Protein AF-Q585I1-F1 (afdb_monomer_lite)

InterPro domains:
  IPR019832 Manganese/iron superoxide dismutase, C-terminal [PF02777] (122-189)
  IPR036314 Manganese/iron superoxide dismutase, C-terminal domain superfamily [G3DSA:3.55.40.20] (114-200)
  IPR036314 Manganese/iron superoxide dismutase, C-terminal domain superfamily [SSF54719] (109-189)
  IPR047002 T-complex protein 10, C-terminal domain superfamily [G3DSA:2.60.450.20] (354-436)

Radius of gyration: 29.24 Å; chains: 1; bounding box: 76×65×82 Å

GO terms:
  GO:0020023 kinetoplast (C, HTP)
  GO:0005763 mitochondrial small ribosomal subunit (C, IDA)

Foldseek 3Di:
DDQDQQDPPVLNVLLVLLVVLQQCVFVVRHDPPDRDALLRLLQRLQCPPPDQPDWDPVACCVPVVDPLVCLSVDPVCSVPPGNNSSSVSSNQSSQLSVVVVQLCQFQPDDVDDQPVVLQVLCCQAQVGPVSVLVVQLCLQLPDPAFAKWFFWADPVPVPHHRTDTDTDHHRDDCVSVVIQTQHIQHRHLVLLQVLVVVVVPPDDPPDPRDCRDVSVVVLCVVVVVVVVVVVVCDPPDPVVSVVSSVSSSVSSSVSVVSGRNVSSVVSVVVVVCCSPDVVVVVVVVVVVVVVVVVVVVVVVVVCVVVVPDDDPPPPPPPPPPDPDDDDDDDDDDDDDDDDDDDDDDDDDDDDDDDDPDDAFDWDQDPQRWIWTAGPQRWIWIQHPQRWIWTDDPFWIWIQHPQRWIKIAGPLRWIWIQGPVQKIWTQDSVRDIDIDGHDD

Secondary structure (DSSP, 8-state):
-------SHHHHHHHHHHHHHHGGGSSSPPPTT----HHHHHHHT---TT--PPPPTT-HHHHS---TTTTTT-HHHHHS--HHHHHHHHHHHHHHHHHHHHHHHHH---SPPPPHHHHHHHHHHHSSHHHHHHHHHHHHHT-SS-EEEEEEE-GGGTTT--EEEEEEETT--GGGGTPEEEEEEEE-HHHHHHHHHHHT-S--SSPPPPTTSHHHHHHTTSHHHHHHHHHH--S--HHHHHHHHHHHHHHHHHHHHT--HHHHHHHHHHHHHHHH-HHHHHHHHHHHHHHHHHHHHHHHHHHHHTT----TT-------------------------------------------PPSSEEEE-TTS-EEEE-TTS-EEEE-TTS-EEEE-SSEEEEE-TTS-EEEEETTS-EEEE-TTSEEEEE-TTS-EEEEE---

Sequence (439 aa):
MLRRTVTSLRNARELHRLLPALLPLLDPPVPTGASVCAAHLIVATGHVSKQREPHMSNCPVLERKIPLSEIASDDNFLKHPCVPCLKHRINFLASEDFCYDFVERCGCGTDGALPPEWRCIVERQFGSMAALVEELVIHASNRREAGWTWLVYDAQQAGERPLLVVNMPAQRSPLLLGLWPLAVVNVTEAVLVEAVRAESSGSVAAAPPPPWCRAARASLYDTKAAAEAFAMTAPMSEGVGKKLSEIREKVARDAVSRMNWGFILQQLKKAETYYASSDRGEKIRVHRMKLEREAVTKAMSGLRDSGATFLTHDTVEVTTTPSANSEPSSPERVPGVQAKQPQTEGMDPCENKASAEPDPKCTQLPDGTWQYSYRNGDVTLLKPDGTRVFRKRELTTTAYPDGSMLFQYANNTSILDRADGVRVTTFEDGTTKEEMIRR

Organism: Trypanosoma brucei brucei (strain 927/4 GUTat10.1) (NCBI:txid185431)

Structure (mmCIF, N/CA/C/O backbone):
data_AF-Q585I1-F1
#
_entry.id   AF-Q585I1-F1
#
loop_
_atom_site.group_PDB
_atom_site.id
_atom_site.type_symbol
_atom_site.label_atom_id
_atom_site.label_alt_id
_atom_site.label_comp_id
_atom_site.label_asym_id
_atom_site.label_entity_id
_atom_site.label_seq_id
_atom_site.pdbx_PDB_ins_code
_atom_site.Cartn_x
_atom_site.Cartn_y
_atom_site.Cartn_z
_atom_site.occupancy
_atom_site.B_iso_or_equiv
_atom_site.auth_seq_id
_atom_site.auth_comp_id
_atom_site.auth_asym_id
_atom_site.auth_atom_id
_atom_site.pdbx_PDB_model_num
ATOM 1 N N . MET A 1 1 ? -13.267 7.271 -8.900 1.00 46.44 1 MET A N 1
ATOM 2 C CA . MET A 1 1 ? -11.894 7.446 -8.373 1.00 46.44 1 MET A CA 1
ATOM 3 C C . MET A 1 1 ? -11.783 8.822 -7.735 1.00 46.44 1 MET A C 1
ATOM 5 O O . MET A 1 1 ? -12.329 9.764 -8.291 1.00 46.44 1 MET A O 1
ATOM 9 N N . LEU A 1 2 ? -11.174 8.916 -6.552 1.00 43.81 2 LEU A N 1
ATOM 10 C CA . LEU A 1 2 ? -11.093 10.113 -5.702 1.00 43.81 2 LEU A CA 1
ATOM 11 C C . LEU A 1 2 ? -10.427 11.287 -6.457 1.00 43.81 2 LEU A C 1
ATOM 13 O O . LEU A 1 2 ? -9.207 11.386 -6.487 1.00 43.81 2 LEU A O 1
ATOM 17 N N . ARG A 1 3 ? -11.213 12.145 -7.122 1.00 41.12 3 ARG A N 1
ATOM 18 C CA . ARG A 1 3 ? -10.728 13.364 -7.792 1.00 41.12 3 ARG A CA 1
ATOM 19 C C . ARG A 1 3 ? -10.696 14.503 -6.771 1.00 41.12 3 ARG A C 1
ATOM 21 O O . ARG A 1 3 ? -11.714 15.161 -6.582 1.00 41.12 3 ARG A O 1
ATOM 28 N N . ARG A 1 4 ? -9.571 14.718 -6.089 1.00 50.78 4 ARG A N 1
ATOM 29 C CA . ARG A 1 4 ? -9.322 15.948 -5.320 1.00 50.78 4 ARG A CA 1
ATOM 30 C C . ARG A 1 4 ? -7.846 16.334 -5.335 1.00 50.78 4 ARG A C 1
ATOM 32 O O . ARG A 1 4 ? -6.978 15.491 -5.549 1.00 50.78 4 ARG A O 1
ATOM 39 N N . THR A 1 5 ? -7.640 17.632 -5.153 1.00 48.06 5 THR A N 1
ATOM 40 C CA . THR A 1 5 ? -6.378 18.354 -4.991 1.00 48.06 5 THR A CA 1
ATOM 41 C C . THR A 1 5 ? -5.686 17.960 -3.684 1.00 48.06 5 THR A C 1
ATOM 43 O O . THR A 1 5 ? -6.350 17.809 -2.662 1.00 48.06 5 THR A O 1
ATOM 46 N N . VAL A 1 6 ? -4.364 17.793 -3.758 1.00 45.78 6 VAL A N 1
ATOM 47 C CA . VAL A 1 6 ? -3.438 17.413 -2.674 1.00 45.78 6 VAL A CA 1
ATOM 48 C C . VAL A 1 6 ? -3.676 18.288 -1.430 1.00 45.78 6 VAL A C 1
ATOM 50 O O . VAL A 1 6 ? -3.646 19.515 -1.546 1.00 45.78 6 VAL A O 1
ATOM 53 N N . THR A 1 7 ? -3.960 17.689 -0.267 1.00 51.06 7 THR A N 1
ATOM 54 C CA . THR A 1 7 ? -4.463 18.399 0.930 1.00 51.06 7 THR A CA 1
ATOM 55 C C . THR A 1 7 ? -3.351 18.853 1.873 1.00 51.06 7 THR A C 1
ATOM 57 O O . THR A 1 7 ? -3.466 19.913 2.492 1.00 51.06 7 THR A O 1
ATOM 60 N N . SER A 1 8 ? -2.233 18.123 1.957 1.00 57.03 8 SER A N 1
ATOM 61 C CA . SER A 1 8 ? -1.080 18.578 2.742 1.00 57.03 8 SER A CA 1
ATOM 62 C C . SER A 1 8 ? -0.369 19.715 2.008 1.00 57.03 8 SER A C 1
ATOM 64 O O . SER A 1 8 ? 0.337 19.479 1.030 1.00 57.03 8 SER A O 1
ATOM 66 N N . LEU A 1 9 ? -0.514 20.960 2.486 1.00 61.47 9 LEU A N 1
ATOM 67 C CA . LEU A 1 9 ? 0.085 22.166 1.882 1.00 61.47 9 LEU A CA 1
ATOM 68 C C . LEU A 1 9 ? 1.571 21.999 1.527 1.00 61.47 9 LEU A C 1
ATOM 70 O O . LEU A 1 9 ? 2.029 22.520 0.508 1.00 61.47 9 LEU A O 1
ATOM 74 N N . ARG A 1 10 ? 2.331 21.276 2.361 1.00 69.25 10 ARG A N 1
ATOM 75 C CA . ARG A 1 10 ? 3.755 21.021 2.121 1.00 69.25 10 ARG A CA 1
ATOM 76 C C . ARG A 1 10 ? 3.960 20.032 0.973 1.00 69.25 10 ARG A C 1
ATOM 78 O O . ARG A 1 10 ? 4.688 20.353 0.035 1.00 69.25 10 ARG A O 1
ATOM 85 N N . ASN A 1 11 ? 3.289 18.882 1.014 1.00 81.69 11 ASN A N 1
ATOM 86 C CA . ASN A 1 11 ? 3.432 17.846 -0.012 1.00 81.69 11 ASN A CA 1
ATOM 87 C C . ASN A 1 11 ? 2.835 18.296 -1.350 1.00 81.69 11 ASN A C 1
ATOM 89 O O . ASN A 1 11 ? 3.398 17.995 -2.397 1.00 81.69 11 ASN A O 1
ATOM 93 N N . ALA A 1 12 ? 1.765 19.093 -1.320 1.00 83.69 12 ALA A N 1
ATOM 94 C CA . ALA A 1 12 ? 1.154 19.723 -2.485 1.00 83.69 12 ALA A CA 1
ATOM 95 C C . ALA A 1 12 ? 2.153 20.579 -3.251 1.00 83.69 12 ALA A C 1
ATOM 97 O O . ALA A 1 12 ? 2.315 20.394 -4.455 1.00 83.69 12 ALA A O 1
ATOM 98 N N . ARG A 1 13 ? 2.874 21.475 -2.567 1.00 89.56 13 ARG A N 1
ATOM 99 C CA . ARG A 1 13 ? 3.872 22.337 -3.218 1.00 89.56 13 ARG A CA 1
ATOM 100 C C . ARG A 1 13 ? 4.984 21.530 -3.876 1.00 89.56 13 ARG A C 1
ATOM 102 O O . ARG A 1 13 ? 5.381 21.849 -4.993 1.00 89.56 13 ARG A O 1
ATOM 109 N N . GLU A 1 14 ? 5.472 20.497 -3.199 1.00 93.44 14 GLU A N 1
ATOM 110 C CA . GLU A 1 14 ? 6.544 19.659 -3.731 1.00 93.44 14 GLU A CA 1
ATOM 111 C C . GLU A 1 14 ? 6.072 18.809 -4.919 1.00 93.44 14 GLU A C 1
ATOM 113 O O . GLU A 1 14 ? 6.696 18.830 -5.979 1.00 93.44 14 GLU A O 1
ATOM 118 N N . LEU A 1 15 ? 4.921 18.141 -4.793 1.00 92.81 15 LEU A N 1
ATOM 119 C CA . LEU A 1 15 ? 4.302 17.392 -5.887 1.00 92.81 15 LEU A CA 1
ATOM 120 C C . LEU A 1 15 ? 4.048 18.291 -7.102 1.00 92.81 15 LEU A C 1
ATOM 122 O O . LEU A 1 15 ? 4.385 17.905 -8.217 1.00 92.81 15 LEU A O 1
ATOM 126 N N . HIS A 1 16 ? 3.542 19.511 -6.907 1.00 91.69 16 HIS A N 1
ATOM 127 C CA . HIS A 1 16 ? 3.318 20.459 -8.002 1.00 91.69 16 HIS A CA 1
ATOM 128 C C . HIS A 1 16 ? 4.592 20.804 -8.788 1.00 91.69 16 HIS A C 1
ATOM 130 O O . HIS A 1 16 ? 4.498 21.049 -9.989 1.00 91.69 16 HIS A O 1
ATOM 136 N N . ARG A 1 17 ? 5.770 20.794 -8.151 1.00 93.56 17 ARG A N 1
ATOM 137 C CA . ARG A 1 17 ? 7.056 21.019 -8.833 1.00 93.56 17 ARG A CA 1
ATOM 138 C C . ARG A 1 17 ? 7.571 19.782 -9.559 1.00 93.56 17 ARG A C 1
ATOM 140 O O . ARG A 1 17 ? 8.143 19.904 -10.635 1.00 93.56 17 ARG A O 1
ATOM 147 N N . LEU A 1 18 ? 7.370 18.600 -8.980 1.00 95.19 18 LEU A N 1
ATOM 148 C CA . LEU A 1 18 ? 7.905 17.346 -9.514 1.00 95.19 18 LEU A CA 1
ATOM 149 C C . LEU A 1 18 ? 7.043 16.750 -10.637 1.00 95.19 18 LEU A C 1
ATOM 151 O O . LEU A 1 18 ? 7.566 16.107 -11.547 1.00 95.19 18 LEU A O 1
ATOM 155 N N . LEU A 1 19 ? 5.725 16.954 -10.595 1.00 93.81 19 LEU A N 1
ATOM 156 C CA . LEU A 1 19 ? 4.791 16.346 -11.545 1.00 93.81 19 LEU A CA 1
ATOM 157 C C . LEU A 1 19 ? 5.038 16.728 -13.012 1.00 93.81 19 LEU A C 1
ATOM 159 O O . LEU A 1 19 ? 5.028 15.813 -13.834 1.00 93.81 19 LEU A O 1
ATOM 163 N N . PRO A 1 20 ? 5.312 17.996 -13.380 1.00 93.31 20 PRO A N 1
ATOM 164 C CA . PRO A 1 20 ? 5.609 18.350 -14.769 1.00 93.31 20 PRO A CA 1
ATOM 165 C C . PRO A 1 20 ? 6.782 17.563 -15.369 1.00 93.31 20 PRO A C 1
ATOM 167 O O . PRO A 1 20 ? 6.766 17.271 -16.561 1.00 93.31 20 PRO A O 1
ATOM 170 N N . ALA A 1 21 ? 7.764 17.179 -14.546 1.00 93.25 21 ALA A N 1
ATOM 171 C CA . ALA A 1 21 ? 8.893 16.358 -14.973 1.00 93.25 21 ALA A CA 1
ATOM 172 C C . ALA A 1 21 ? 8.531 14.866 -15.095 1.00 93.25 21 ALA A C 1
ATOM 174 O O . ALA A 1 21 ? 9.087 14.173 -15.940 1.00 93.25 21 ALA A O 1
ATOM 175 N N . LEU A 1 22 ? 7.609 14.356 -14.268 1.00 92.88 22 LEU A N 1
ATOM 176 C CA . LEU A 1 22 ? 7.238 12.937 -14.264 1.00 92.88 22 LEU A CA 1
ATOM 177 C C . LEU A 1 22 ? 6.184 12.589 -15.317 1.00 92.88 22 LEU A C 1
ATOM 179 O O . LEU A 1 22 ? 6.312 11.560 -15.967 1.00 92.88 22 LEU A O 1
ATOM 183 N N . LEU A 1 23 ? 5.115 13.382 -15.441 1.00 92.38 23 LEU A N 1
ATOM 184 C CA . LEU A 1 23 ? 3.921 13.001 -16.211 1.00 92.38 23 LEU A CA 1
ATOM 185 C C . LEU A 1 23 ? 4.212 12.621 -17.680 1.00 92.38 23 LEU A C 1
ATOM 187 O O . LEU A 1 23 ? 3.651 11.617 -18.129 1.00 92.38 23 LEU A O 1
ATOM 191 N N . PRO A 1 24 ? 5.110 13.317 -18.410 1.00 90.56 24 PRO A N 1
ATOM 192 C CA . PRO A 1 24 ? 5.496 12.920 -19.767 1.00 90.56 24 PRO A CA 1
ATOM 193 C C . PRO A 1 24 ? 6.319 11.624 -19.834 1.00 90.56 24 PRO A C 1
ATOM 195 O O . PRO A 1 24 ? 6.436 11.035 -20.903 1.00 90.56 24 PRO A O 1
ATOM 198 N N . LEU A 1 25 ? 6.909 11.201 -18.712 1.00 88.75 25 LEU A N 1
ATOM 199 C CA . LEU A 1 25 ? 7.761 10.012 -18.586 1.00 88.75 25 LEU A CA 1
ATOM 200 C C . LEU A 1 25 ? 6.996 8.789 -18.057 1.00 88.75 25 LEU A C 1
ATOM 202 O O . LEU A 1 25 ? 7.579 7.714 -17.909 1.00 88.75 25 LEU A O 1
ATOM 206 N N . LEU A 1 26 ? 5.714 8.951 -17.715 1.00 86.31 26 LEU A N 1
ATOM 207 C CA . LEU A 1 26 ? 4.842 7.835 -17.369 1.00 86.31 26 LEU A CA 1
ATOM 208 C C . LEU A 1 26 ? 4.466 7.038 -18.614 1.00 86.31 26 LEU A C 1
ATOM 210 O O . LEU A 1 26 ? 4.572 7.514 -19.741 1.00 86.31 26 LEU A O 1
ATOM 214 N N . ASP A 1 27 ? 3.996 5.818 -18.385 1.00 80.50 27 ASP A N 1
ATOM 215 C CA . ASP A 1 27 ? 3.579 4.923 -19.447 1.00 80.50 27 ASP A CA 1
ATOM 216 C C . ASP A 1 27 ? 2.180 4.338 -19.150 1.00 80.50 27 ASP A C 1
ATOM 218 O O . ASP A 1 27 ? 2.045 3.476 -18.276 1.00 80.50 27 ASP A O 1
ATOM 222 N N . PRO A 1 28 ? 1.121 4.814 -19.834 1.00 84.69 28 PRO A N 1
ATOM 223 C CA . PRO A 1 28 ? 1.165 5.812 -20.903 1.00 84.69 28 PRO A CA 1
ATOM 224 C C . PRO A 1 28 ? 1.484 7.226 -20.378 1.00 84.69 28 PRO A C 1
ATOM 226 O O . PRO A 1 28 ? 1.183 7.535 -19.219 1.00 84.69 28 PRO A O 1
ATOM 229 N N . PRO A 1 29 ? 2.043 8.106 -21.228 1.00 87.94 29 PRO A N 1
ATOM 230 C CA . PRO A 1 29 ? 2.315 9.484 -20.849 1.00 87.94 29 PRO A CA 1
ATOM 231 C C . PRO A 1 29 ? 1.006 10.214 -20.556 1.00 87.94 29 PRO A C 1
ATOM 233 O O . PRO A 1 29 ? 0.010 10.075 -21.272 1.00 87.94 29 PRO A O 1
ATOM 236 N N . VAL A 1 30 ? 1.011 11.011 -19.492 1.00 87.81 30 VAL A N 1
ATOM 237 C CA . VAL A 1 30 ? -0.153 11.797 -19.080 1.00 87.81 30 VAL A CA 1
ATOM 238 C C . VAL A 1 30 ? 0.007 13.227 -19.608 1.00 87.81 30 VAL A C 1
ATOM 240 O O . VAL A 1 30 ? 1.039 13.846 -19.340 1.00 87.81 30 VAL A O 1
ATOM 243 N N . PRO A 1 31 ? -0.985 13.785 -20.332 1.00 85.69 31 PRO A N 1
ATOM 244 C CA . PRO A 1 31 ? -0.894 15.139 -20.870 1.00 85.69 31 PRO A CA 1
ATOM 245 C C . PRO A 1 31 ? -0.663 16.194 -19.784 1.00 85.69 31 PRO A C 1
ATOM 247 O O . PRO A 1 31 ? -1.273 16.153 -18.711 1.00 85.69 31 PRO A O 1
ATOM 250 N N . THR A 1 32 ? 0.169 17.189 -20.090 1.00 83.75 32 THR A N 1
ATOM 251 C CA . THR A 1 32 ? 0.393 18.342 -19.213 1.00 83.75 32 THR A CA 1
ATOM 252 C C . THR A 1 32 ? -0.930 19.059 -18.930 1.00 83.75 32 THR A C 1
ATOM 254 O O . THR A 1 32 ? -1.693 19.359 -19.845 1.00 83.75 32 THR A O 1
ATOM 257 N N . GLY A 1 33 ? -1.211 19.328 -17.653 1.00 81.94 33 GLY A N 1
ATOM 258 C CA . GLY A 1 33 ? -2.460 19.960 -17.208 1.00 81.94 33 GLY A CA 1
ATOM 259 C C . GLY A 1 33 ? -3.600 18.986 -16.894 1.00 81.94 33 GLY A C 1
ATOM 260 O O . GLY A 1 33 ? -4.617 19.408 -16.343 1.00 81.94 33 GLY A O 1
ATOM 261 N N . ALA A 1 34 ? -3.445 17.686 -17.169 1.00 85.56 34 ALA A N 1
ATOM 262 C CA . ALA A 1 34 ? -4.409 16.691 -16.716 1.00 85.56 34 ALA A CA 1
ATOM 263 C C . ALA A 1 34 ? -4.465 16.645 -15.178 1.00 85.56 34 ALA A C 1
ATOM 265 O O . ALA A 1 34 ? -3.443 16.662 -14.491 1.00 85.56 34 ALA A O 1
ATOM 266 N N . SER A 1 35 ? -5.677 16.555 -14.626 1.00 86.12 35 SER A N 1
ATOM 267 C CA . SER A 1 35 ? -5.861 16.343 -13.190 1.00 86.12 35 SER A CA 1
ATOM 268 C C . SER A 1 35 ? -5.571 14.883 -12.848 1.00 86.12 35 SER A C 1
ATOM 270 O O . SER A 1 35 ? -6.274 13.979 -13.303 1.00 86.12 35 SER A O 1
ATOM 272 N N . VAL A 1 36 ? -4.542 14.659 -12.032 1.00 89.06 36 VAL A N 1
ATOM 273 C CA . VAL A 1 36 ? -4.126 13.329 -11.579 1.00 89.06 36 VAL A CA 1
ATOM 274 C C . VAL A 1 36 ? -4.339 13.222 -10.074 1.00 89.06 36 VAL A C 1
ATOM 276 O O . VAL A 1 36 ? -3.914 14.093 -9.320 1.00 89.06 36 VAL A O 1
ATOM 279 N N . CYS A 1 37 ? -5.007 12.160 -9.620 1.00 90.88 37 CYS A N 1
ATOM 280 C CA . CYS A 1 37 ? -5.193 11.919 -8.191 1.00 90.88 37 CYS A CA 1
ATOM 281 C C . CYS A 1 37 ? -3.985 11.202 -7.571 1.00 90.88 37 CYS A C 1
ATOM 283 O O . CYS A 1 37 ? -3.277 10.457 -8.252 1.00 90.88 37 CYS A O 1
ATOM 285 N N . ALA A 1 38 ? -3.801 11.353 -6.256 1.00 92.44 38 ALA A N 1
ATOM 286 C CA . ALA A 1 38 ? -2.726 10.691 -5.516 1.00 92.44 38 ALA A CA 1
ATOM 287 C C . ALA A 1 38 ? -2.722 9.165 -5.724 1.00 92.44 38 ALA A C 1
ATOM 289 O O . ALA A 1 38 ? -1.676 8.585 -5.984 1.00 92.44 38 ALA A O 1
ATOM 290 N N . ALA A 1 39 ? -3.895 8.521 -5.728 1.00 92.25 39 ALA A N 1
ATOM 291 C CA . ALA A 1 39 ? -4.016 7.084 -5.988 1.00 92.25 39 ALA A CA 1
ATOM 292 C C . ALA A 1 39 ? -3.438 6.666 -7.353 1.00 92.25 39 ALA A C 1
ATOM 294 O O . ALA A 1 39 ? -2.760 5.646 -7.448 1.00 92.25 39 ALA A O 1
ATOM 295 N N . HIS A 1 40 ? -3.664 7.464 -8.402 1.00 90.81 40 HIS A N 1
ATOM 296 C CA . HIS A 1 40 ? -3.095 7.197 -9.722 1.00 90.81 40 HIS A CA 1
ATOM 297 C C . HIS A 1 40 ? -1.573 7.357 -9.709 1.00 90.81 40 HIS A C 1
ATOM 299 O O . HIS A 1 40 ? -0.873 6.496 -10.230 1.00 90.81 40 HIS A O 1
ATOM 305 N N . LEU A 1 41 ? -1.057 8.408 -9.063 1.00 93.44 41 LEU A N 1
ATOM 306 C CA . LEU A 1 41 ? 0.385 8.616 -8.921 1.00 93.44 41 LEU A CA 1
ATOM 307 C C . LEU A 1 41 ? 1.051 7.471 -8.161 1.00 93.44 41 LEU A C 1
ATOM 309 O O . LEU A 1 41 ? 2.084 6.988 -8.606 1.00 93.44 41 LEU A O 1
ATOM 313 N N . ILE A 1 42 ? 0.456 7.002 -7.061 1.00 94.00 42 ILE A N 1
ATOM 314 C CA . ILE A 1 42 ? 0.973 5.876 -6.270 1.00 94.00 42 ILE A CA 1
ATOM 315 C C . ILE A 1 42 ? 1.129 4.634 -7.144 1.00 94.00 42 ILE A C 1
ATOM 317 O O . ILE A 1 42 ? 2.177 3.997 -7.112 1.00 94.00 42 ILE A O 1
ATOM 321 N N . VAL A 1 43 ? 0.110 4.298 -7.938 1.00 91.25 43 VAL A N 1
ATOM 322 C CA . VAL A 1 43 ? 0.159 3.124 -8.819 1.00 91.25 43 VAL A CA 1
ATOM 323 C C . VAL A 1 43 ? 1.166 3.335 -9.954 1.00 91.25 43 VAL A C 1
ATOM 325 O O . VAL A 1 43 ? 1.994 2.463 -10.194 1.00 91.25 43 VAL A O 1
ATOM 328 N N . ALA A 1 44 ? 1.163 4.504 -10.601 1.00 89.81 44 ALA A N 1
ATOM 329 C CA . ALA A 1 44 ? 2.049 4.814 -11.728 1.00 89.81 44 ALA A CA 1
ATOM 330 C C . ALA A 1 44 ? 3.538 4.918 -11.341 1.00 89.81 44 ALA A C 1
ATOM 332 O O . ALA A 1 44 ? 4.421 4.722 -12.172 1.00 89.81 44 ALA A O 1
ATOM 333 N N . THR A 1 45 ? 3.827 5.231 -10.078 1.00 91.88 45 THR A N 1
ATOM 334 C CA . THR A 1 45 ? 5.192 5.336 -9.530 1.00 91.88 45 THR A CA 1
ATOM 335 C C . THR A 1 45 ? 5.563 4.163 -8.624 1.00 91.88 45 THR A C 1
ATOM 337 O O . THR A 1 45 ? 6.626 4.168 -8.004 1.00 91.88 45 THR A O 1
ATOM 340 N N . GLY A 1 46 ? 4.683 3.168 -8.507 1.00 87.94 46 GLY A N 1
ATOM 341 C CA . GLY A 1 46 ? 4.855 2.048 -7.599 1.00 87.94 46 GLY A CA 1
ATOM 342 C C . GLY A 1 46 ? 6.023 1.157 -8.006 1.00 87.94 46 GLY A C 1
ATOM 343 O O . GLY A 1 46 ? 5.989 0.501 -9.042 1.00 87.94 46 GLY A O 1
ATOM 344 N N . HIS A 1 47 ? 7.041 1.074 -7.152 1.00 70.75 47 HIS A N 1
ATOM 345 C CA . HIS A 1 47 ? 8.115 0.097 -7.295 1.00 70.75 47 HIS A CA 1
ATOM 346 C C . HIS A 1 47 ? 7.687 -1.233 -6.665 1.00 70.75 47 HIS A C 1
ATOM 348 O O . HIS A 1 47 ? 7.969 -1.495 -5.492 1.00 70.75 47 HIS A O 1
ATOM 354 N N . VAL A 1 48 ? 7.027 -2.106 -7.427 1.00 54.62 48 VAL A N 1
ATOM 355 C CA . VAL A 1 48 ? 7.016 -3.531 -7.064 1.00 54.62 48 VAL A CA 1
ATOM 356 C C . VAL A 1 48 ? 8.450 -4.025 -7.238 1.00 54.62 48 VAL A C 1
ATOM 358 O O . VAL A 1 48 ? 8.969 -4.094 -8.345 1.00 54.62 48 VAL A O 1
ATOM 361 N N . SER A 1 49 ? 9.110 -4.285 -6.111 1.00 49.34 49 SER A N 1
ATOM 362 C CA . SER A 1 49 ? 10.559 -4.421 -5.890 1.00 49.34 49 SER A CA 1
ATOM 363 C C . SER A 1 49 ? 11.368 -5.342 -6.818 1.00 49.34 49 SER A C 1
ATOM 365 O O . SER A 1 49 ? 12.579 -5.442 -6.638 1.00 49.34 49 SER A O 1
ATOM 367 N N . LYS A 1 50 ? 10.755 -6.031 -7.782 1.00 51.62 50 LYS A N 1
ATOM 368 C CA . LYS A 1 50 ? 11.418 -7.056 -8.596 1.00 51.62 50 LYS A CA 1
ATOM 369 C C . LYS A 1 50 ? 12.264 -6.501 -9.738 1.00 51.62 50 LYS A C 1
ATOM 371 O O . LYS A 1 50 ? 13.160 -7.197 -10.196 1.00 51.62 50 LYS A O 1
ATOM 376 N N . GLN A 1 51 ? 12.033 -5.269 -10.177 1.00 56.25 51 GLN A N 1
ATOM 377 C CA . GLN A 1 51 ? 12.892 -4.619 -11.163 1.00 56.25 51 GLN A CA 1
ATOM 378 C C . GLN A 1 51 ? 13.214 -3.219 -10.667 1.00 56.25 51 GLN A C 1
ATOM 380 O O . GLN A 1 51 ? 12.418 -2.291 -10.793 1.00 56.25 51 GLN A O 1
ATOM 385 N N . ARG A 1 52 ? 14.384 -3.071 -10.039 1.00 69.19 52 ARG A N 1
ATOM 386 C CA . ARG A 1 52 ? 14.953 -1.740 -9.846 1.00 69.19 52 ARG A CA 1
ATOM 387 C C . ARG A 1 52 ? 15.271 -1.219 -11.239 1.00 69.19 52 ARG A C 1
ATOM 389 O O . ARG A 1 52 ? 16.201 -1.710 -11.872 1.00 69.19 52 ARG A O 1
ATOM 396 N N . GLU A 1 53 ? 14.456 -0.287 -11.723 1.00 80.88 53 GLU A N 1
ATOM 397 C CA . GLU A 1 53 ? 14.793 0.490 -12.910 1.00 80.88 53 GLU A CA 1
ATOM 398 C C . GLU A 1 53 ? 16.210 1.043 -12.698 1.00 80.88 53 GLU A C 1
ATOM 400 O O . GLU A 1 53 ? 16.465 1.657 -11.652 1.00 80.88 53 GLU A O 1
ATOM 405 N N . PRO A 1 54 ? 17.158 0.760 -13.607 1.00 87.44 54 PRO A N 1
ATOM 406 C CA . PRO A 1 54 ? 18.518 1.226 -13.432 1.00 87.44 54 PRO A CA 1
ATOM 407 C C . PRO A 1 54 ? 18.510 2.752 -13.384 1.00 87.44 54 PRO A C 1
ATOM 409 O O . PRO A 1 54 ? 17.829 3.422 -14.163 1.00 87.44 54 PRO A O 1
ATOM 412 N N . HIS A 1 55 ? 19.266 3.307 -12.442 1.00 90.88 55 HIS A N 1
ATOM 413 C CA . HIS A 1 55 ? 19.522 4.737 -12.442 1.00 90.88 55 HIS A CA 1
ATOM 414 C C . HIS A 1 55 ? 20.316 5.110 -13.698 1.00 90.88 55 HIS A C 1
ATOM 416 O O . HIS A 1 55 ? 21.094 4.311 -14.220 1.00 90.88 55 HIS A O 1
ATOM 422 N N . MET A 1 56 ? 20.142 6.347 -14.161 1.00 88.81 56 MET A N 1
ATOM 423 C CA . MET A 1 56 ? 21.028 6.909 -15.179 1.00 88.81 56 MET A CA 1
ATOM 424 C C . MET A 1 56 ? 22.460 6.957 -14.634 1.00 88.81 56 MET A C 1
ATOM 426 O O . MET A 1 56 ? 22.656 7.183 -13.437 1.00 88.81 56 MET A O 1
ATOM 430 N N . SER A 1 57 ? 23.453 6.766 -15.504 1.00 88.50 57 SER A N 1
ATOM 431 C CA . SER A 1 57 ? 24.876 6.748 -15.128 1.00 88.50 57 SER A CA 1
ATOM 432 C C . SER A 1 57 ? 25.334 8.031 -14.423 1.00 88.50 57 SER A C 1
ATOM 434 O O . SER A 1 57 ? 26.218 7.981 -13.579 1.00 88.50 57 SER A O 1
ATOM 436 N N . ASN A 1 58 ? 24.688 9.157 -14.720 1.00 89.19 58 ASN A N 1
ATOM 437 C CA . ASN A 1 58 ? 24.920 10.484 -14.148 1.00 89.19 58 ASN A CA 1
ATOM 438 C C . ASN A 1 58 ? 23.785 10.925 -13.205 1.00 89.19 58 ASN A C 1
ATOM 440 O O . ASN A 1 58 ? 23.372 12.084 -13.207 1.00 89.19 58 ASN A O 1
ATOM 444 N N . CYS A 1 59 ? 23.204 9.992 -12.445 1.00 91.88 59 CYS A N 1
ATOM 445 C CA . CYS A 1 59 ? 22.128 10.296 -11.506 1.00 91.88 59 CYS A CA 1
ATOM 446 C C . CYS A 1 59 ? 22.593 11.331 -10.458 1.00 91.88 59 CYS A C 1
ATOM 448 O O . CYS A 1 59 ? 23.397 10.973 -9.592 1.00 91.88 59 CYS A O 1
ATOM 450 N N . PRO A 1 60 ? 22.042 12.564 -10.432 1.00 89.69 60 PRO A N 1
ATOM 451 C CA . PRO A 1 60 ? 22.528 13.607 -9.524 1.00 89.69 60 PRO A CA 1
ATOM 452 C C . PRO A 1 60 ? 22.369 13.235 -8.045 1.00 89.69 60 PRO A C 1
ATOM 454 O O . PRO A 1 60 ? 23.197 13.595 -7.216 1.00 89.69 60 PRO A O 1
ATOM 457 N N . VAL A 1 61 ? 21.330 12.464 -7.713 1.00 90.81 61 VAL A N 1
ATOM 458 C CA . VAL A 1 61 ? 21.088 11.953 -6.354 1.00 90.81 61 VAL A CA 1
ATOM 459 C C . VAL A 1 61 ? 22.223 11.041 -5.891 1.00 90.81 61 VAL A C 1
ATOM 461 O O . VAL A 1 61 ? 22.654 11.143 -4.747 1.00 90.81 61 VAL A O 1
ATOM 464 N N . LEU A 1 62 ? 22.731 10.172 -6.769 1.00 90.31 62 LEU A N 1
ATOM 465 C CA . LEU A 1 62 ? 23.821 9.254 -6.432 1.00 90.31 62 LEU A CA 1
ATOM 466 C C . LEU A 1 62 ? 25.185 9.947 -6.508 1.00 90.31 62 LEU A C 1
ATOM 468 O O . LEU A 1 62 ? 26.000 9.795 -5.603 1.00 90.31 62 LEU A O 1
ATOM 472 N N . GLU A 1 63 ? 25.417 10.731 -7.559 1.00 90.00 63 GLU A N 1
ATOM 473 C CA . GLU A 1 63 ? 26.702 11.378 -7.828 1.00 90.00 63 GLU A CA 1
ATOM 474 C C . GLU A 1 63 ? 26.986 12.524 -6.850 1.00 90.00 63 GLU A C 1
ATOM 476 O O . GLU A 1 63 ? 28.055 12.590 -6.245 1.00 90.00 63 GLU A O 1
ATOM 481 N N . ARG A 1 64 ? 26.004 13.409 -6.642 1.00 86.19 64 ARG A N 1
ATOM 482 C CA . ARG A 1 64 ? 26.133 14.590 -5.773 1.00 86.19 64 ARG A CA 1
ATOM 483 C C . ARG A 1 64 ? 25.626 14.349 -4.353 1.00 86.19 64 ARG A C 1
ATOM 485 O O . ARG A 1 64 ? 25.662 15.267 -3.541 1.00 86.19 64 ARG A O 1
ATOM 492 N N . LYS A 1 65 ? 25.148 13.135 -4.049 1.00 88.06 65 LYS A N 1
ATOM 493 C CA . LYS A 1 65 ? 24.549 12.764 -2.753 1.00 88.06 65 LYS A CA 1
ATOM 494 C C . LYS A 1 65 ? 23.389 13.681 -2.339 1.00 88.06 65 LYS A C 1
ATOM 496 O O . LYS A 1 65 ? 23.200 13.937 -1.152 1.00 88.06 65 LYS A O 1
ATOM 501 N N . ILE A 1 66 ? 22.614 14.175 -3.309 1.00 88.62 66 ILE A N 1
ATOM 502 C CA . ILE A 1 66 ? 21.442 15.016 -3.036 1.00 88.62 66 ILE A CA 1
ATOM 503 C C . ILE A 1 66 ? 20.387 14.157 -2.324 1.00 88.62 66 ILE A C 1
ATOM 505 O O . ILE A 1 66 ? 19.984 13.127 -2.873 1.00 88.62 66 ILE A O 1
ATOM 509 N N . PRO A 1 67 ? 19.896 14.546 -1.136 1.00 92.38 67 PRO A N 1
ATOM 510 C CA . PRO A 1 67 ? 18.809 13.834 -0.480 1.00 92.38 67 PRO A CA 1
ATOM 511 C C . PRO A 1 67 ? 17.556 13.803 -1.361 1.00 92.38 67 PRO A C 1
ATOM 513 O O . PRO A 1 67 ? 17.173 14.808 -1.958 1.00 92.38 67 PRO A O 1
ATOM 516 N N . LEU A 1 68 ? 16.840 12.674 -1.390 1.00 90.50 68 LEU A N 1
ATOM 517 C CA . LEU A 1 68 ? 15.593 12.566 -2.166 1.00 90.50 68 LEU A CA 1
ATOM 518 C C . LEU A 1 68 ? 14.530 13.595 -1.752 1.00 90.50 68 LEU A C 1
ATOM 520 O O . LEU A 1 68 ? 13.660 13.922 -2.550 1.00 90.50 68 LEU A O 1
ATOM 524 N N . SER A 1 69 ? 14.600 14.112 -0.524 1.00 90.94 69 SER A N 1
ATOM 525 C CA . SER A 1 69 ? 13.728 15.176 -0.020 1.00 90.94 69 SER A CA 1
ATOM 526 C C . SER A 1 69 ? 14.004 16.563 -0.603 1.00 90.94 69 SER A C 1
ATOM 528 O O . SER A 1 69 ? 13.206 17.467 -0.385 1.00 90.94 69 SER A O 1
ATOM 530 N N . GLU A 1 70 ? 15.119 16.750 -1.310 1.00 93.00 70 GLU A N 1
ATOM 531 C CA . GLU A 1 70 ? 15.569 18.056 -1.808 1.00 93.00 70 GLU A CA 1
ATOM 532 C C . GLU A 1 70 ? 15.528 18.165 -3.335 1.00 93.00 70 GLU A C 1
ATOM 534 O O . GLU A 1 70 ? 15.701 19.252 -3.881 1.00 93.00 70 GLU A O 1
ATOM 539 N N . ILE A 1 71 ? 15.216 17.075 -4.042 1.00 94.56 71 ILE A N 1
ATOM 540 C CA . ILE A 1 71 ? 15.242 17.037 -5.514 1.00 94.56 71 ILE A CA 1
ATOM 541 C C . ILE A 1 71 ? 14.261 18.023 -6.170 1.00 94.56 71 ILE A C 1
ATOM 543 O O . ILE A 1 71 ? 14.465 18.424 -7.308 1.00 94.56 71 ILE A O 1
ATOM 547 N N . ALA A 1 72 ? 13.204 18.434 -5.462 1.00 94.25 72 ALA A N 1
ATOM 548 C CA . ALA A 1 72 ? 12.240 19.430 -5.940 1.00 94.25 72 ALA A CA 1
ATOM 549 C C . ALA A 1 72 ? 12.756 20.879 -5.877 1.00 94.25 72 ALA A C 1
ATOM 551 O O . ALA A 1 72 ? 12.094 21.794 -6.376 1.00 94.25 72 ALA A O 1
ATOM 552 N N . SER A 1 73 ? 13.892 21.092 -5.216 1.00 94.12 73 SER A N 1
ATOM 553 C CA . SER A 1 73 ? 14.578 22.380 -5.105 1.00 94.12 73 SER A CA 1
ATOM 554 C C . SER A 1 73 ? 15.862 22.427 -5.938 1.00 94.12 73 SER A C 1
ATOM 556 O O . SER A 1 73 ? 16.456 23.494 -6.048 1.00 94.12 73 SER A O 1
ATOM 558 N N . ASP A 1 74 ? 16.297 21.303 -6.519 1.00 94.81 74 ASP A N 1
ATOM 559 C CA . ASP A 1 74 ? 17.489 21.242 -7.367 1.00 94.81 74 ASP A CA 1
ATOM 560 C C . ASP A 1 74 ? 17.111 21.427 -8.846 1.00 94.81 74 ASP A C 1
ATOM 562 O O . ASP A 1 74 ? 16.609 20.517 -9.511 1.00 94.81 74 ASP A O 1
ATOM 566 N N . ASP A 1 75 ? 17.390 22.617 -9.380 1.00 93.31 75 ASP A N 1
ATOM 567 C CA . ASP A 1 75 ? 17.104 22.960 -10.777 1.00 93.31 75 ASP A CA 1
ATOM 568 C C . ASP A 1 75 ? 17.834 22.058 -11.786 1.00 93.31 75 ASP A C 1
ATOM 570 O O . ASP A 1 75 ? 17.339 21.846 -12.894 1.00 93.31 75 ASP A O 1
ATOM 574 N N . ASN A 1 76 ? 19.010 21.518 -11.443 1.00 91.69 76 ASN A N 1
ATOM 575 C CA . ASN A 1 76 ? 19.743 20.621 -12.339 1.00 91.69 76 ASN A CA 1
ATOM 576 C C . ASN A 1 76 ? 19.066 19.254 -12.410 1.00 91.69 76 ASN A C 1
ATOM 578 O O . ASN A 1 76 ? 18.928 18.699 -13.500 1.00 91.69 76 ASN A O 1
ATOM 582 N N . PHE A 1 77 ? 18.611 18.729 -11.269 1.00 94.56 77 PHE A N 1
ATOM 583 C CA . PHE A 1 77 ? 17.825 17.502 -11.233 1.00 94.56 77 PHE A CA 1
ATOM 584 C C . PHE A 1 77 ? 16.524 17.669 -12.020 1.00 94.56 77 PHE A C 1
ATOM 586 O O . PHE A 1 77 ? 16.178 16.791 -12.799 1.00 94.56 77 PHE A O 1
ATOM 593 N N . LEU A 1 78 ? 15.820 18.796 -11.881 1.00 94.06 78 LEU A N 1
ATOM 594 C CA . LEU A 1 78 ? 14.573 19.029 -12.621 1.00 94.06 78 LEU A CA 1
ATOM 595 C C . LEU A 1 78 ? 14.780 19.145 -14.139 1.00 94.06 78 LEU A C 1
ATOM 597 O O . LEU A 1 78 ? 13.898 18.751 -14.900 1.00 94.06 78 LEU A O 1
ATOM 601 N N . LYS A 1 79 ? 15.941 19.637 -14.590 1.00 92.50 79 LYS A N 1
ATOM 602 C CA . LYS A 1 79 ? 16.311 19.664 -16.018 1.00 92.50 79 LYS A CA 1
ATOM 603 C C . LYS A 1 79 ? 16.647 18.275 -16.566 1.00 92.50 79 LYS A C 1
ATOM 605 O O . LYS A 1 79 ? 16.330 17.987 -17.718 1.00 92.50 79 LYS A O 1
ATOM 610 N N . HIS A 1 80 ? 17.273 17.422 -15.754 1.00 91.94 80 HIS A N 1
ATOM 611 C CA . HIS A 1 80 ? 17.701 16.074 -16.139 1.00 91.94 80 HIS A CA 1
ATOM 612 C C . HIS A 1 80 ? 17.336 15.046 -15.056 1.00 91.94 80 HIS A C 1
ATOM 614 O O . HIS A 1 80 ? 18.215 14.537 -14.349 1.00 91.94 80 HIS A O 1
ATOM 620 N N . PRO A 1 81 ? 16.037 14.743 -14.887 1.00 93.69 81 PRO A N 1
ATOM 621 C CA . PRO A 1 81 ? 15.582 13.940 -13.767 1.00 93.69 81 PRO A CA 1
ATOM 622 C C . PRO A 1 81 ? 15.973 12.479 -13.943 1.00 93.69 81 PRO A C 1
ATOM 624 O O . PRO A 1 81 ? 15.736 11.857 -14.977 1.00 93.69 81 PRO A O 1
ATOM 627 N N . CYS A 1 82 ? 16.491 11.883 -12.872 1.00 93.56 82 CYS A N 1
ATOM 628 C CA . CYS A 1 82 ? 16.615 10.437 -12.804 1.00 93.56 82 CYS A CA 1
ATOM 629 C C . CYS A 1 82 ? 15.235 9.833 -12.505 1.00 93.56 82 CYS A C 1
ATOM 631 O O . CYS A 1 82 ? 14.725 9.989 -11.392 1.00 93.56 82 CYS A O 1
ATOM 633 N N . VAL A 1 83 ? 14.637 9.142 -13.485 1.00 92.12 83 VAL A N 1
ATOM 634 C CA . VAL A 1 83 ? 13.263 8.606 -13.398 1.00 92.12 83 VAL A CA 1
ATOM 635 C C . VAL A 1 83 ? 13.021 7.756 -12.142 1.00 92.12 83 VAL A C 1
ATOM 637 O O . VAL A 1 83 ? 12.042 8.038 -11.452 1.00 92.12 83 VAL A O 1
ATOM 640 N N . PRO A 1 84 ? 13.897 6.806 -11.752 1.00 92.38 84 PRO A N 1
ATOM 641 C CA . PRO A 1 84 ? 13.713 6.046 -10.513 1.00 92.38 84 PRO A CA 1
ATOM 642 C C . PRO A 1 84 ? 13.668 6.926 -9.255 1.00 92.38 84 PRO A C 1
ATOM 644 O O . PRO A 1 84 ? 12.807 6.739 -8.400 1.00 92.38 84 PRO A O 1
ATOM 647 N N . CYS A 1 85 ? 14.552 7.925 -9.144 1.00 93.44 85 CYS A N 1
ATOM 648 C CA . CYS A 1 85 ? 14.557 8.861 -8.013 1.00 93.44 85 CYS A CA 1
ATOM 649 C C . CYS A 1 85 ? 13.281 9.707 -7.975 1.00 93.44 85 CYS A C 1
ATOM 651 O O . CYS A 1 85 ? 12.682 9.885 -6.913 1.00 93.44 85 CYS A O 1
ATOM 653 N N . LEU A 1 86 ? 12.863 10.209 -9.140 1.00 94.19 86 LEU A N 1
ATOM 654 C CA . LEU A 1 86 ? 11.666 11.026 -9.289 1.00 94.19 86 LEU A CA 1
ATOM 655 C C . LEU A 1 86 ? 10.404 10.225 -8.937 1.00 94.19 86 LEU A C 1
ATOM 657 O O . LEU A 1 86 ? 9.602 10.681 -8.120 1.00 94.19 86 LEU A O 1
ATOM 661 N N . LYS A 1 87 ? 10.264 9.007 -9.481 1.00 93.81 87 LYS A N 1
ATOM 662 C CA . LYS A 1 87 ? 9.188 8.065 -9.139 1.00 93.81 87 LYS A CA 1
ATOM 663 C C . LYS A 1 87 ? 9.177 7.773 -7.646 1.00 93.81 87 LYS A C 1
ATOM 665 O O . LYS A 1 87 ? 8.134 7.930 -7.025 1.00 93.81 87 LYS A O 1
ATOM 670 N N . HIS A 1 88 ? 10.321 7.436 -7.050 1.00 92.31 88 HIS A N 1
ATOM 671 C CA . HIS A 1 88 ? 10.406 7.134 -5.622 1.00 92.31 88 HIS A CA 1
ATOM 672 C C . HIS A 1 88 ? 9.916 8.295 -4.749 1.00 92.31 88 HIS A C 1
ATOM 674 O O . HIS A 1 88 ? 9.117 8.093 -3.832 1.00 92.31 88 HIS A O 1
ATOM 680 N N . ARG A 1 89 ? 10.357 9.525 -5.039 1.00 94.25 89 ARG A N 1
ATOM 681 C CA . ARG A 1 89 ? 9.956 10.697 -4.254 1.00 94.25 89 ARG A CA 1
ATOM 682 C C . ARG A 1 89 ? 8.482 11.040 -4.439 1.00 94.25 89 ARG A C 1
ATOM 684 O O . ARG A 1 89 ? 7.793 11.287 -3.452 1.00 94.25 89 ARG A O 1
ATOM 691 N N . ILE A 1 90 ? 7.981 11.021 -5.673 1.00 94.25 90 ILE A N 1
ATOM 692 C CA . ILE A 1 90 ? 6.560 11.268 -5.941 1.00 94.25 90 ILE A CA 1
ATOM 693 C C . ILE A 1 90 ? 5.698 10.179 -5.298 1.00 94.25 90 ILE A C 1
ATOM 695 O O . ILE A 1 90 ? 4.681 10.506 -4.694 1.00 94.25 90 ILE A O 1
ATOM 699 N N . ASN A 1 91 ? 6.117 8.911 -5.353 1.00 93.50 91 ASN A N 1
ATOM 700 C CA . ASN A 1 91 ? 5.413 7.802 -4.714 1.00 93.50 91 ASN A CA 1
ATOM 701 C C . ASN A 1 91 ? 5.270 8.017 -3.208 1.00 93.50 91 ASN A C 1
ATOM 703 O O . ASN A 1 91 ? 4.177 7.859 -2.666 1.00 93.50 91 ASN A O 1
ATOM 707 N N . PHE A 1 92 ? 6.363 8.414 -2.552 1.00 92.94 92 PHE A N 1
ATOM 708 C CA . PHE A 1 92 ? 6.377 8.753 -1.133 1.00 92.94 92 PHE A CA 1
ATOM 709 C C . PHE A 1 92 ? 5.374 9.868 -0.825 1.00 92.94 92 PHE A C 1
ATOM 711 O O . PHE A 1 92 ? 4.510 9.696 0.032 1.00 92.94 92 PHE A O 1
ATOM 718 N N . LEU A 1 93 ? 5.466 10.995 -1.541 1.00 93.50 93 LEU A N 1
ATOM 719 C CA . LEU A 1 93 ? 4.652 12.183 -1.269 1.00 93.50 93 LEU A CA 1
ATOM 720 C C . LEU A 1 93 ? 3.169 11.925 -1.536 1.00 93.50 93 LEU A C 1
ATOM 722 O O . LEU A 1 93 ? 2.320 12.309 -0.735 1.00 93.50 93 LEU A O 1
ATOM 726 N N . ALA A 1 94 ? 2.863 11.249 -2.646 1.00 93.69 94 ALA A N 1
ATOM 727 C CA . ALA A 1 94 ? 1.504 10.873 -3.004 1.00 93.69 94 ALA A CA 1
ATOM 728 C C . ALA A 1 94 ? 0.929 9.850 -2.018 1.00 93.69 94 ALA A C 1
ATOM 730 O O . ALA A 1 94 ? -0.241 9.955 -1.666 1.00 93.69 94 ALA A O 1
ATOM 731 N N . SER A 1 95 ? 1.733 8.890 -1.545 1.00 93.31 95 SER A N 1
ATOM 732 C CA . SER A 1 95 ? 1.308 7.934 -0.515 1.00 93.31 95 SER A CA 1
ATOM 733 C C . SER A 1 95 ? 1.006 8.634 0.801 1.00 93.31 95 SER A C 1
ATOM 735 O O . SER A 1 95 ? -0.019 8.351 1.405 1.00 93.31 95 SER A O 1
ATOM 737 N N . GLU A 1 96 ? 1.861 9.557 1.236 1.00 91.31 96 GLU A N 1
ATOM 738 C CA . GLU A 1 96 ? 1.647 10.310 2.469 1.00 91.31 96 GLU A CA 1
ATOM 739 C C . GLU A 1 96 ? 0.378 11.169 2.394 1.00 91.31 96 GLU A C 1
ATOM 741 O O . GLU A 1 96 ? -0.475 11.071 3.275 1.00 91.31 96 GLU A O 1
ATOM 746 N N . ASP A 1 97 ? 0.212 11.947 1.319 1.00 92.00 97 ASP A N 1
ATOM 747 C CA . ASP A 1 97 ? -0.991 12.759 1.097 1.00 92.00 97 ASP A CA 1
ATOM 748 C C . ASP A 1 97 ? -2.261 11.900 1.038 1.00 92.00 97 ASP A C 1
ATOM 750 O O . ASP A 1 97 ? -3.241 12.184 1.726 1.00 92.00 97 ASP A O 1
ATOM 754 N N . PHE A 1 98 ? -2.212 10.790 0.294 1.00 93.75 98 PHE A N 1
ATOM 755 C CA . PHE A 1 98 ? -3.308 9.830 0.224 1.00 93.75 98 PHE A CA 1
ATOM 756 C C . PHE A 1 98 ? -3.669 9.273 1.602 1.00 93.75 98 PHE A C 1
ATOM 758 O O . PHE A 1 98 ? -4.849 9.206 1.932 1.00 93.75 98 PHE A O 1
ATOM 765 N N . CYS A 1 99 ? -2.682 8.871 2.407 1.00 93.31 99 CYS A N 1
ATOM 766 C CA . CYS A 1 99 ? -2.926 8.324 3.738 1.00 93.31 99 CYS A CA 1
ATOM 767 C C . CYS A 1 99 ? -3.606 9.351 4.648 1.00 93.31 99 CYS A C 1
ATOM 769 O O . CYS A 1 99 ? -4.605 9.011 5.273 1.00 93.31 99 CYS A O 1
ATOM 771 N N . TYR A 1 100 ? -3.119 10.594 4.703 1.00 92.25 100 TYR A N 1
ATOM 772 C CA . TYR A 1 100 ? -3.724 11.625 5.553 1.00 92.25 100 TYR A CA 1
ATOM 773 C C . TYR A 1 100 ? -5.143 12.003 5.108 1.00 92.25 100 TYR A C 1
ATOM 775 O O . TYR A 1 100 ? -6.041 12.022 5.950 1.00 92.25 100 TYR A O 1
ATOM 783 N N . ASP A 1 101 ? -5.380 12.214 3.807 1.00 92.38 101 ASP A N 1
ATOM 784 C CA . ASP A 1 101 ? -6.733 12.461 3.272 1.00 92.38 101 ASP A CA 1
ATOM 785 C C . ASP A 1 101 ? -7.676 11.281 3.563 1.00 92.38 101 ASP A C 1
ATOM 787 O O . ASP A 1 101 ? -8.852 11.468 3.883 1.00 92.38 101 ASP A O 1
ATOM 791 N N . PHE A 1 102 ? -7.167 10.048 3.493 1.00 94.81 102 PHE A N 1
ATOM 792 C CA . PHE A 1 102 ? -7.962 8.863 3.793 1.00 94.81 102 PHE A CA 1
ATOM 793 C C . PHE A 1 102 ? -8.297 8.753 5.286 1.00 94.81 102 PHE A C 1
ATOM 795 O O . PHE A 1 102 ? -9.433 8.427 5.619 1.00 94.81 102 PHE A O 1
ATOM 802 N N . VAL A 1 103 ? -7.349 9.051 6.182 1.00 94.19 103 VAL A N 1
ATOM 803 C CA . VAL A 1 103 ? -7.569 9.074 7.641 1.00 94.19 103 VAL A CA 1
ATOM 804 C C . VAL A 1 103 ? -8.627 10.100 8.009 1.00 94.19 103 VAL A C 1
ATOM 806 O O . VAL A 1 103 ? -9.541 9.770 8.757 1.00 94.19 103 VAL A O 1
ATOM 809 N N . GLU A 1 104 ? -8.536 11.312 7.459 1.00 93.62 104 GLU A N 1
ATOM 810 C CA . GLU A 1 104 ? -9.512 12.377 7.697 1.00 93.62 104 GLU A CA 1
ATOM 811 C C . GLU A 1 104 ? -10.920 11.902 7.316 1.00 93.62 104 GLU A C 1
ATOM 813 O O . GLU A 1 104 ? -11.831 11.895 8.138 1.00 93.62 104 GLU A O 1
ATOM 818 N N . ARG A 1 105 ? -11.094 11.358 6.108 1.00 93.31 105 ARG A N 1
ATOM 819 C CA . ARG A 1 105 ? -12.399 10.846 5.649 1.00 93.31 105 ARG A CA 1
ATOM 820 C C . ARG A 1 105 ? -12.891 9.640 6.439 1.00 93.31 105 ARG A C 1
ATOM 822 O O . ARG A 1 105 ? -14.097 9.485 6.625 1.00 93.31 105 ARG A O 1
ATOM 829 N N . CYS A 1 106 ? -11.969 8.790 6.878 1.00 93.88 106 CYS A N 1
ATOM 830 C CA . CYS A 1 106 ? -12.277 7.630 7.698 1.00 93.88 106 CYS A CA 1
ATOM 831 C C . CYS A 1 106 ? -12.675 8.037 9.124 1.00 93.88 106 CYS A C 1
ATOM 833 O O . CYS A 1 106 ? -13.467 7.324 9.723 1.00 93.88 106 CYS A O 1
ATOM 835 N N . GLY A 1 107 ? -12.160 9.152 9.656 1.00 92.19 107 GLY A N 1
ATOM 836 C CA . GLY A 1 107 ? -12.418 9.631 11.020 1.00 92.19 107 GLY A CA 1
ATOM 837 C C . GLY A 1 107 ? -13.503 10.709 11.149 1.00 92.19 107 GLY A C 1
ATOM 838 O O . GLY A 1 107 ? -14.007 10.924 12.245 1.00 92.19 107 GLY A O 1
ATOM 839 N N . CYS A 1 108 ? -13.906 11.382 10.064 1.00 82.25 108 CYS A N 1
ATOM 840 C CA . CYS A 1 108 ? -14.949 12.423 10.075 1.00 82.25 108 CYS A CA 1
ATOM 841 C C . CYS A 1 108 ? -16.387 11.870 10.202 1.00 82.25 108 CYS A C 1
ATOM 843 O O . CYS A 1 108 ? -17.321 12.410 9.606 1.00 82.25 108 CYS A O 1
ATOM 845 N N . GLY A 1 109 ? -16.588 10.764 10.920 1.00 71.44 109 GLY A N 1
ATOM 846 C CA . GLY A 1 109 ? -17.921 10.247 11.208 1.00 71.44 109 GLY A CA 1
ATOM 847 C C . GLY A 1 109 ? -18.649 11.155 12.195 1.00 71.44 109 GLY A C 1
ATOM 848 O O . GLY A 1 109 ? -18.159 11.403 13.290 1.00 71.44 109 GLY A O 1
ATOM 849 N N . THR A 1 110 ? -19.833 11.634 11.819 1.00 63.69 110 THR A N 1
ATOM 850 C CA . THR A 1 110 ? -20.868 11.979 12.803 1.00 63.69 110 THR A CA 1
ATOM 851 C C . THR A 1 110 ? -21.329 10.690 13.499 1.00 63.69 110 THR A C 1
ATOM 853 O O . THR A 1 110 ? -21.004 9.612 12.999 1.00 63.69 110 THR A O 1
ATOM 856 N N . ASP A 1 111 ? -22.075 10.774 14.609 1.00 69.00 111 ASP A N 1
ATOM 857 C CA . ASP A 1 111 ? -22.656 9.655 15.397 1.00 69.00 111 ASP A CA 1
ATOM 858 C C . ASP A 1 111 ? -23.631 8.735 14.607 1.00 69.00 111 ASP A C 1
ATOM 860 O O . ASP A 1 111 ? -24.648 8.254 15.108 1.00 69.00 111 ASP A O 1
ATOM 864 N N . GLY A 1 112 ? -23.372 8.512 13.321 1.00 74.56 112 GLY A N 1
ATOM 865 C CA . GLY A 1 112 ? -24.144 7.692 12.419 1.00 74.56 112 GLY A CA 1
ATOM 866 C C . GLY A 1 112 ? -24.127 6.239 12.862 1.00 74.56 112 GLY A C 1
ATOM 867 O O . GLY A 1 112 ? -23.076 5.616 13.017 1.00 74.56 112 GLY A O 1
ATOM 868 N N . ALA A 1 113 ? -25.329 5.692 13.019 1.00 88.12 113 ALA A N 1
ATOM 869 C CA . ALA A 1 113 ? -25.536 4.282 13.281 1.00 88.12 113 ALA A CA 1
ATOM 870 C C . ALA A 1 113 ? -24.801 3.408 12.248 1.00 88.12 113 ALA A C 1
ATOM 872 O O . ALA A 1 113 ? -24.772 3.710 11.052 1.00 88.12 113 ALA A O 1
ATOM 873 N N . LEU A 1 114 ? -24.246 2.289 12.721 1.00 93.75 114 LEU A N 1
ATOM 874 C CA . LEU A 1 114 ? -23.612 1.268 11.888 1.00 93.75 114 LEU A CA 1
ATOM 875 C C . LEU A 1 114 ? -24.577 0.830 10.766 1.00 93.75 114 LEU A C 1
ATOM 877 O O . LEU A 1 114 ? -25.655 0.310 11.087 1.00 93.75 114 LEU A O 1
ATOM 881 N N . PRO A 1 115 ? -24.222 0.995 9.475 1.00 95.88 115 PRO A N 1
ATOM 882 C CA . PRO A 1 115 ? -25.085 0.574 8.379 1.00 95.88 115 PRO A CA 1
ATOM 883 C C . PRO A 1 115 ? -25.426 -0.923 8.488 1.00 95.88 115 PRO A C 1
ATOM 885 O O . PRO A 1 115 ? -24.520 -1.733 8.703 1.00 95.88 115 PRO A O 1
ATOM 888 N N . PRO A 1 116 ? -26.698 -1.330 8.320 1.00 96.38 116 PRO A N 1
ATOM 889 C CA . PRO A 1 116 ? -27.109 -2.724 8.509 1.00 96.38 116 PRO A CA 1
ATOM 890 C C . PRO A 1 116 ? -26.427 -3.670 7.514 1.00 96.38 116 PRO A C 1
ATOM 892 O O . PRO A 1 116 ? -26.003 -4.756 7.887 1.00 96.38 116 PRO A O 1
ATOM 895 N N . GLU A 1 117 ? -26.238 -3.222 6.273 1.00 96.62 117 GLU A N 1
ATOM 896 C CA . GLU A 1 117 ? -25.518 -3.968 5.237 1.00 96.62 117 GLU A CA 1
ATOM 897 C C . GLU A 1 117 ? -24.063 -4.244 5.636 1.00 96.62 117 GLU A C 1
ATOM 899 O O . GLU A 1 117 ? -23.573 -5.359 5.476 1.00 96.62 117 GLU A O 1
ATOM 904 N N . TRP A 1 118 ? -23.392 -3.249 6.226 1.00 96.75 118 TRP A N 1
ATOM 905 C CA . TRP A 1 118 ? -22.038 -3.431 6.739 1.00 96.75 118 TRP A CA 1
ATOM 906 C C . TRP A 1 118 ? -22.010 -4.446 7.883 1.00 96.75 118 TRP A C 1
ATOM 908 O O . TRP A 1 118 ? -21.160 -5.332 7.887 1.00 96.75 118 TRP A O 1
ATOM 918 N N . ARG A 1 119 ? -22.976 -4.376 8.811 1.00 96.88 119 ARG A N 1
ATOM 919 C CA . ARG A 1 119 ? -23.100 -5.350 9.904 1.00 96.88 119 ARG A CA 1
ATOM 920 C C . ARG A 1 119 ? -23.203 -6.783 9.371 1.00 96.88 119 ARG A C 1
ATOM 922 O O . ARG A 1 119 ? -22.431 -7.622 9.815 1.00 96.88 119 ARG A O 1
ATOM 929 N N . CYS A 1 120 ? -24.062 -7.043 8.384 1.00 96.88 120 CYS A N 1
ATOM 930 C CA . CYS A 1 120 ? -24.205 -8.379 7.792 1.00 96.88 120 CYS A CA 1
ATOM 931 C C . CYS A 1 120 ? -22.904 -8.886 7.149 1.00 96.88 120 CYS A C 1
ATOM 933 O O . CYS A 1 120 ? -22.558 -10.060 7.276 1.00 96.88 120 CYS A O 1
ATOM 935 N N . ILE A 1 121 ? -22.163 -8.007 6.465 1.00 96.25 121 ILE A N 1
ATOM 936 C CA . ILE A 1 121 ? -20.874 -8.357 5.852 1.00 96.25 121 ILE A CA 1
ATOM 937 C C . ILE A 1 121 ? -19.852 -8.735 6.931 1.00 96.25 121 ILE A C 1
ATOM 939 O O . ILE A 1 121 ? -19.160 -9.746 6.793 1.00 96.25 121 ILE A O 1
ATOM 943 N N . VAL A 1 122 ? -19.787 -7.956 8.014 1.00 97.06 122 VAL A N 1
ATOM 944 C CA . VAL A 1 122 ? -18.868 -8.197 9.132 1.00 97.06 122 VAL A CA 1
ATOM 945 C C . VAL A 1 122 ? -19.242 -9.455 9.912 1.00 97.06 122 VAL A C 1
ATOM 947 O O . VAL A 1 122 ? -18.362 -10.258 10.197 1.00 97.06 122 VAL A O 1
ATOM 950 N N . GLU A 1 123 ? -20.521 -9.676 10.211 1.00 96.94 123 GLU A N 1
ATOM 951 C CA . GLU A 1 123 ? -20.999 -10.893 10.881 1.00 96.94 123 GLU A CA 1
ATOM 952 C C . GLU A 1 123 ? -20.667 -12.146 10.071 1.00 96.94 123 GLU A C 1
ATOM 954 O O . GLU A 1 123 ? -20.183 -13.131 10.621 1.00 96.94 123 GLU A O 1
ATOM 959 N N . ARG A 1 124 ? -20.830 -12.094 8.745 1.00 95.94 124 ARG A N 1
ATOM 960 C CA . ARG A 1 124 ? -20.489 -13.218 7.869 1.00 95.94 124 ARG A CA 1
ATOM 961 C C . ARG A 1 124 ? -18.996 -13.552 7.884 1.00 95.94 124 ARG A C 1
ATOM 963 O O . ARG A 1 124 ? -18.647 -14.726 7.820 1.00 95.94 124 ARG A O 1
ATOM 970 N N . GLN A 1 125 ? -18.121 -12.546 7.916 1.00 96.06 125 GLN A N 1
ATOM 971 C CA . GLN A 1 125 ? -16.682 -12.765 7.756 1.00 96.06 125 GLN A CA 1
ATOM 972 C C . GLN A 1 125 ? -15.918 -12.887 9.085 1.00 96.06 125 GLN A C 1
ATOM 974 O O . GLN A 1 125 ? -15.049 -13.747 9.219 1.00 96.06 125 GLN A O 1
ATOM 979 N N . PHE A 1 126 ? -16.225 -12.021 10.047 1.00 96.69 126 PHE A N 1
ATOM 980 C CA . PHE A 1 126 ? -15.544 -11.911 11.340 1.00 96.69 126 PHE A CA 1
ATOM 981 C C . PHE A 1 126 ? -16.393 -12.461 12.497 1.00 96.69 126 PHE A C 1
ATOM 983 O O . PHE A 1 126 ? -15.940 -12.496 13.636 1.00 96.69 126 PHE A O 1
ATOM 990 N N . GLY A 1 127 ? -17.640 -12.869 12.245 1.00 97.12 127 GLY A N 1
ATOM 991 C CA . GLY A 1 127 ? -18.575 -13.367 13.259 1.00 97.12 127 GLY A CA 1
ATOM 992 C C . GLY A 1 127 ? -19.309 -12.255 14.011 1.00 97.12 127 GLY A C 1
ATOM 993 O O . GLY A 1 127 ? -20.503 -12.365 14.267 1.00 97.12 127 GLY A O 1
ATOM 994 N N . SER A 1 128 ? -18.631 -11.154 14.341 1.00 97.25 128 SER A N 1
ATOM 995 C CA . SER A 1 128 ? -19.258 -9.998 14.988 1.00 97.25 128 SER A CA 1
ATOM 996 C C . SER A 1 128 ? -18.489 -8.704 14.740 1.00 97.25 128 SER A C 1
ATOM 998 O O . SER A 1 128 ? -17.306 -8.712 14.399 1.00 97.25 128 SER A O 1
ATOM 1000 N N . MET A 1 129 ? -19.150 -7.570 14.985 1.00 96.88 129 MET A N 1
ATOM 1001 C CA . MET A 1 129 ? -18.487 -6.266 14.954 1.00 96.88 129 MET A CA 1
ATOM 1002 C C . MET A 1 129 ? -17.368 -6.166 15.999 1.00 96.88 129 MET A C 1
ATOM 1004 O O . MET A 1 129 ? -16.311 -5.620 15.708 1.00 96.88 129 MET A O 1
ATOM 1008 N N . ALA A 1 130 ? -17.573 -6.733 17.192 1.00 97.62 130 ALA A N 1
ATOM 1009 C CA . ALA A 1 130 ? -16.558 -6.753 18.243 1.00 97.62 130 ALA A CA 1
ATOM 1010 C C . ALA A 1 130 ? -15.301 -7.522 17.806 1.00 97.62 130 ALA A C 1
ATOM 1012 O O . ALA A 1 130 ? -14.194 -7.045 18.026 1.00 97.62 130 ALA A O 1
ATOM 1013 N N . ALA A 1 131 ? -15.462 -8.655 17.115 1.00 98.00 131 ALA A N 1
ATOM 1014 C CA . ALA A 1 131 ? -14.338 -9.433 16.597 1.00 98.00 131 ALA A CA 1
ATOM 1015 C C . ALA A 1 131 ? -13.524 -8.663 15.543 1.00 98.00 131 ALA A C 1
ATOM 1017 O O . ALA A 1 131 ? -12.299 -8.668 15.609 1.00 98.00 131 ALA A O 1
ATOM 1018 N N . LEU A 1 132 ? -14.182 -7.936 14.628 1.00 97.81 132 LEU A N 1
ATOM 1019 C CA . LEU A 1 132 ? -13.486 -7.057 13.678 1.00 97.81 132 LEU A CA 1
ATOM 1020 C C . LEU A 1 132 ? -12.708 -5.941 14.394 1.00 97.81 132 LEU A C 1
ATOM 1022 O O . LEU A 1 132 ? -11.577 -5.632 14.019 1.00 97.81 132 LEU A O 1
ATOM 1026 N N . VAL A 1 133 ? -13.313 -5.317 15.410 1.00 97.88 133 VAL A N 1
ATOM 1027 C CA . VAL A 1 133 ? -12.656 -4.270 16.205 1.00 97.88 133 VAL A CA 1
ATOM 1028 C C . VAL A 1 133 ? -11.417 -4.833 16.899 1.00 97.88 133 VAL A C 1
ATOM 1030 O O . VAL A 1 133 ? -10.350 -4.234 16.792 1.00 97.88 133 VAL A O 1
ATOM 1033 N N . GLU A 1 134 ? -11.531 -5.989 17.554 1.00 98.12 134 GLU A N 1
ATOM 1034 C CA . GLU A 1 134 ? -10.388 -6.647 18.191 1.00 98.12 134 GLU A CA 1
ATOM 1035 C C . GLU A 1 134 ? -9.311 -7.021 17.168 1.00 98.12 134 GLU A C 1
ATOM 1037 O O . GLU A 1 134 ? -8.138 -6.777 17.424 1.00 98.12 134 GLU A O 1
ATOM 1042 N N . GLU A 1 135 ? -9.664 -7.511 15.976 1.00 97.94 135 GLU A N 1
ATOM 1043 C CA . GLU A 1 135 ? -8.678 -7.814 14.931 1.00 97.94 135 GLU A CA 1
ATOM 1044 C C . GLU A 1 135 ? -7.909 -6.559 14.485 1.00 97.94 135 GLU A C 1
ATOM 1046 O O . GLU A 1 135 ? -6.677 -6.566 14.432 1.00 97.94 135 GLU A O 1
ATOM 1051 N N . LEU A 1 136 ? -8.606 -5.442 14.247 1.00 98.06 136 LEU A N 1
ATOM 1052 C CA . LEU A 1 136 ? -7.971 -4.160 13.921 1.00 98.06 136 LEU A CA 1
ATOM 1053 C C . LEU A 1 136 ? -7.043 -3.680 15.042 1.00 98.06 136 LEU A C 1
ATOM 1055 O O . LEU A 1 136 ? -5.929 -3.226 14.769 1.00 98.06 136 LEU A O 1
ATOM 1059 N N . VAL A 1 137 ? -7.489 -3.790 16.293 1.00 98.06 137 VAL A N 1
ATOM 1060 C CA . VAL A 1 137 ? -6.741 -3.358 17.477 1.00 98.06 137 VAL A CA 1
ATOM 1061 C C . VAL A 1 137 ? -5.509 -4.234 17.700 1.00 98.06 137 VAL A C 1
ATOM 1063 O O . VAL A 1 137 ? -4.419 -3.691 17.860 1.00 98.06 137 VAL A O 1
ATOM 1066 N N . ILE A 1 138 ? -5.643 -5.560 17.626 1.00 97.31 138 ILE A N 1
ATOM 1067 C CA . ILE A 1 138 ? -4.547 -6.536 17.733 1.00 97.31 138 ILE A CA 1
ATOM 1068 C C . ILE A 1 138 ? -3.499 -6.275 16.650 1.00 97.31 138 ILE A C 1
ATOM 1070 O O . ILE A 1 138 ? -2.301 -6.226 16.937 1.00 97.31 138 ILE A O 1
ATOM 1074 N N . HIS A 1 139 ? -3.926 -6.071 15.400 1.00 97.06 139 HIS A N 1
ATOM 1075 C CA . HIS A 1 139 ? -3.000 -5.764 14.313 1.00 97.06 139 HIS A CA 1
ATOM 1076 C C . HIS A 1 139 ? -2.303 -4.417 14.513 1.00 97.06 139 HIS A C 1
ATOM 1078 O O . HIS A 1 139 ? -1.119 -4.305 14.197 1.00 97.06 139 HIS A O 1
ATOM 1084 N N . ALA A 1 140 ? -2.996 -3.407 15.038 1.00 96.06 140 ALA A N 1
ATOM 1085 C CA . ALA A 1 140 ? -2.444 -2.084 15.307 1.00 96.06 140 ALA A CA 1
ATOM 1086 C C . ALA A 1 140 ? -1.468 -2.062 16.500 1.00 96.06 140 ALA A C 1
ATOM 1088 O O . ALA A 1 140 ? -0.422 -1.407 16.423 1.00 96.06 140 ALA A O 1
ATOM 1089 N N . SER A 1 141 ? -1.767 -2.791 17.578 1.00 95.12 141 SER A N 1
ATOM 1090 C CA . SER A 1 141 ? -0.978 -2.804 18.815 1.00 95.12 141 SER A CA 1
ATOM 1091 C C . SER A 1 141 ? 0.291 -3.657 18.705 1.00 95.12 141 SER A C 1
ATOM 1093 O O . SER A 1 141 ? 1.363 -3.215 19.133 1.00 95.12 141 SER A O 1
ATOM 1095 N N . ASN A 1 142 ? 0.217 -4.812 18.032 1.00 92.81 142 ASN A N 1
ATOM 1096 C CA . ASN A 1 142 ? 1.312 -5.792 17.934 1.00 92.81 142 ASN A CA 1
ATOM 1097 C C . ASN A 1 142 ? 2.376 -5.472 16.870 1.00 92.81 142 ASN A C 1
ATOM 1099 O O . ASN A 1 142 ? 3.200 -6.313 16.501 1.00 92.81 142 ASN A O 1
ATOM 1103 N N . ARG A 1 143 ? 2.392 -4.248 16.340 1.00 88.75 143 ARG A N 1
ATOM 1104 C CA . ARG A 1 143 ? 3.356 -3.852 15.308 1.00 88.75 143 ARG A CA 1
ATOM 1105 C C . ARG A 1 143 ? 4.751 -3.669 15.885 1.00 88.75 143 ARG A C 1
ATOM 1107 O O . ARG A 1 143 ? 4.926 -3.054 16.930 1.00 88.75 143 ARG A O 1
ATOM 1114 N N . ARG A 1 144 ? 5.783 -4.066 15.142 1.00 86.81 144 ARG A N 1
ATOM 1115 C CA . ARG A 1 144 ? 7.167 -3.702 15.499 1.00 86.81 144 ARG A CA 1
ATOM 1116 C C . ARG A 1 144 ? 7.442 -2.214 15.266 1.00 86.81 144 ARG A C 1
ATOM 1118 O O . ARG A 1 144 ? 8.098 -1.570 16.077 1.00 86.81 144 ARG A O 1
ATOM 1125 N N . GLU A 1 145 ? 6.870 -1.648 14.204 1.00 87.62 145 GLU A N 1
ATOM 1126 C CA . GLU A 1 145 ? 7.108 -0.266 13.776 1.00 87.62 145 GLU A CA 1
ATOM 1127 C C . GLU A 1 145 ? 5.812 0.550 13.684 1.00 87.62 145 GLU A C 1
ATOM 1129 O O . GLU A 1 145 ? 4.757 0.037 13.286 1.00 87.62 145 GLU A O 1
ATOM 1134 N N . ALA A 1 146 ? 5.918 1.845 14.000 1.00 90.06 146 ALA A N 1
ATOM 1135 C CA . ALA A 1 146 ? 4.840 2.814 13.828 1.00 90.06 146 ALA A CA 1
ATOM 1136 C C . ALA A 1 146 ? 4.435 2.934 12.346 1.00 90.06 146 ALA A C 1
ATOM 1138 O O . ALA A 1 146 ? 5.279 2.919 11.445 1.00 90.06 146 ALA A O 1
ATOM 1139 N N . GLY A 1 147 ? 3.136 3.054 12.077 1.00 93.62 147 GLY A N 1
ATOM 1140 C CA . GLY A 1 147 ? 2.613 3.092 10.713 1.00 93.62 147 GLY A CA 1
ATOM 1141 C C . GLY A 1 147 ? 1.094 2.997 10.653 1.00 93.62 147 GLY A C 1
ATOM 1142 O O . GLY A 1 147 ? 0.404 3.475 11.547 1.00 93.62 147 GLY A O 1
ATOM 1143 N N . TRP A 1 148 ? 0.584 2.382 9.589 1.00 95.25 148 TRP A N 1
ATOM 1144 C CA . TRP A 1 148 ? -0.844 2.356 9.268 1.00 95.25 148 TRP A CA 1
ATOM 1145 C C . TRP A 1 148 ? -1.381 0.933 9.247 1.00 95.25 148 TRP A C 1
ATOM 1147 O O . TRP A 1 148 ? -0.833 0.081 8.533 1.00 95.25 148 TRP A O 1
ATOM 1157 N N . THR A 1 149 ? -2.431 0.661 10.010 1.00 97.50 149 THR A N 1
ATOM 1158 C CA . THR A 1 149 ? -3.153 -0.616 9.947 1.00 97.50 149 THR A CA 1
ATOM 1159 C C . THR A 1 149 ? -4.394 -0.415 9.098 1.00 97.50 149 THR A C 1
ATOM 1161 O O . THR A 1 149 ? -5.202 0.462 9.382 1.00 97.50 149 THR A O 1
ATOM 1164 N N . TRP A 1 150 ? -4.514 -1.175 8.017 1.00 97.88 150 TRP A N 1
ATOM 1165 C CA . TRP A 1 150 ? -5.551 -0.987 7.011 1.00 97.88 150 TRP A CA 1
ATOM 1166 C C . TRP A 1 150 ? -6.552 -2.126 7.053 1.00 97.88 150 TRP A C 1
ATOM 1168 O O . TRP A 1 150 ? -6.148 -3.284 7.117 1.00 97.88 150 TRP A O 1
ATOM 1178 N N . LEU A 1 151 ? -7.830 -1.790 6.908 1.00 98.44 151 LEU A N 1
ATOM 1179 C CA . LEU A 1 151 ? -8.835 -2.722 6.414 1.00 98.44 151 LEU A CA 1
ATOM 1180 C C . LEU A 1 151 ? -8.904 -2.556 4.899 1.00 98.44 151 LEU A C 1
ATOM 1182 O O . LEU A 1 151 ? -9.118 -1.444 4.404 1.00 98.44 151 LEU A O 1
ATOM 1186 N N . VAL A 1 152 ? -8.707 -3.639 4.161 1.00 98.12 152 VAL A N 1
ATOM 1187 C CA . VAL A 1 152 ? -8.654 -3.622 2.697 1.00 98.12 152 VAL A CA 1
ATOM 1188 C C . VAL A 1 152 ? -9.583 -4.667 2.104 1.00 98.12 152 VAL A C 1
ATOM 1190 O O . VAL A 1 152 ? -9.927 -5.639 2.767 1.00 98.12 152 VAL A O 1
ATOM 1193 N N . TYR A 1 153 ? -9.973 -4.465 0.851 1.00 97.81 153 TYR A N 1
ATOM 1194 C CA . TYR A 1 153 ? -10.680 -5.443 0.037 1.00 97.81 153 TYR A CA 1
ATOM 1195 C C . TYR A 1 153 ? -9.717 -6.079 -0.968 1.00 97.81 153 TYR A C 1
ATOM 1197 O O . TYR A 1 153 ? -9.056 -5.370 -1.737 1.00 97.81 153 TYR A O 1
ATOM 1205 N N . ASP A 1 154 ? -9.662 -7.408 -0.967 1.00 96.31 154 ASP A N 1
ATOM 1206 C CA . ASP A 1 154 ? -8.916 -8.226 -1.915 1.00 96.31 154 ASP A CA 1
ATOM 1207 C C . ASP A 1 154 ? -9.873 -8.978 -2.846 1.00 96.31 154 ASP A C 1
ATOM 1209 O O . ASP A 1 154 ? -10.503 -9.973 -2.481 1.00 96.31 154 ASP A O 1
ATOM 1213 N N . ALA A 1 155 ? -9.943 -8.521 -4.096 1.00 92.38 155 ALA A N 1
ATOM 1214 C CA . ALA A 1 155 ? -10.768 -9.155 -5.118 1.00 92.38 155 ALA A CA 1
ATOM 1215 C C . ALA A 1 155 ? -10.297 -10.569 -5.488 1.00 92.38 155 ALA A C 1
ATOM 1217 O O . ALA A 1 155 ? -11.083 -11.342 -6.031 1.00 92.38 155 ALA A O 1
ATOM 1218 N N . GLN A 1 156 ? -9.034 -10.922 -5.219 1.00 89.81 156 GLN A N 1
ATOM 1219 C CA . GLN A 1 156 ? -8.530 -12.272 -5.477 1.00 89.81 156 GLN A CA 1
ATOM 1220 C C . GLN A 1 156 ? -9.114 -13.296 -4.493 1.00 89.81 156 GLN A C 1
ATOM 1222 O O . GLN A 1 156 ? -9.167 -14.479 -4.814 1.00 89.81 156 GLN A O 1
ATOM 1227 N N . GLN A 1 157 ? -9.603 -12.843 -3.333 1.00 87.25 157 GLN A N 1
ATOM 1228 C CA . GLN A 1 157 ? -10.176 -13.675 -2.268 1.00 87.25 157 GLN A CA 1
ATOM 1229 C C . GLN A 1 157 ? -11.697 -13.518 -2.128 1.00 87.25 157 GLN A C 1
ATOM 1231 O O . GLN A 1 157 ? -12.263 -13.858 -1.088 1.00 87.25 157 GLN A O 1
ATOM 1236 N N . ALA A 1 158 ? -12.378 -13.022 -3.167 1.00 74.75 158 ALA A N 1
ATOM 1237 C CA . ALA A 1 158 ? -13.793 -12.648 -3.111 1.00 74.75 158 ALA A CA 1
ATOM 1238 C C . ALA A 1 158 ? -14.756 -13.759 -2.629 1.00 74.75 158 ALA A C 1
ATOM 1240 O O . ALA A 1 158 ? -15.854 -13.438 -2.180 1.00 74.75 158 ALA A O 1
ATOM 1241 N N . GLY A 1 159 ? -14.363 -15.038 -2.701 1.00 77.81 159 GLY A N 1
ATOM 1242 C CA . GLY A 1 159 ? -15.196 -16.176 -2.298 1.00 77.81 159 GLY A CA 1
ATOM 1243 C C . GLY A 1 159 ? -15.223 -16.482 -0.796 1.00 77.81 159 GLY A C 1
ATOM 1244 O O . GLY A 1 159 ? -16.291 -16.765 -0.265 1.00 77.81 159 GLY A O 1
ATOM 1245 N N . GLU A 1 160 ? -14.082 -16.428 -0.102 1.00 82.00 160 GLU A N 1
ATOM 1246 C CA . GLU A 1 160 ? -14.001 -16.886 1.297 1.00 82.00 160 GLU A CA 1
ATOM 1247 C C . GLU A 1 160 ? -13.979 -15.719 2.288 1.00 82.00 160 GLU A C 1
ATOM 1249 O O . GLU A 1 160 ? -14.782 -15.680 3.222 1.00 82.00 160 GLU A O 1
ATOM 1254 N N . ARG A 1 161 ? -13.059 -14.763 2.099 1.00 90.06 161 ARG A N 1
ATOM 1255 C CA . ARG A 1 161 ? -12.802 -13.646 3.025 1.00 90.06 161 ARG A CA 1
ATOM 1256 C C . ARG A 1 161 ? -12.232 -12.438 2.270 1.00 90.06 161 ARG A C 1
ATOM 1258 O O . ARG A 1 161 ? -11.027 -12.206 2.309 1.00 90.06 161 ARG A O 1
ATOM 1265 N N . PRO A 1 162 ? -13.069 -11.656 1.567 1.00 93.94 162 PRO A N 1
ATOM 1266 C CA . PRO A 1 162 ? -12.587 -10.524 0.779 1.00 93.94 162 PRO A CA 1
ATOM 1267 C C . PRO A 1 162 ? -11.947 -9.413 1.617 1.00 93.94 162 PRO A C 1
ATOM 1269 O O . PRO A 1 162 ? -11.138 -8.652 1.091 1.00 93.94 162 PRO A O 1
ATOM 1272 N N . LEU A 1 163 ? -12.331 -9.258 2.888 1.00 97.56 163 LEU A N 1
ATOM 1273 C CA . LEU A 1 163 ? -11.784 -8.207 3.746 1.00 97.56 163 LEU A CA 1
ATOM 1274 C C . LEU A 1 163 ? -10.505 -8.693 4.437 1.00 97.56 163 LEU A C 1
ATOM 1276 O O . LEU A 1 163 ? -10.471 -9.791 4.975 1.00 97.56 163 LEU A O 1
ATOM 1280 N N . LEU A 1 164 ? -9.450 -7.890 4.464 1.00 96.50 164 LEU A N 1
ATOM 1281 C CA . LEU A 1 164 ? -8.194 -8.254 5.124 1.00 96.50 164 LEU A CA 1
ATOM 1282 C C . LEU A 1 164 ? -7.716 -7.110 6.007 1.00 96.50 164 LEU A C 1
ATOM 1284 O O . LEU A 1 164 ? -7.841 -5.941 5.634 1.00 96.50 164 LEU A O 1
ATOM 1288 N N . VAL A 1 165 ? -7.111 -7.447 7.145 1.00 97.38 165 VAL A N 1
ATOM 1289 C CA . VAL A 1 165 ? -6.392 -6.484 7.980 1.00 97.38 165 VAL A CA 1
ATOM 1290 C C . VAL A 1 165 ? -4.897 -6.583 7.687 1.00 97.38 165 VAL A C 1
ATOM 1292 O O . VAL A 1 165 ? -4.267 -7.619 7.896 1.00 97.38 165 VAL A O 1
ATOM 1295 N N . VAL A 1 166 ? -4.304 -5.499 7.181 1.00 95.94 166 VAL A N 1
ATOM 1296 C CA . VAL A 1 166 ? -2.890 -5.469 6.776 1.00 95.94 166 VAL A CA 1
ATOM 1297 C C . VAL A 1 166 ? -2.129 -4.328 7.440 1.00 95.94 166 VAL A C 1
ATOM 1299 O O . VAL A 1 166 ? -2.562 -3.176 7.473 1.00 95.94 166 VAL A O 1
ATOM 1302 N N . ASN A 1 167 ? -0.939 -4.642 7.948 1.00 96.00 167 ASN A N 1
ATOM 1303 C CA . ASN A 1 167 ? -0.033 -3.662 8.534 1.00 96.00 167 ASN A CA 1
ATOM 1304 C C . ASN A 1 167 ? 0.949 -3.154 7.480 1.00 96.00 167 ASN A C 1
ATOM 1306 O O . ASN A 1 167 ? 1.761 -3.918 6.966 1.00 96.00 167 ASN A O 1
ATOM 1310 N N . MET A 1 168 ? 0.916 -1.851 7.199 1.00 92.81 168 MET A N 1
ATOM 1311 C CA . MET A 1 168 ? 1.809 -1.211 6.229 1.00 92.81 168 MET A CA 1
ATOM 1312 C C . MET A 1 168 ? 2.656 -0.127 6.906 1.00 92.81 168 MET A C 1
ATOM 1314 O O . MET A 1 168 ? 2.150 0.585 7.782 1.00 92.81 168 MET A O 1
ATOM 1318 N N . PRO A 1 169 ? 3.948 0.023 6.563 1.00 88.19 169 PRO A N 1
ATOM 1319 C CA . PRO A 1 169 ? 4.780 1.097 7.107 1.00 88.19 169 PRO A CA 1
ATOM 1320 C C . PRO A 1 169 ? 4.232 2.476 6.707 1.00 88.19 169 PRO A C 1
ATOM 1322 O O . PRO A 1 169 ? 3.471 2.591 5.747 1.00 88.19 169 PRO A O 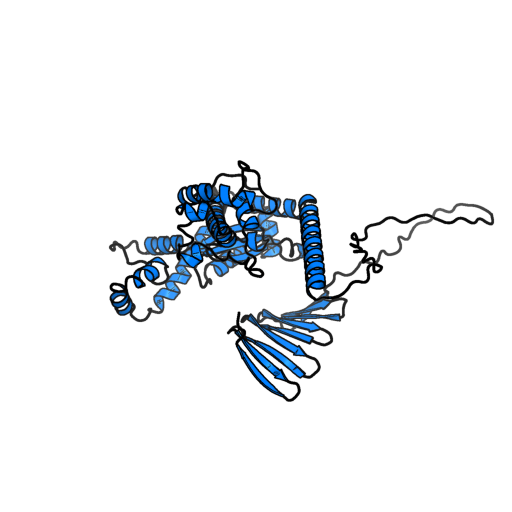1
ATOM 1325 N N . ALA A 1 170 ? 4.643 3.533 7.419 1.00 81.06 170 ALA A N 1
ATOM 1326 C CA . ALA A 1 170 ? 4.061 4.881 7.323 1.00 81.06 170 ALA A CA 1
ATOM 1327 C C . ALA A 1 170 ? 4.021 5.509 5.905 1.00 81.06 170 ALA A C 1
ATOM 1329 O O . ALA A 1 170 ? 3.314 6.483 5.680 1.00 81.06 170 ALA A O 1
ATOM 1330 N N . GLN A 1 171 ? 4.771 4.972 4.945 1.00 82.31 171 GLN A N 1
ATOM 1331 C CA . GLN A 1 171 ? 4.963 5.553 3.611 1.00 82.31 171 GLN A CA 1
ATOM 1332 C C . GLN A 1 171 ? 4.457 4.639 2.490 1.00 82.31 171 GLN A C 1
ATOM 1334 O O . GLN A 1 171 ? 4.842 4.808 1.338 1.00 82.31 171 GLN A O 1
ATOM 1339 N N . ARG A 1 172 ? 3.650 3.619 2.811 1.00 89.19 172 ARG A N 1
ATOM 1340 C CA . ARG A 1 172 ? 3.118 2.687 1.811 1.00 89.19 172 ARG A CA 1
ATOM 1341 C C . ARG A 1 172 ? 1.603 2.603 1.878 1.00 89.19 172 ARG A C 1
ATOM 1343 O O . ARG A 1 172 ? 1.030 2.395 2.944 1.00 89.19 172 ARG A O 1
ATOM 1350 N N . SER A 1 173 ? 0.990 2.693 0.704 1.00 92.75 173 SER A N 1
ATOM 1351 C CA . SER A 1 173 ? -0.438 2.473 0.501 1.00 92.75 173 SER A CA 1
ATOM 1352 C C . SER A 1 173 ? -0.712 1.018 0.086 1.00 92.75 173 SER A C 1
ATOM 1354 O O . SER A 1 173 ? 0.079 0.453 -0.679 1.00 92.75 173 SER A O 1
ATOM 1356 N N . PRO A 1 174 ? -1.836 0.408 0.515 1.00 95.75 174 PRO A N 1
ATOM 1357 C CA . PRO A 1 174 ? -2.277 -0.903 0.029 1.00 95.75 174 PRO A CA 1
ATOM 1358 C C . PRO A 1 174 ? -2.471 -0.979 -1.491 1.00 95.75 174 PRO A C 1
ATOM 1360 O O . PRO A 1 174 ? -2.376 -2.062 -2.065 1.00 95.75 174 PRO A O 1
ATOM 1363 N N . LEU A 1 175 ? -2.657 0.167 -2.157 1.00 94.94 175 LEU A N 1
ATOM 1364 C CA . LEU A 1 175 ? -2.780 0.250 -3.615 1.00 94.94 175 LEU A CA 1
ATOM 1365 C C . LEU A 1 175 ? -1.563 -0.338 -4.346 1.00 94.94 175 LEU A C 1
ATOM 1367 O O . LEU A 1 175 ? -1.713 -0.898 -5.429 1.00 94.94 175 LEU A O 1
ATOM 1371 N N . LEU A 1 176 ? -0.371 -0.273 -3.739 1.00 91.88 176 LEU A N 1
ATOM 1372 C CA . LEU A 1 176 ? 0.855 -0.878 -4.279 1.00 91.88 176 LEU A CA 1
ATOM 1373 C C . LEU A 1 176 ? 0.810 -2.411 -4.310 1.00 91.88 176 LEU A C 1
ATOM 1375 O O . LEU A 1 176 ? 1.572 -3.033 -5.044 1.00 91.88 176 LEU A O 1
ATOM 1379 N N . LEU A 1 177 ? -0.065 -3.014 -3.503 1.00 91.81 177 LEU A N 1
ATOM 1380 C CA . LEU A 1 177 ? -0.304 -4.454 -3.447 1.00 91.81 177 LEU A CA 1
ATOM 1381 C C . LEU A 1 177 ? -1.537 -4.865 -4.267 1.00 91.81 177 LEU A C 1
ATOM 1383 O O . LEU A 1 177 ? -1.933 -6.024 -4.232 1.00 91.81 177 LEU A O 1
ATOM 1387 N N . GLY A 1 178 ? -2.170 -3.928 -4.984 1.00 92.00 178 GLY A N 1
ATOM 1388 C CA . GLY A 1 178 ? -3.423 -4.179 -5.701 1.00 92.00 178 GLY A CA 1
ATOM 1389 C C . GLY A 1 178 ? -4.648 -4.335 -4.792 1.00 92.00 178 GLY A C 1
ATOM 1390 O O . GLY A 1 178 ? -5.707 -4.738 -5.277 1.00 92.00 178 GLY A O 1
ATOM 1391 N N . LEU A 1 179 ? -4.509 -4.001 -3.504 1.00 95.38 179 LEU A N 1
ATOM 1392 C CA . LEU A 1 179 ? -5.557 -4.078 -2.489 1.00 95.38 179 LEU A CA 1
ATOM 1393 C C . LEU A 1 179 ? -6.310 -2.749 -2.412 1.00 95.38 179 LEU A C 1
ATOM 1395 O O . LEU A 1 179 ? -5.701 -1.674 -2.457 1.00 95.38 179 LEU A O 1
ATOM 1399 N N . TRP A 1 180 ? -7.633 -2.806 -2.271 1.00 97.06 180 TRP A N 1
ATOM 1400 C CA . TRP A 1 180 ? -8.458 -1.603 -2.215 1.00 97.06 180 TRP A CA 1
ATOM 1401 C C . TRP A 1 180 ? -8.655 -1.135 -0.767 1.00 97.06 180 TRP A C 1
ATOM 1403 O O . TRP A 1 180 ? -9.214 -1.882 0.034 1.00 97.06 180 TRP A O 1
ATOM 1413 N N . PRO A 1 181 ? -8.228 0.082 -0.393 1.00 97.88 181 PRO A N 1
ATOM 1414 C CA . PRO A 1 181 ? -8.334 0.558 0.982 1.00 97.88 181 PRO A CA 1
ATOM 1415 C C . PRO A 1 181 ? -9.785 0.881 1.356 1.00 97.88 181 PRO A C 1
ATOM 1417 O O . PRO A 1 181 ? -10.479 1.593 0.627 1.00 97.88 181 PRO A O 1
ATOM 1420 N N . LEU A 1 182 ? -10.229 0.376 2.509 1.00 97.81 182 LEU A N 1
ATOM 1421 C CA . LEU A 1 182 ? -11.572 0.596 3.051 1.00 97.81 182 LEU A CA 1
ATOM 1422 C C . LEU A 1 182 ? -11.546 1.461 4.310 1.00 97.81 182 LEU A C 1
ATOM 1424 O O . LEU A 1 182 ? -12.284 2.439 4.388 1.00 97.81 182 LEU A O 1
ATOM 1428 N N . ALA A 1 183 ? -10.674 1.121 5.262 1.00 97.50 183 ALA A N 1
ATOM 1429 C CA . ALA A 1 183 ? -10.485 1.844 6.518 1.00 97.50 183 ALA A CA 1
ATOM 1430 C C . ALA A 1 183 ? -9.000 1.895 6.892 1.00 97.50 183 ALA A C 1
ATOM 1432 O O . ALA A 1 183 ? -8.201 1.083 6.415 1.00 97.50 183 ALA A O 1
ATOM 1433 N N . VAL A 1 184 ? -8.633 2.832 7.764 1.00 96.94 184 VAL A N 1
ATOM 1434 C CA . VAL A 1 184 ? -7.259 2.974 8.252 1.00 96.94 184 VAL A CA 1
ATOM 1435 C C . VAL A 1 184 ? -7.233 3.372 9.724 1.00 96.94 184 VAL A C 1
ATOM 1437 O O . VAL A 1 184 ? -7.977 4.243 10.162 1.00 96.94 184 VAL A O 1
ATOM 1440 N N . VAL A 1 185 ? -6.341 2.740 10.478 1.00 96.94 185 VAL A N 1
ATOM 1441 C CA . VAL A 1 185 ? -5.989 3.083 11.854 1.00 96.94 185 VAL A CA 1
ATOM 1442 C C . VAL A 1 185 ? -4.608 3.736 11.829 1.00 96.94 185 VAL A C 1
ATOM 1444 O O . VAL A 1 185 ? -3.619 3.124 11.405 1.00 96.94 185 VAL A O 1
ATOM 1447 N N . ASN A 1 186 ? -4.546 4.996 12.263 1.00 95.62 186 ASN A N 1
ATOM 1448 C CA . ASN A 1 186 ? -3.313 5.773 12.318 1.00 95.62 186 ASN A CA 1
ATOM 1449 C C . ASN A 1 186 ? -2.541 5.477 13.607 1.00 95.62 186 ASN A C 1
ATOM 1451 O O . ASN A 1 186 ? -2.861 6.008 14.665 1.00 95.62 186 ASN A O 1
ATOM 1455 N N . VAL A 1 187 ? -1.489 4.669 13.497 1.00 95.31 187 VAL A N 1
ATOM 1456 C CA . VAL A 1 187 ? -0.569 4.347 14.599 1.00 95.31 187 VAL A CA 1
ATOM 1457 C C . VAL A 1 187 ? 0.831 4.876 14.271 1.00 95.31 187 VAL A C 1
ATOM 1459 O O . VAL A 1 187 ? 1.854 4.238 14.540 1.00 95.31 187 VAL A O 1
ATOM 1462 N N . THR A 1 188 ? 0.893 6.017 13.582 1.00 93.69 188 THR A N 1
ATOM 1463 C CA . THR A 1 188 ? 2.158 6.671 13.245 1.00 93.69 188 THR A CA 1
ATOM 1464 C C . THR A 1 188 ? 2.818 7.257 14.486 1.00 93.69 188 THR A C 1
ATOM 1466 O O . THR A 1 188 ? 2.201 7.467 15.528 1.00 93.69 188 THR A O 1
ATOM 1469 N N . GLU A 1 189 ? 4.113 7.536 14.366 1.00 91.56 189 GLU A N 1
ATOM 1470 C CA . GLU A 1 189 ? 4.903 8.111 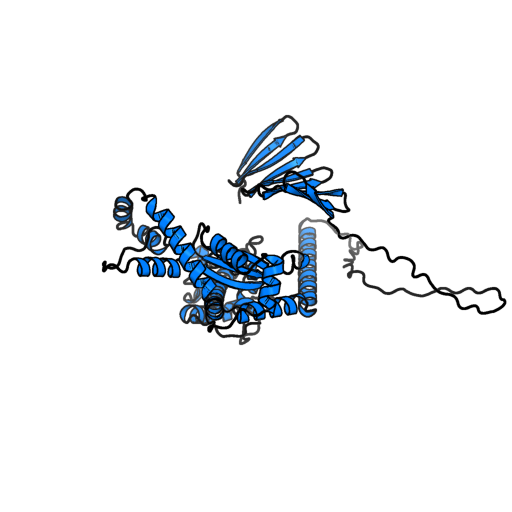15.449 1.00 91.56 189 GLU A CA 1
ATOM 1471 C C . GLU A 1 189 ? 4.319 9.433 15.958 1.00 91.56 189 GLU A C 1
ATOM 1473 O O . GLU A 1 189 ? 4.292 9.643 17.164 1.00 91.56 189 GLU A O 1
ATOM 1478 N N . ALA A 1 190 ? 3.798 10.283 15.067 1.00 90.50 190 ALA A N 1
ATOM 1479 C CA . ALA A 1 190 ? 3.186 11.553 15.445 1.00 90.50 190 ALA A CA 1
ATOM 1480 C C . ALA A 1 190 ? 1.999 11.356 16.404 1.00 90.50 190 ALA A C 1
ATOM 1482 O O . ALA A 1 190 ? 1.987 11.949 17.481 1.00 90.50 190 ALA A O 1
ATOM 1483 N N . VAL A 1 191 ? 1.066 10.460 16.056 1.00 93.62 191 VAL A N 1
ATOM 1484 C CA . VAL A 1 191 ? -0.118 10.157 16.880 1.00 93.62 191 VAL A CA 1
ATOM 1485 C C . VAL A 1 191 ? 0.275 9.502 18.199 1.00 93.62 191 VAL A C 1
ATOM 1487 O O . VAL A 1 191 ? -0.251 9.851 19.252 1.00 93.62 191 VAL A O 1
ATOM 1490 N N . LEU A 1 192 ? 1.234 8.576 18.173 1.00 94.00 192 LEU A N 1
ATOM 1491 C CA . LEU A 1 192 ? 1.700 7.919 19.392 1.00 94.00 192 LEU A CA 1
ATOM 1492 C C . LEU A 1 192 ? 2.408 8.893 20.340 1.00 94.00 192 LEU A C 1
ATOM 1494 O O . LEU A 1 192 ? 2.199 8.830 21.547 1.00 94.00 192 LEU A O 1
ATOM 1498 N N . VAL A 1 193 ? 3.234 9.803 19.818 1.00 90.75 193 VAL A N 1
ATOM 1499 C CA . VAL A 1 193 ? 3.894 10.836 20.627 1.00 90.75 193 VAL A CA 1
ATOM 1500 C C . VAL A 1 193 ? 2.862 11.795 21.228 1.00 90.75 193 VAL A C 1
ATOM 1502 O O . VAL A 1 193 ? 2.991 12.172 22.391 1.00 90.75 193 VAL A O 1
ATOM 1505 N N . GLU A 1 194 ? 1.834 12.176 20.472 1.00 91.88 194 GLU A N 1
ATOM 1506 C CA . GLU A 1 194 ? 0.727 12.989 20.980 1.00 91.88 194 GLU A CA 1
ATOM 1507 C C . GLU A 1 194 ? -0.043 12.268 22.095 1.00 91.88 194 GLU A C 1
ATOM 1509 O O . GLU A 1 194 ? -0.257 12.847 23.159 1.00 91.88 194 GLU A O 1
ATOM 1514 N N . ALA A 1 195 ? -0.353 10.981 21.916 1.00 93.62 195 ALA A N 1
ATOM 1515 C CA . ALA A 1 195 ? -1.008 10.164 22.935 1.00 93.62 195 ALA A CA 1
ATOM 1516 C C . ALA A 1 195 ? -0.162 10.025 24.214 1.00 93.62 195 ALA A C 1
ATOM 1518 O O . ALA A 1 195 ? -0.683 10.192 25.316 1.00 93.62 195 ALA A O 1
ATOM 1519 N N . VAL A 1 196 ? 1.154 9.803 24.088 1.00 90.50 196 VAL A N 1
ATOM 1520 C CA . VAL A 1 196 ? 2.081 9.785 25.238 1.00 90.50 196 VAL A CA 1
ATOM 1521 C C . VAL A 1 196 ? 2.055 11.120 25.986 1.00 90.50 196 VAL A C 1
ATOM 1523 O O . VAL A 1 196 ? 2.040 11.139 27.218 1.00 90.50 196 VAL A O 1
ATOM 1526 N N . ARG A 1 197 ? 2.057 12.245 25.257 1.00 88.06 197 ARG A N 1
ATOM 1527 C CA . ARG A 1 197 ? 2.005 13.588 25.858 1.00 88.06 197 ARG A CA 1
ATOM 1528 C C . ARG A 1 197 ? 0.680 13.840 26.569 1.00 88.06 197 ARG A C 1
ATOM 1530 O O . ARG A 1 197 ? 0.700 14.374 27.672 1.00 88.06 197 ARG A O 1
ATOM 1537 N N . ALA A 1 198 ? -0.436 13.423 25.975 1.00 89.56 198 ALA A N 1
ATOM 1538 C CA . ALA A 1 198 ? -1.765 13.553 26.566 1.00 89.56 198 ALA A CA 1
ATOM 1539 C C . ALA A 1 198 ? -1.897 12.769 27.883 1.00 89.56 198 ALA A C 1
ATOM 1541 O O . ALA A 1 198 ? -2.521 13.252 28.820 1.00 89.56 198 ALA A O 1
ATOM 1542 N N . GLU A 1 199 ? -1.266 11.595 27.997 1.00 86.69 199 GLU A N 1
ATOM 1543 C CA . GLU A 1 199 ? -1.232 10.831 29.256 1.00 86.69 199 GLU A CA 1
ATOM 1544 C C . GLU A 1 199 ? -0.279 11.406 30.304 1.00 86.69 199 GLU A C 1
ATOM 1546 O O . GLU A 1 199 ? -0.412 11.127 31.494 1.00 86.69 199 GLU A O 1
ATOM 1551 N N . SER A 1 200 ? 0.689 12.210 29.873 1.00 83.06 200 SER A N 1
ATOM 1552 C CA . SER A 1 200 ? 1.698 12.808 30.743 1.00 83.06 200 SER A CA 1
ATOM 1553 C C . SER A 1 200 ? 1.255 14.165 31.294 1.00 83.06 200 SER A C 1
ATOM 1555 O O . SER A 1 200 ? 2.112 14.944 31.685 1.00 83.06 200 SER A O 1
ATOM 1557 N N . SER A 1 201 ? -0.049 14.468 31.354 1.00 66.88 201 SER A N 1
ATOM 1558 C CA . SER A 1 201 ? -0.617 15.766 31.771 1.00 66.88 201 SER A CA 1
ATOM 1559 C C . SER A 1 201 ? -0.308 16.206 33.218 1.00 66.88 201 SER A C 1
ATOM 1561 O O . SER A 1 201 ? -0.877 17.183 33.702 1.00 66.88 201 SER A O 1
ATOM 1563 N N . GLY A 1 202 ? 0.620 15.544 33.915 1.00 70.19 202 GLY A N 1
ATOM 1564 C CA . GLY A 1 202 ? 1.360 16.168 35.007 1.00 70.19 202 GLY A CA 1
ATOM 1565 C C . GLY A 1 202 ? 2.326 17.205 34.432 1.00 70.19 202 GLY A C 1
ATOM 1566 O O . GLY A 1 202 ? 3.174 16.870 33.616 1.00 70.19 202 GLY A O 1
ATOM 1567 N N . SER A 1 203 ? 2.178 18.466 34.843 1.00 54.41 203 SER A N 1
ATOM 1568 C CA . SER A 1 203 ? 2.996 19.622 34.443 1.00 54.41 203 SER A CA 1
ATOM 1569 C C . SER A 1 203 ? 4.504 19.331 34.467 1.00 54.41 203 SER A C 1
ATOM 1571 O O . SER A 1 203 ? 5.168 19.548 35.480 1.00 54.41 203 SER A O 1
ATOM 1573 N N . VAL A 1 204 ? 5.066 18.870 33.352 1.00 51.53 204 VAL A N 1
ATOM 1574 C CA . VAL A 1 204 ? 6.504 18.643 33.208 1.00 51.53 204 VAL A CA 1
ATOM 1575 C C . VAL A 1 204 ? 6.952 19.261 31.892 1.00 51.53 204 VAL A C 1
ATOM 1577 O O . VAL A 1 204 ? 6.367 19.017 30.836 1.00 51.53 204 VAL A O 1
ATOM 1580 N N . ALA A 1 205 ? 7.973 20.114 32.003 1.00 61.44 205 ALA A N 1
ATOM 1581 C CA . ALA A 1 205 ? 8.696 20.752 30.911 1.00 61.44 205 ALA A CA 1
ATOM 1582 C C . ALA A 1 205 ? 8.914 19.798 29.729 1.00 61.44 205 ALA A C 1
ATOM 1584 O O . ALA A 1 205 ? 9.091 18.603 29.951 1.00 61.44 205 ALA A O 1
ATOM 1585 N N . ALA A 1 206 ? 8.908 20.351 28.506 1.00 66.25 206 ALA A N 1
ATOM 1586 C CA . ALA A 1 206 ? 9.038 19.660 27.220 1.00 66.25 206 ALA A CA 1
ATOM 1587 C C . ALA A 1 206 ? 9.835 18.348 27.324 1.00 66.25 206 ALA A C 1
ATOM 1589 O O . ALA A 1 206 ? 11.062 18.343 27.224 1.00 66.25 206 ALA A O 1
ATOM 1590 N N . ALA A 1 207 ? 9.121 17.246 27.575 1.00 66.94 207 ALA A N 1
ATOM 1591 C CA . ALA A 1 207 ? 9.760 15.963 27.795 1.00 66.94 207 ALA A CA 1
ATOM 1592 C C . ALA A 1 207 ? 10.548 15.594 26.530 1.00 66.94 207 ALA A C 1
ATOM 1594 O O . ALA A 1 207 ? 10.036 15.807 25.418 1.00 66.94 207 ALA A O 1
ATOM 1595 N N . PRO A 1 208 ? 11.778 15.064 26.670 1.00 74.31 208 PRO A N 1
ATOM 1596 C CA . PRO A 1 208 ? 12.547 14.627 25.521 1.00 74.31 208 PRO A CA 1
ATOM 1597 C C . PRO A 1 208 ? 11.718 13.628 24.705 1.00 74.31 208 PRO A C 1
ATOM 1599 O O . PRO A 1 208 ? 10.924 12.861 25.265 1.00 74.31 208 PRO A O 1
ATOM 1602 N N . PRO A 1 209 ? 11.852 13.650 23.370 1.00 74.19 209 PRO A N 1
ATOM 1603 C CA . PRO A 1 209 ? 11.069 12.780 22.514 1.00 74.19 209 PRO A CA 1
ATOM 1604 C C . PRO A 1 209 ? 11.355 11.309 22.883 1.00 74.19 209 PRO A C 1
ATOM 1606 O O . PRO A 1 209 ? 12.502 10.964 23.175 1.00 74.19 209 PRO A O 1
ATOM 1609 N N . PRO A 1 210 ? 10.335 10.432 22.923 1.00 73.88 210 PRO A N 1
ATOM 1610 C CA . PRO A 1 210 ? 10.501 9.087 23.462 1.00 73.88 210 PRO A CA 1
ATOM 1611 C C . PRO A 1 210 ? 11.520 8.277 22.640 1.00 73.88 210 PRO A C 1
ATOM 1613 O O . PRO A 1 210 ? 11.579 8.429 21.422 1.00 73.88 210 PRO A O 1
ATOM 1616 N N . PRO A 1 211 ? 12.303 7.374 23.253 1.00 74.00 211 PRO A N 1
ATOM 1617 C CA . PRO A 1 211 ? 13.486 6.780 22.618 1.00 74.00 211 PRO A CA 1
ATOM 1618 C C . PRO A 1 211 ? 13.181 5.933 21.370 1.00 74.00 211 PRO A C 1
ATOM 1620 O O . PRO A 1 211 ? 14.040 5.751 20.512 1.00 74.00 211 PRO A O 1
ATOM 1623 N N . TRP A 1 212 ? 11.950 5.434 21.234 1.00 73.00 212 TRP A N 1
ATOM 1624 C CA . TRP A 1 212 ? 11.505 4.671 20.063 1.00 73.00 212 TRP A CA 1
ATOM 1625 C C . TRP A 1 212 ? 11.164 5.552 18.846 1.00 73.00 212 TRP A C 1
ATOM 1627 O O . TRP A 1 212 ? 11.009 5.044 17.731 1.00 73.00 212 TRP A O 1
ATOM 1637 N N . CYS A 1 213 ? 11.045 6.866 19.028 1.00 75.12 213 CYS A N 1
ATOM 1638 C CA . CYS A 1 213 ? 10.690 7.796 17.967 1.00 75.12 213 CYS A CA 1
ATOM 1639 C C . CYS A 1 213 ? 11.919 8.127 17.083 1.00 75.12 213 CYS A C 1
ATOM 1641 O O . CYS A 1 213 ? 13.078 8.043 17.500 1.00 75.12 213 CYS A O 1
ATOM 1643 N N . ARG A 1 214 ? 11.702 8.470 15.813 1.00 69.88 214 ARG A N 1
ATOM 1644 C CA . ARG A 1 214 ? 12.738 8.949 14.892 1.00 69.88 214 ARG A CA 1
ATOM 1645 C C . ARG A 1 214 ? 13.390 10.233 15.384 1.00 69.88 214 ARG A C 1
ATOM 1647 O O . ARG A 1 214 ? 14.591 10.362 15.189 1.00 69.88 214 ARG A O 1
ATOM 1654 N N . ALA A 1 215 ? 12.658 11.149 16.022 1.00 68.81 215 ALA A N 1
ATOM 1655 C CA . ALA A 1 215 ? 13.246 12.398 16.521 1.00 68.81 215 ALA A CA 1
ATOM 1656 C C . ALA A 1 215 ? 14.353 12.143 17.565 1.00 68.81 215 ALA A C 1
ATOM 1658 O O . ALA A 1 215 ? 15.421 12.747 17.490 1.00 68.81 215 ALA A O 1
ATOM 1659 N N . ALA A 1 216 ? 14.146 11.178 18.467 1.00 68.12 216 ALA A N 1
ATOM 1660 C CA . ALA A 1 216 ? 15.155 10.749 19.434 1.00 68.12 216 ALA A CA 1
ATOM 1661 C C . ALA A 1 216 ? 16.381 10.134 18.740 1.00 68.12 216 ALA A C 1
ATOM 1663 O O . ALA A 1 216 ? 17.515 10.438 19.095 1.00 68.12 216 ALA A O 1
ATOM 1664 N N . ARG A 1 217 ? 16.164 9.329 17.691 1.00 66.88 217 ARG A N 1
ATOM 1665 C CA . ARG A 1 217 ? 17.252 8.730 16.898 1.00 66.88 217 ARG A CA 1
ATOM 1666 C C . ARG A 1 217 ? 18.008 9.744 16.038 1.00 66.88 217 ARG A C 1
ATOM 1668 O O . ARG A 1 217 ? 19.202 9.579 15.835 1.00 66.88 217 ARG A O 1
ATOM 1675 N N . ALA A 1 218 ? 17.340 10.787 15.547 1.00 66.38 218 ALA A N 1
ATOM 1676 C CA . ALA A 1 218 ? 17.974 11.848 14.768 1.00 66.38 218 ALA A CA 1
ATOM 1677 C C . ALA A 1 218 ? 18.944 12.674 15.627 1.00 66.38 218 ALA A C 1
ATOM 1679 O O . ALA A 1 218 ? 20.031 13.006 15.163 1.00 66.38 218 ALA A O 1
ATOM 1680 N N . SER A 1 219 ? 18.596 12.924 16.896 1.00 58.66 219 SER A N 1
ATOM 1681 C CA . SER A 1 219 ? 19.471 13.630 17.842 1.00 58.66 219 SER A CA 1
ATOM 1682 C C . SER A 1 219 ? 20.788 12.895 18.119 1.00 58.66 219 SER A C 1
ATOM 1684 O O . SER A 1 219 ? 21.760 13.537 18.500 1.00 58.66 219 SER A O 1
ATOM 1686 N N . LEU A 1 220 ? 20.848 11.573 17.910 1.00 55.84 220 LEU A N 1
ATOM 1687 C CA . LEU A 1 220 ? 22.071 10.780 18.089 1.00 55.84 220 LEU A CA 1
ATOM 1688 C C . LEU A 1 220 ? 23.108 11.000 16.975 1.00 55.84 220 LEU A C 1
ATOM 1690 O O . LEU A 1 220 ? 24.251 10.574 17.118 1.00 55.84 220 LEU A O 1
ATOM 1694 N N . TYR A 1 221 ? 22.740 11.638 15.861 1.00 56.41 221 TYR A N 1
ATOM 1695 C CA . TYR A 1 221 ? 23.706 11.986 14.815 1.00 56.41 221 TYR A CA 1
ATOM 1696 C C . TYR A 1 221 ? 24.420 13.312 15.085 1.00 56.41 221 TYR A C 1
ATOM 1698 O O . TYR A 1 221 ? 25.442 13.585 14.457 1.00 56.41 221 TYR A O 1
ATOM 1706 N N . ASP A 1 222 ? 23.938 14.100 16.048 1.00 57.72 222 ASP A N 1
ATOM 1707 C CA . ASP A 1 222 ? 24.716 15.197 16.605 1.00 57.72 222 ASP A CA 1
ATOM 1708 C C . ASP A 1 222 ? 25.680 14.601 17.641 1.00 57.72 222 ASP A C 1
ATOM 1710 O O . ASP A 1 222 ? 25.313 14.288 18.778 1.00 57.72 222 ASP A O 1
ATOM 1714 N N . THR A 1 223 ? 26.908 14.323 17.200 1.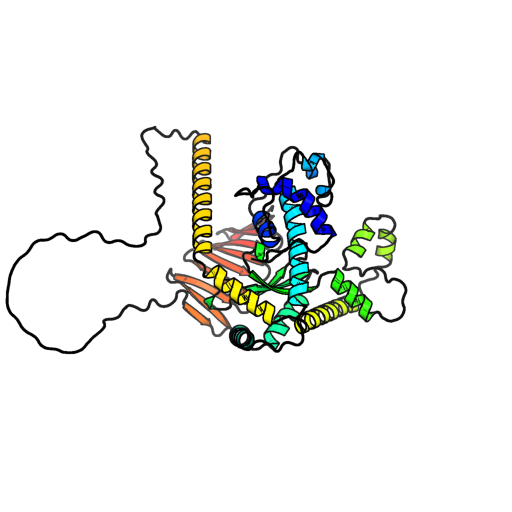00 60.31 223 THR A N 1
ATOM 1715 C CA . THR A 1 223 ? 27.888 13.459 17.885 1.00 60.31 223 THR A CA 1
ATOM 1716 C C . THR A 1 223 ? 28.194 13.874 19.325 1.00 60.31 223 THR A C 1
ATOM 1718 O O . THR A 1 223 ? 28.614 13.034 20.119 1.00 60.31 223 THR A O 1
ATOM 1721 N N . LYS A 1 224 ? 27.945 15.136 19.694 1.00 59.44 224 LYS A N 1
ATOM 1722 C CA . LYS A 1 224 ? 28.088 15.623 21.071 1.00 59.44 224 LYS A CA 1
ATOM 1723 C C . LYS A 1 224 ? 26.906 15.255 21.974 1.00 59.44 224 LYS A C 1
ATOM 1725 O O . LYS A 1 224 ? 27.129 14.839 23.105 1.00 59.44 224 LYS A O 1
ATOM 1730 N N . ALA A 1 225 ? 25.673 15.349 21.476 1.00 56.47 225 ALA A N 1
ATOM 1731 C CA . ALA A 1 225 ? 24.471 15.018 22.247 1.00 56.47 225 ALA A CA 1
ATOM 1732 C C . ALA A 1 225 ? 24.268 13.499 22.381 1.00 56.47 225 ALA A C 1
ATOM 1734 O O . ALA A 1 225 ? 23.686 13.021 23.354 1.00 56.47 225 ALA A O 1
ATOM 1735 N N . ALA A 1 226 ? 24.782 12.725 21.421 1.00 53.47 226 ALA A N 1
ATOM 1736 C CA . ALA A 1 226 ? 24.644 11.274 21.397 1.00 53.47 226 ALA A CA 1
ATOM 1737 C C . ALA A 1 226 ? 25.291 10.578 22.602 1.00 53.47 226 ALA A C 1
ATOM 1739 O O . ALA A 1 226 ? 24.694 9.661 23.161 1.00 53.47 226 ALA A O 1
ATOM 1740 N N . ALA A 1 227 ? 26.481 11.023 23.021 1.00 57.16 227 ALA A N 1
ATOM 1741 C CA . ALA A 1 227 ? 27.196 10.434 24.153 1.00 57.16 227 ALA A CA 1
ATOM 1742 C C . ALA A 1 227 ? 26.457 10.668 25.483 1.00 57.16 227 ALA A C 1
ATOM 1744 O O . ALA A 1 227 ? 26.346 9.754 26.300 1.00 57.16 227 ALA A O 1
ATOM 1745 N N . GLU A 1 228 ? 25.885 11.860 25.671 1.00 59.19 228 GLU A N 1
ATOM 1746 C CA . GLU A 1 228 ? 25.093 12.193 26.861 1.00 59.19 228 GLU A CA 1
ATOM 1747 C C . GLU A 1 228 ? 23.736 11.468 26.864 1.00 59.19 228 GLU A C 1
ATOM 1749 O O . GLU A 1 228 ? 23.316 10.937 27.893 1.00 59.19 228 GLU A O 1
ATOM 1754 N N . ALA A 1 229 ? 23.080 11.346 25.704 1.00 56.91 229 ALA A N 1
ATOM 1755 C CA . ALA A 1 229 ? 21.828 10.601 25.573 1.00 56.91 229 ALA A CA 1
ATOM 1756 C C . ALA A 1 229 ? 22.013 9.083 25.771 1.00 56.91 229 ALA A C 1
ATOM 1758 O O . ALA A 1 229 ? 21.141 8.426 26.348 1.00 56.91 229 ALA A O 1
ATOM 1759 N N . PHE A 1 230 ? 23.148 8.515 25.341 1.00 52.69 230 PHE A N 1
ATOM 1760 C CA . PHE A 1 230 ? 23.461 7.102 25.585 1.00 52.69 230 PHE A CA 1
ATOM 1761 C C . PHE A 1 230 ? 23.746 6.829 27.069 1.00 52.69 230 PHE A C 1
ATOM 1763 O O . PHE A 1 230 ? 23.299 5.821 27.606 1.00 52.69 230 PHE A O 1
ATOM 1770 N N . ALA A 1 231 ? 24.414 7.757 27.763 1.00 56.62 231 ALA A N 1
ATOM 1771 C CA . ALA A 1 231 ? 24.638 7.648 29.206 1.00 56.62 231 ALA A CA 1
ATOM 1772 C C . ALA A 1 231 ? 23.331 7.756 30.019 1.00 56.62 231 ALA A C 1
ATOM 1774 O O . ALA A 1 231 ? 23.209 7.134 31.073 1.00 56.62 231 ALA A O 1
ATOM 1775 N N . MET A 1 232 ? 22.335 8.499 29.519 1.00 56.28 232 MET A N 1
ATOM 1776 C CA . MET A 1 232 ? 21.009 8.605 30.146 1.00 56.28 232 MET A CA 1
ATOM 1777 C C . MET A 1 232 ? 20.017 7.514 29.733 1.00 56.28 232 MET A C 1
ATOM 1779 O O . MET A 1 232 ? 18.989 7.346 30.390 1.00 56.28 232 MET A O 1
ATOM 1783 N N . THR A 1 233 ? 20.315 6.719 28.703 1.00 49.25 233 THR A N 1
ATOM 1784 C CA . THR A 1 233 ? 19.540 5.511 28.380 1.00 49.25 233 THR A CA 1
ATOM 1785 C C . THR A 1 233 ? 20.010 4.347 29.251 1.00 49.25 233 THR A C 1
ATOM 1787 O O . THR A 1 233 ? 20.467 3.306 28.789 1.00 49.25 233 THR A O 1
ATOM 1790 N N . ALA A 1 234 ? 19.859 4.547 30.563 1.00 48.38 234 ALA A N 1
ATOM 1791 C CA . ALA A 1 234 ? 19.814 3.494 31.567 1.00 48.38 234 ALA A CA 1
ATOM 1792 C C . ALA A 1 234 ? 18.884 2.355 31.095 1.00 48.38 234 ALA A C 1
ATOM 1794 O O . ALA A 1 234 ? 17.930 2.626 30.352 1.00 48.38 234 ALA A O 1
ATOM 1795 N N . PRO A 1 235 ? 19.160 1.093 31.490 1.00 47.69 235 PRO A N 1
ATOM 1796 C CA . PRO A 1 235 ? 18.521 -0.093 30.931 1.00 47.69 235 PRO A CA 1
ATOM 1797 C C . PRO A 1 235 ? 17.016 0.106 30.904 1.00 47.69 235 PRO A C 1
ATOM 1799 O O . PRO A 1 235 ? 16.407 0.363 31.942 1.00 47.69 235 PRO A O 1
ATOM 1802 N N . MET A 1 236 ? 16.468 0.059 29.687 1.00 49.78 236 MET A N 1
ATOM 1803 C CA . MET A 1 236 ? 15.052 0.220 29.391 1.00 49.78 236 MET A CA 1
ATOM 1804 C C . MET A 1 236 ? 14.242 -0.549 30.424 1.00 49.78 236 MET A C 1
ATOM 1806 O O . MET A 1 236 ? 14.147 -1.771 30.358 1.00 49.78 236 MET A O 1
ATOM 1810 N N . SER A 1 237 ? 13.708 0.178 31.406 1.00 54.28 237 SER A N 1
ATOM 1811 C CA . SER A 1 237 ? 12.800 -0.380 32.396 1.00 54.28 237 SER A CA 1
ATOM 1812 C C . SER A 1 237 ? 11.724 -1.140 31.630 1.00 54.28 237 SER A C 1
ATOM 1814 O O . SER A 1 237 ? 11.090 -0.567 30.737 1.00 54.28 237 SER A O 1
ATOM 1816 N N . GLU A 1 238 ? 11.526 -2.419 31.956 1.00 59.12 238 GLU A N 1
ATOM 1817 C CA . GLU A 1 238 ? 10.501 -3.284 31.352 1.00 59.12 238 GLU A CA 1
ATOM 1818 C C . GLU A 1 238 ? 9.104 -2.625 31.329 1.00 59.12 238 GLU A C 1
ATOM 1820 O O . GLU A 1 238 ? 8.247 -2.999 30.527 1.00 59.12 238 GLU A O 1
ATOM 1825 N N . GLY A 1 239 ? 8.876 -1.591 32.149 1.00 62.28 239 GLY A N 1
ATOM 1826 C CA . GLY A 1 239 ? 7.658 -0.786 32.144 1.00 62.28 239 GLY A CA 1
ATOM 1827 C C . GLY A 1 239 ? 7.419 0.043 30.874 1.00 62.28 239 GLY A C 1
ATOM 1828 O O . GLY A 1 239 ? 6.264 0.259 30.515 1.00 62.28 239 GLY A O 1
ATOM 1829 N N . VAL A 1 240 ? 8.455 0.487 30.148 1.00 66.94 240 VAL A N 1
ATOM 1830 C CA . VAL A 1 240 ? 8.266 1.354 28.962 1.00 66.94 240 VAL A CA 1
ATOM 1831 C C . VAL A 1 240 ? 7.638 0.581 27.798 1.00 66.94 240 VAL A C 1
ATOM 1833 O O . VAL A 1 240 ? 6.788 1.119 27.087 1.00 66.94 240 VAL A O 1
ATOM 1836 N N . GLY A 1 241 ? 8.021 -0.688 27.620 1.00 66.38 241 GLY A N 1
ATOM 1837 C CA . GLY A 1 241 ? 7.481 -1.553 26.567 1.00 66.38 241 GLY A CA 1
ATOM 1838 C C . GLY A 1 241 ? 5.988 -1.831 26.749 1.00 66.38 241 GLY A C 1
ATOM 1839 O O . GLY A 1 241 ? 5.215 -1.602 25.819 1.00 66.38 241 GLY A O 1
ATOM 1840 N N . LYS A 1 242 ? 5.580 -2.234 27.965 1.00 70.75 242 LYS A N 1
ATOM 1841 C CA . LYS A 1 242 ? 4.164 -2.456 28.318 1.00 70.75 242 LYS A CA 1
ATOM 1842 C C . LYS A 1 242 ? 3.331 -1.185 28.133 1.00 70.75 242 LYS A C 1
ATOM 1844 O O . LYS A 1 242 ? 2.263 -1.227 27.527 1.00 70.75 242 LYS A O 1
ATOM 1849 N N . LYS A 1 243 ? 3.890 -0.033 28.519 1.00 86.50 243 LYS A N 1
ATOM 1850 C CA . LYS A 1 243 ? 3.240 1.265 28.322 1.00 86.50 243 LYS A CA 1
ATOM 1851 C C . LYS A 1 243 ? 3.019 1.592 26.840 1.00 86.50 243 LYS A C 1
ATOM 1853 O O . LYS A 1 243 ? 1.982 2.136 26.481 1.00 86.50 243 LYS A O 1
ATOM 1858 N N . LEU A 1 244 ? 3.951 1.249 25.945 1.00 88.88 244 LEU A N 1
ATOM 1859 C CA . LEU A 1 244 ? 3.775 1.525 24.513 1.00 88.88 244 LEU A CA 1
ATOM 1860 C C . LEU A 1 244 ? 2.700 0.640 23.865 1.00 88.88 244 LEU A C 1
ATOM 1862 O O . LEU A 1 244 ? 1.956 1.139 23.020 1.00 88.88 244 LEU A O 1
ATOM 1866 N N . SER A 1 245 ? 2.606 -0.644 24.228 1.00 91.00 245 SER A N 1
ATOM 1867 C CA . SER A 1 245 ? 1.529 -1.514 23.729 1.00 91.00 245 SER A CA 1
ATOM 1868 C C . SER A 1 245 ? 0.154 -1.023 24.174 1.00 91.00 245 SER A C 1
ATOM 1870 O O . SER A 1 245 ? -0.741 -0.935 23.339 1.00 91.00 245 SER A O 1
ATOM 1872 N N . GLU A 1 246 ? 0.019 -0.609 25.437 1.00 94.31 246 GLU A N 1
ATOM 1873 C CA . GLU A 1 246 ? -1.220 -0.041 25.987 1.00 94.31 246 GLU A CA 1
ATOM 1874 C C . GLU A 1 246 ? -1.609 1.261 25.270 1.00 94.31 246 GLU A C 1
ATOM 1876 O O . GLU A 1 246 ? -2.755 1.433 24.856 1.00 94.31 246 GLU A O 1
ATOM 1881 N N . ILE A 1 247 ? -0.642 2.155 25.026 1.00 94.25 247 ILE A N 1
ATOM 1882 C CA . ILE A 1 247 ? -0.881 3.400 24.281 1.00 94.25 247 ILE A CA 1
ATOM 1883 C C . ILE A 1 247 ? -1.308 3.107 22.840 1.00 94.25 247 ILE A C 1
ATOM 1885 O O . ILE A 1 247 ? -2.242 3.731 22.337 1.00 94.25 247 ILE A O 1
ATOM 1889 N N . ARG A 1 248 ? -0.658 2.156 22.156 1.00 95.56 248 ARG A N 1
ATOM 1890 C CA . ARG A 1 248 ? -1.041 1.768 20.789 1.00 95.56 248 ARG A CA 1
ATOM 1891 C C . ARG A 1 248 ? -2.434 1.167 20.741 1.00 95.56 248 ARG A C 1
ATOM 1893 O O . ARG A 1 248 ? -3.193 1.499 19.837 1.00 95.56 248 ARG A O 1
ATOM 1900 N N . GLU A 1 249 ? -2.762 0.304 21.695 1.00 96.69 249 GLU A N 1
ATOM 1901 C CA . GLU A 1 249 ? -4.090 -0.283 21.823 1.00 96.69 249 GLU A CA 1
ATOM 1902 C C . GLU A 1 249 ? -5.148 0.804 22.027 1.00 96.69 249 GLU A C 1
ATOM 1904 O O . GLU A 1 249 ? -6.140 0.841 21.303 1.00 96.69 249 GLU A O 1
ATOM 1909 N N . LYS A 1 250 ? -4.906 1.742 22.948 1.00 97.00 250 LYS A N 1
ATOM 1910 C CA . LYS A 1 250 ? -5.798 2.876 23.207 1.00 97.00 250 LYS A CA 1
ATOM 1911 C C . LYS A 1 250 ? -5.995 3.749 21.969 1.00 97.00 250 LYS A C 1
ATOM 1913 O O . LYS A 1 250 ? -7.134 4.044 21.617 1.00 97.00 250 LYS A O 1
ATOM 1918 N N . VAL A 1 251 ? -4.911 4.116 21.281 1.00 97.06 251 VAL A N 1
ATOM 1919 C CA . VAL A 1 251 ? -4.963 4.875 20.018 1.00 97.06 251 VAL A CA 1
ATOM 1920 C C . VAL A 1 251 ? -5.744 4.110 18.950 1.00 97.06 251 VAL A C 1
ATOM 1922 O O . VAL A 1 251 ? -6.552 4.703 18.240 1.00 97.06 251 VAL A O 1
ATOM 1925 N N . ALA A 1 252 ? -5.542 2.796 18.841 1.00 97.38 252 ALA A N 1
ATOM 1926 C CA . ALA A 1 252 ? -6.264 1.968 17.886 1.00 97.38 252 ALA A CA 1
ATOM 1927 C C . ALA A 1 252 ? -7.764 1.899 18.207 1.00 97.38 252 ALA A C 1
ATOM 1929 O O . ALA A 1 252 ? -8.579 2.122 17.314 1.00 97.38 252 ALA A O 1
ATOM 1930 N N . ARG A 1 253 ? -8.137 1.659 19.471 1.00 97.38 253 ARG A N 1
ATOM 1931 C CA . ARG A 1 253 ? -9.539 1.632 19.922 1.00 97.38 253 ARG A CA 1
ATOM 1932 C C . ARG A 1 253 ? -10.233 2.978 19.682 1.00 97.38 253 ARG A C 1
ATOM 1934 O O . ARG A 1 253 ? -11.343 2.991 19.161 1.00 97.38 253 ARG A O 1
ATOM 1941 N N . ASP A 1 254 ? -9.566 4.093 19.985 1.00 96.12 254 ASP A N 1
ATOM 1942 C CA . ASP A 1 254 ? -10.074 5.456 19.749 1.00 96.12 254 ASP A CA 1
ATOM 1943 C C . ASP A 1 254 ? -10.178 5.816 18.253 1.00 96.12 254 ASP A C 1
ATOM 1945 O O . ASP A 1 254 ? -11.067 6.544 17.812 1.00 96.12 254 ASP A O 1
ATOM 1949 N N . ALA A 1 255 ? -9.278 5.298 17.419 1.00 95.94 255 ALA A N 1
ATOM 1950 C CA . ALA A 1 255 ? -9.401 5.446 15.973 1.00 95.94 255 ALA A CA 1
ATOM 1951 C C . ALA A 1 255 ? -10.596 4.648 15.427 1.00 95.94 255 ALA A C 1
ATOM 1953 O O . ALA A 1 255 ? -11.347 5.170 14.608 1.00 95.94 255 ALA A O 1
ATOM 1954 N N . VAL A 1 256 ? -10.787 3.407 15.890 1.00 95.94 256 VAL A N 1
ATOM 1955 C CA . VAL A 1 256 ? -11.885 2.533 15.451 1.00 95.94 256 VAL A CA 1
ATOM 1956 C C . VAL A 1 256 ? -13.248 3.041 15.934 1.00 95.94 256 VAL A C 1
ATOM 1958 O O . VAL A 1 256 ? -14.214 2.984 15.177 1.00 95.94 256 VAL A O 1
ATOM 1961 N N . SER A 1 257 ? -13.342 3.593 17.148 1.00 94.62 257 SER A N 1
ATOM 1962 C CA . SER A 1 257 ? -14.593 4.168 17.667 1.00 94.62 257 SER A CA 1
ATOM 1963 C C . SER A 1 257 ? -15.073 5.381 16.863 1.00 94.62 257 SER A C 1
ATOM 1965 O O . SER A 1 257 ? -16.277 5.596 16.752 1.00 94.62 257 SER A O 1
ATOM 1967 N N . ARG A 1 258 ? -14.149 6.135 16.254 1.00 94.69 258 ARG A N 1
ATOM 1968 C CA . ARG A 1 258 ? -14.439 7.298 15.395 1.00 94.69 258 ARG A CA 1
ATOM 1969 C C . ARG A 1 258 ? -14.584 6.953 13.910 1.00 94.69 258 ARG A C 1
ATOM 1971 O O . ARG A 1 258 ? -14.728 7.854 13.085 1.00 94.69 258 ARG A O 1
ATOM 1978 N N . MET A 1 259 ? -14.521 5.673 13.536 1.00 95.88 259 MET A N 1
ATOM 1979 C CA . MET A 1 259 ? -14.602 5.283 12.129 1.00 95.88 259 MET A CA 1
ATOM 1980 C C . MET A 1 259 ? -15.968 5.606 11.515 1.00 95.88 259 MET A C 1
ATOM 1982 O O . MET A 1 259 ? -17.022 5.215 12.012 1.00 95.88 259 MET A O 1
ATOM 1986 N N . ASN A 1 260 ? -15.940 6.242 10.348 1.00 96.00 260 ASN A N 1
ATOM 1987 C CA . ASN A 1 260 ? -17.105 6.482 9.515 1.00 96.00 260 ASN A CA 1
ATOM 1988 C C . ASN A 1 260 ? -17.476 5.210 8.732 1.00 96.00 260 ASN A C 1
ATOM 1990 O O . ASN A 1 260 ? -17.075 5.012 7.581 1.00 96.00 260 ASN A O 1
ATOM 1994 N N . TRP A 1 261 ? -18.281 4.343 9.346 1.00 95.25 261 TRP A N 1
ATOM 1995 C CA . TRP A 1 261 ? -18.722 3.079 8.741 1.00 95.25 261 TRP A CA 1
ATOM 1996 C C . TRP A 1 261 ? -19.535 3.256 7.451 1.00 95.25 261 TRP A C 1
ATOM 1998 O O . TRP A 1 261 ? -19.487 2.399 6.568 1.00 95.25 261 TRP A O 1
ATOM 2008 N N . GLY A 1 262 ? -20.237 4.383 7.295 1.00 95.62 262 GLY A N 1
ATOM 2009 C CA . GLY A 1 262 ? -20.927 4.731 6.050 1.00 95.62 262 GLY A CA 1
ATOM 2010 C C . GLY A 1 262 ? -19.953 4.963 4.891 1.00 95.62 262 GLY A C 1
ATOM 2011 O O . GLY A 1 262 ? -20.161 4.451 3.789 1.00 95.62 262 GLY A O 1
ATOM 2012 N N . PHE A 1 263 ? -18.852 5.676 5.146 1.00 95.75 263 PHE A N 1
ATOM 2013 C CA . PHE A 1 263 ? -17.767 5.850 4.179 1.00 95.75 263 PHE A CA 1
ATOM 2014 C C . PHE A 1 263 ? -17.101 4.514 3.829 1.00 95.75 263 PHE A C 1
ATOM 2016 O O . PHE A 1 263 ? -16.899 4.240 2.646 1.00 95.75 263 PHE A O 1
ATOM 2023 N N . ILE A 1 264 ? -16.816 3.668 4.824 1.00 96.62 264 ILE A N 1
ATOM 2024 C CA . ILE A 1 264 ? -16.200 2.345 4.624 1.00 96.62 264 ILE A CA 1
ATOM 2025 C C . ILE A 1 264 ? -17.080 1.474 3.713 1.00 96.62 264 ILE A C 1
ATOM 2027 O O . ILE A 1 264 ? -16.596 0.947 2.709 1.00 96.62 264 ILE A O 1
ATOM 2031 N N . LEU A 1 265 ? -18.389 1.401 3.984 1.00 96.88 265 LEU A N 1
ATOM 2032 C CA . LEU A 1 265 ? -19.341 0.690 3.125 1.00 96.88 265 LEU A CA 1
ATOM 2033 C C . LEU A 1 265 ? -19.380 1.280 1.706 1.00 96.88 265 LEU A C 1
ATOM 2035 O O . LEU A 1 265 ? -19.410 0.545 0.719 1.00 96.88 265 LEU A O 1
ATOM 2039 N N . GLN A 1 266 ? -19.333 2.609 1.574 1.00 96.94 266 GLN A N 1
ATOM 2040 C CA . GLN A 1 266 ? -19.262 3.261 0.267 1.00 96.94 266 GLN A CA 1
ATOM 2041 C C . GLN A 1 266 ? -17.980 2.883 -0.497 1.00 96.94 266 GLN A C 1
ATOM 2043 O O . GLN A 1 266 ? -18.024 2.724 -1.719 1.00 96.94 266 GLN A O 1
ATOM 2048 N N . GLN A 1 267 ? -16.837 2.754 0.187 1.00 97.00 267 GLN A N 1
ATOM 2049 C CA . GLN A 1 267 ? -15.590 2.297 -0.432 1.00 97.00 267 GLN A CA 1
ATOM 2050 C C . GLN A 1 267 ? -15.675 0.839 -0.866 1.00 97.00 267 GLN A C 1
ATOM 2052 O O . GLN A 1 267 ? -15.222 0.534 -1.967 1.00 97.00 267 GLN A O 1
ATOM 2057 N N . LEU A 1 268 ? -16.304 -0.025 -0.066 1.00 97.38 268 LEU A N 1
ATOM 2058 C CA . LEU A 1 268 ? -16.505 -1.426 -0.426 1.00 97.38 268 LEU A CA 1
ATOM 2059 C C . LEU A 1 268 ? -17.339 -1.554 -1.705 1.00 97.38 268 LEU A C 1
ATOM 2061 O O . LEU A 1 268 ? -16.885 -2.166 -2.665 1.00 97.38 268 LEU A O 1
ATOM 2065 N N . LYS A 1 269 ? -18.484 -0.868 -1.785 1.00 97.56 269 LYS A N 1
ATOM 2066 C CA . LYS A 1 269 ? -19.325 -0.866 -2.997 1.00 97.56 269 LYS A CA 1
ATOM 2067 C C . LYS A 1 269 ? -18.575 -0.367 -4.230 1.00 97.56 269 LYS A C 1
ATOM 2069 O O . LYS A 1 269 ? -18.736 -0.896 -5.330 1.00 97.56 269 LYS A O 1
ATOM 2074 N N . LYS A 1 270 ? -17.738 0.666 -4.064 1.00 97.12 270 LYS A N 1
ATOM 2075 C CA . LYS A 1 270 ? -16.874 1.175 -5.143 1.00 97.12 270 LYS A CA 1
ATOM 2076 C C . LYS A 1 270 ? -15.833 0.143 -5.564 1.00 97.12 270 LYS A C 1
ATOM 2078 O O . LYS A 1 270 ? -15.589 0.027 -6.762 1.00 97.12 270 LYS A O 1
ATOM 2083 N N . ALA A 1 271 ? -15.240 -0.575 -4.611 1.00 96.06 271 ALA A N 1
ATOM 2084 C CA . ALA A 1 271 ? -14.305 -1.656 -4.886 1.00 96.06 271 ALA A CA 1
ATOM 2085 C C . ALA A 1 271 ? -15.001 -2.757 -5.690 1.00 96.06 271 ALA A C 1
ATOM 2087 O O . ALA A 1 271 ? -14.572 -3.050 -6.800 1.00 96.06 271 ALA A O 1
ATOM 2088 N N . GLU A 1 272 ? -16.121 -3.285 -5.199 1.00 95.75 272 GLU A N 1
ATOM 2089 C CA . GLU A 1 272 ? -16.899 -4.332 -5.872 1.00 95.75 272 GLU A CA 1
ATOM 2090 C C . GLU A 1 272 ? -17.292 -3.917 -7.292 1.00 95.75 272 GLU A C 1
ATOM 2092 O O . GLU A 1 272 ? -17.015 -4.640 -8.246 1.00 95.75 272 GLU A O 1
ATOM 2097 N N . THR A 1 273 ? -17.827 -2.703 -7.463 1.00 96.06 273 THR A N 1
ATOM 2098 C CA . THR A 1 273 ? -18.178 -2.162 -8.787 1.00 96.06 273 THR A CA 1
ATOM 2099 C C . THR A 1 273 ? -16.955 -2.068 -9.703 1.00 96.06 273 THR A C 1
ATOM 2101 O O . THR A 1 273 ? -17.025 -2.410 -10.881 1.00 96.06 273 THR A O 1
ATOM 2104 N N . TYR A 1 274 ? -15.815 -1.605 -9.183 1.00 94.19 274 TYR A N 1
ATOM 2105 C CA . TYR A 1 274 ? -14.580 -1.491 -9.955 1.00 94.19 274 TYR A CA 1
ATOM 2106 C C . TYR A 1 274 ? -14.027 -2.860 -10.367 1.00 94.19 274 TYR A C 1
ATOM 2108 O O . TYR A 1 274 ? -13.644 -3.043 -11.523 1.00 94.19 274 TYR A O 1
ATOM 2116 N N . TYR A 1 275 ? -13.998 -3.829 -9.452 1.00 92.81 275 TYR A N 1
ATOM 2117 C CA . TYR A 1 275 ? -13.486 -5.168 -9.731 1.00 92.81 275 TYR A CA 1
ATOM 2118 C C . TYR A 1 275 ? -14.426 -5.990 -10.618 1.00 92.81 275 TYR A C 1
ATOM 2120 O O . TYR A 1 275 ? -13.929 -6.792 -11.405 1.00 92.81 275 TYR A O 1
ATOM 2128 N N . ALA A 1 276 ? -15.736 -5.735 -10.563 1.00 92.12 276 ALA A N 1
ATOM 2129 C CA . ALA A 1 276 ? -16.724 -6.302 -11.479 1.00 92.12 276 ALA A CA 1
ATOM 2130 C C . ALA A 1 276 ? -16.775 -5.592 -12.848 1.00 92.12 276 ALA A C 1
ATOM 2132 O O . ALA A 1 276 ? -17.406 -6.095 -13.777 1.00 92.12 276 ALA A O 1
ATOM 2133 N N . SER A 1 277 ? -16.138 -4.423 -12.999 1.00 95.19 277 SER A N 1
ATOM 2134 C CA . SER A 1 277 ? -16.199 -3.660 -14.249 1.00 95.19 277 SER A CA 1
ATOM 2135 C C . SER A 1 277 ? -15.432 -4.337 -15.391 1.00 95.19 277 SER A C 1
ATOM 2137 O O . SER A 1 277 ? -14.280 -4.755 -15.244 1.00 95.19 277 SER A O 1
ATOM 2139 N N . SER A 1 278 ? -16.049 -4.371 -16.574 1.00 93.06 278 SER A N 1
ATOM 2140 C CA . SER A 1 278 ? -15.417 -4.855 -17.807 1.00 93.06 278 SER A CA 1
ATOM 2141 C C . SER A 1 278 ? -14.225 -3.989 -18.235 1.00 93.06 278 SER A C 1
ATOM 2143 O O . SER A 1 278 ? -13.234 -4.525 -18.722 1.00 93.06 278 SER A O 1
ATOM 2145 N N . ASP A 1 279 ? -14.270 -2.674 -17.977 1.00 91.06 279 ASP A N 1
ATOM 2146 C CA . ASP A 1 279 ? -13.173 -1.726 -18.246 1.00 91.06 279 ASP A CA 1
ATOM 2147 C C . ASP A 1 279 ? -11.864 -2.142 -17.557 1.00 91.06 279 ASP A C 1
ATOM 2149 O O . ASP A 1 279 ? -10.786 -2.077 -18.149 1.00 91.06 279 ASP A O 1
ATOM 2153 N N . ARG A 1 280 ? -11.940 -2.641 -16.316 1.00 87.25 280 ARG A N 1
ATOM 2154 C CA . ARG A 1 280 ? -10.764 -3.180 -15.625 1.00 87.25 280 ARG A CA 1
ATOM 2155 C C . ARG A 1 280 ? -10.234 -4.431 -16.321 1.00 87.25 280 ARG A C 1
ATOM 2157 O O . ARG A 1 280 ? -9.023 -4.543 -16.510 1.00 87.25 280 ARG A O 1
ATOM 2164 N N . GLY A 1 281 ? -11.121 -5.363 -16.674 1.00 86.25 281 GLY A N 1
ATOM 2165 C CA . GLY A 1 281 ? -10.754 -6.583 -17.398 1.00 86.25 281 GLY A CA 1
ATOM 2166 C C . GLY A 1 281 ? -10.036 -6.263 -18.709 1.00 86.25 281 GLY A C 1
ATOM 2167 O O . GLY A 1 281 ? -8.978 -6.827 -18.990 1.00 86.25 281 GLY A O 1
ATOM 2168 N N . GLU A 1 282 ? -10.544 -5.273 -19.439 1.00 90.62 282 GLU A N 1
ATOM 2169 C CA . GLU A 1 282 ? -9.943 -4.796 -20.679 1.00 90.62 282 GLU A CA 1
ATOM 2170 C C . GLU A 1 282 ? -8.564 -4.175 -20.455 1.00 90.62 282 GLU A C 1
ATOM 2172 O O . GLU A 1 282 ? -7.601 -4.545 -21.122 1.00 90.62 282 GLU A O 1
ATOM 2177 N N . LYS A 1 283 ? -8.420 -3.292 -19.462 1.00 87.62 283 LYS A N 1
ATOM 2178 C CA . LYS A 1 283 ? -7.124 -2.678 -19.130 1.00 87.62 283 LYS A CA 1
ATOM 2179 C C . LYS A 1 283 ? -6.072 -3.706 -18.734 1.00 87.62 283 LYS A C 1
ATOM 2181 O O . LYS A 1 283 ? -4.922 -3.584 -19.150 1.00 87.62 283 LYS A O 1
ATOM 2186 N N . ILE A 1 284 ? -6.451 -4.725 -17.963 1.00 84.94 284 ILE A N 1
ATOM 2187 C CA . ILE A 1 284 ? -5.547 -5.826 -17.602 1.00 84.94 284 ILE A CA 1
ATOM 2188 C C . ILE A 1 284 ? -5.140 -6.607 -18.849 1.00 84.94 284 ILE A C 1
ATOM 2190 O O . ILE A 1 284 ? -3.958 -6.898 -19.018 1.00 84.94 284 ILE A O 1
ATOM 2194 N N . ARG A 1 285 ? -6.092 -6.913 -19.736 1.00 87.38 285 ARG A N 1
ATOM 2195 C CA . ARG A 1 285 ? -5.827 -7.615 -20.995 1.00 87.38 285 ARG A CA 1
ATOM 2196 C C . ARG A 1 285 ? -4.867 -6.828 -21.886 1.00 87.38 285 ARG A C 1
ATOM 2198 O O . ARG A 1 285 ? -3.858 -7.381 -22.310 1.00 87.38 285 ARG A O 1
ATOM 2205 N N . VAL A 1 286 ? -5.129 -5.540 -22.102 1.00 87.94 286 VAL A N 1
ATOM 2206 C CA . VAL A 1 286 ? -4.273 -4.644 -22.897 1.00 87.94 286 VAL A CA 1
ATOM 2207 C C . VAL A 1 286 ? -2.877 -4.531 -22.286 1.00 87.94 286 VAL A C 1
ATOM 2209 O O . VAL A 1 286 ? -1.881 -4.637 -23.000 1.00 87.94 286 VAL A O 1
ATOM 2212 N N . HIS A 1 287 ? -2.783 -4.360 -20.966 1.00 85.38 287 HIS A N 1
ATOM 2213 C CA . HIS A 1 287 ? -1.495 -4.284 -20.282 1.00 85.38 287 HIS A CA 1
ATOM 2214 C C . HIS A 1 287 ? -0.709 -5.594 -20.395 1.00 85.38 287 HIS A C 1
ATOM 2216 O O . HIS A 1 287 ? 0.481 -5.575 -20.698 1.00 85.38 287 HIS A O 1
ATOM 2222 N N . ARG A 1 288 ? -1.376 -6.739 -20.225 1.00 87.12 288 ARG A N 1
ATOM 2223 C CA . ARG A 1 288 ? -0.764 -8.056 -20.404 1.00 87.12 288 ARG A CA 1
ATOM 2224 C C . ARG A 1 288 ? -0.269 -8.259 -21.837 1.00 87.12 288 ARG A C 1
ATOM 2226 O O . ARG A 1 288 ? 0.887 -8.621 -22.011 1.00 87.12 288 ARG A O 1
ATOM 2233 N N . MET A 1 289 ? -1.089 -7.955 -22.844 1.00 90.38 289 MET A N 1
ATOM 2234 C CA . MET A 1 289 ? -0.692 -8.026 -24.258 1.00 90.38 289 MET A CA 1
ATOM 2235 C C . MET A 1 289 ? 0.517 -7.134 -24.559 1.00 90.38 289 MET A C 1
ATOM 2237 O O . MET A 1 289 ? 1.392 -7.501 -25.342 1.00 90.38 289 MET A O 1
ATOM 2241 N N . LYS A 1 290 ? 0.586 -5.956 -23.932 1.00 89.44 290 LYS A N 1
ATOM 2242 C CA . LYS A 1 290 ? 1.736 -5.061 -24.048 1.00 89.44 290 LYS A CA 1
ATOM 2243 C C . LYS A 1 290 ? 3.001 -5.682 -23.449 1.00 89.44 290 LYS A C 1
ATOM 2245 O O . LYS A 1 290 ? 4.015 -5.726 -24.138 1.00 89.44 290 LYS A O 1
ATOM 2250 N N . LEU A 1 291 ? 2.931 -6.200 -22.221 1.00 86.12 291 LEU A N 1
ATOM 2251 C CA . LEU A 1 291 ? 4.062 -6.877 -21.574 1.00 86.12 291 LEU A CA 1
ATOM 2252 C C . LEU A 1 291 ? 4.522 -8.111 -22.361 1.00 86.12 291 LEU A C 1
ATOM 2254 O O . LEU A 1 291 ? 5.719 -8.347 -22.484 1.00 86.12 291 LEU A O 1
ATOM 2258 N N . GLU A 1 292 ? 3.589 -8.881 -22.923 1.00 90.31 292 GLU A N 1
ATOM 2259 C CA . GLU A 1 292 ? 3.897 -10.023 -23.789 1.00 90.31 292 GLU A CA 1
ATOM 2260 C C . GLU A 1 292 ? 4.626 -9.565 -25.063 1.00 90.31 292 GLU A C 1
ATOM 2262 O O . GLU A 1 292 ? 5.667 -10.123 -25.406 1.00 90.31 292 GLU A O 1
ATOM 2267 N N . ARG A 1 293 ? 4.164 -8.491 -25.718 1.00 91.94 293 ARG A N 1
ATOM 2268 C CA . ARG A 1 293 ? 4.841 -7.904 -26.888 1.00 91.94 293 ARG A CA 1
ATOM 2269 C C . ARG A 1 293 ? 6.246 -7.392 -26.556 1.00 91.94 293 ARG A C 1
ATOM 2271 O O . ARG A 1 293 ? 7.176 -7.613 -27.331 1.00 91.94 293 ARG A O 1
ATOM 2278 N N . GLU A 1 294 ? 6.418 -6.718 -25.424 1.00 89.31 294 GLU A N 1
ATOM 2279 C CA . GLU A 1 294 ? 7.725 -6.244 -24.956 1.00 89.31 294 GLU A CA 1
ATOM 2280 C C . GLU A 1 294 ? 8.667 -7.408 -24.630 1.00 89.31 294 GLU A C 1
ATOM 2282 O O . GLU A 1 294 ? 9.828 -7.391 -25.040 1.00 89.31 294 GLU A O 1
ATOM 2287 N N . ALA A 1 295 ? 8.166 -8.448 -23.958 1.00 88.12 295 ALA A N 1
ATOM 2288 C CA . ALA A 1 295 ? 8.933 -9.649 -23.649 1.00 88.12 295 ALA A CA 1
ATOM 2289 C C . ALA A 1 295 ? 9.381 -10.383 -24.921 1.00 88.12 295 ALA A C 1
ATOM 2291 O O . ALA A 1 295 ? 10.549 -10.755 -25.021 1.00 88.12 295 ALA A O 1
ATOM 2292 N N . VAL A 1 296 ? 8.495 -10.527 -25.913 1.00 92.19 296 VAL A N 1
ATOM 2293 C CA . VAL A 1 296 ? 8.828 -11.098 -27.230 1.00 92.19 296 VAL A CA 1
ATOM 2294 C C . VAL A 1 296 ? 9.886 -10.251 -27.933 1.00 92.19 296 VAL A C 1
ATOM 2296 O O . VAL A 1 296 ? 10.884 -10.784 -28.408 1.00 92.19 296 VAL A O 1
ATOM 2299 N N . THR A 1 297 ? 9.724 -8.927 -27.949 1.00 91.75 297 THR A N 1
ATOM 2300 C CA . THR A 1 297 ? 10.684 -8.017 -28.597 1.00 91.75 297 THR A CA 1
ATOM 2301 C C . THR A 1 297 ? 12.066 -8.119 -27.948 1.00 91.75 297 THR A C 1
ATOM 2303 O O . THR A 1 297 ? 13.077 -8.200 -28.644 1.00 91.75 297 THR A O 1
ATOM 2306 N N . LYS A 1 298 ? 12.110 -8.193 -26.613 1.00 89.44 298 LYS A N 1
ATOM 2307 C CA . LYS A 1 298 ? 13.341 -8.380 -25.838 1.00 89.44 298 LYS A CA 1
ATOM 2308 C C . LYS A 1 298 ? 13.975 -9.759 -26.052 1.00 89.44 298 LYS A C 1
ATOM 2310 O O . LYS A 1 298 ? 15.198 -9.870 -26.096 1.00 89.44 298 LYS A O 1
ATOM 2315 N N . ALA A 1 299 ? 13.170 -10.812 -26.182 1.00 88.44 299 ALA A N 1
ATOM 2316 C CA . ALA A 1 299 ? 13.665 -12.149 -26.498 1.00 88.44 299 ALA A CA 1
ATOM 2317 C C . ALA A 1 299 ? 14.285 -12.191 -27.904 1.00 88.44 299 ALA A C 1
ATOM 2319 O O . ALA A 1 299 ? 15.388 -12.705 -28.072 1.00 88.44 299 ALA A O 1
ATOM 2320 N N . MET A 1 300 ? 13.631 -11.572 -28.891 1.00 88.69 300 MET A N 1
ATOM 2321 C CA . MET A 1 300 ? 14.139 -11.480 -30.262 1.00 88.69 300 MET A CA 1
ATOM 2322 C C . MET A 1 300 ? 15.421 -10.647 -30.359 1.00 88.69 300 MET A C 1
ATOM 2324 O O . MET A 1 300 ? 16.334 -11.028 -31.089 1.00 88.69 300 MET A O 1
ATOM 2328 N N . SER A 1 301 ? 15.539 -9.545 -29.607 1.00 87.88 301 SER A N 1
ATOM 2329 C CA . SER A 1 301 ? 16.796 -8.789 -29.558 1.00 87.88 301 SER A CA 1
ATOM 2330 C C . SER A 1 301 ? 17.921 -9.612 -28.927 1.00 87.88 301 SER A C 1
ATOM 2332 O O . SER A 1 301 ? 19.010 -9.670 -29.483 1.00 87.88 301 SER A O 1
ATOM 2334 N N . GLY A 1 302 ? 17.642 -10.330 -27.832 1.00 88.69 302 GLY A N 1
ATOM 2335 C CA . GLY A 1 302 ? 18.630 -11.210 -27.199 1.00 88.69 302 GLY A CA 1
ATOM 2336 C C . GLY A 1 302 ? 19.095 -12.358 -28.104 1.00 88.69 302 GLY A C 1
ATOM 2337 O O . GLY A 1 302 ? 20.272 -12.708 -28.090 1.00 88.69 302 GLY A O 1
ATOM 2338 N N . LEU A 1 303 ? 18.198 -12.913 -28.925 1.00 84.69 303 LEU A N 1
ATOM 2339 C CA . LEU A 1 303 ? 18.538 -13.926 -29.931 1.00 84.69 303 LEU A CA 1
ATOM 2340 C C . LEU A 1 303 ? 19.393 -13.360 -31.071 1.00 84.69 303 LEU A C 1
ATOM 2342 O O . LEU A 1 303 ? 20.271 -14.045 -31.587 1.00 84.69 303 LEU A O 1
ATOM 2346 N N . ARG A 1 304 ? 19.165 -12.103 -31.459 1.00 85.44 304 ARG A N 1
ATOM 2347 C CA . ARG A 1 304 ? 20.001 -11.426 -32.454 1.00 85.44 304 ARG A CA 1
ATOM 2348 C C . ARG A 1 304 ? 21.418 -11.187 -31.927 1.00 85.44 304 ARG A C 1
ATOM 2350 O O . ARG A 1 304 ? 22.378 -11.351 -32.675 1.00 85.44 304 ARG A O 1
ATOM 2357 N N . ASP A 1 305 ? 21.541 -10.850 -30.646 1.00 87.44 305 ASP A N 1
ATOM 2358 C CA . ASP A 1 305 ? 22.826 -10.571 -29.999 1.00 87.44 305 ASP A CA 1
ATOM 2359 C C . ASP A 1 305 ? 23.633 -11.846 -29.695 1.00 87.44 305 ASP A C 1
ATOM 2361 O O . ASP A 1 305 ? 24.859 -11.792 -29.612 1.00 87.44 305 ASP A O 1
ATOM 2365 N N . SER A 1 306 ? 22.983 -13.010 -29.573 1.00 85.56 306 SER A N 1
ATOM 2366 C CA . SER A 1 306 ? 23.668 -14.290 -29.335 1.00 85.56 306 SER A CA 1
ATOM 2367 C C . SER A 1 306 ? 24.354 -14.874 -30.577 1.00 85.56 306 SER A C 1
ATOM 2369 O O . SER A 1 306 ? 25.010 -15.911 -30.481 1.00 85.56 306 SER A O 1
ATOM 2371 N N . GLY A 1 307 ? 24.219 -14.235 -31.744 1.00 80.44 307 GLY A N 1
ATOM 2372 C CA . GLY A 1 307 ? 24.774 -14.732 -33.005 1.00 80.44 307 GLY A CA 1
ATOM 2373 C C . GLY A 1 307 ? 24.009 -15.922 -33.593 1.00 80.44 307 GLY A C 1
ATOM 2374 O O . GLY A 1 307 ? 24.482 -16.528 -34.557 1.00 80.44 307 GLY A O 1
ATOM 2375 N N . ALA A 1 308 ? 22.829 -16.252 -33.050 1.00 76.19 308 ALA A N 1
ATOM 2376 C CA . ALA A 1 308 ? 21.935 -17.231 -33.653 1.00 76.19 308 ALA A CA 1
ATOM 2377 C C . ALA A 1 308 ? 21.513 -16.727 -35.042 1.00 76.19 308 ALA A C 1
ATOM 2379 O O . ALA A 1 308 ? 20.778 -15.749 -35.190 1.00 76.19 308 ALA A O 1
ATOM 2380 N N . THR A 1 309 ? 22.039 -17.368 -36.083 1.00 70.62 309 THR A N 1
ATOM 2381 C CA . THR A 1 309 ? 21.735 -17.038 -37.474 1.00 70.62 309 THR A CA 1
ATOM 2382 C C . THR A 1 309 ? 20.396 -17.672 -37.823 1.00 70.62 309 THR A C 1
ATOM 2384 O O . THR A 1 309 ? 20.312 -18.869 -38.079 1.00 70.62 309 THR A O 1
ATOM 2387 N N . PHE A 1 310 ? 19.331 -16.872 -37.816 1.00 62.03 310 PHE A N 1
ATOM 2388 C CA . PHE A 1 310 ? 18.050 -17.287 -38.380 1.00 62.03 310 PHE A CA 1
ATOM 2389 C C . PHE A 1 310 ? 18.195 -17.308 -39.900 1.00 62.03 310 PHE A C 1
ATOM 2391 O O . PHE A 1 310 ? 18.399 -16.264 -40.526 1.00 62.03 310 PHE A O 1
ATOM 2398 N N . LEU A 1 311 ? 18.133 -18.500 -40.494 1.00 63.91 311 LEU A N 1
ATOM 2399 C CA . LEU A 1 311 ? 17.992 -18.625 -41.938 1.00 63.91 311 LEU A CA 1
ATOM 2400 C C . LEU A 1 311 ? 16.670 -17.951 -42.321 1.00 63.91 311 LEU A C 1
ATOM 2402 O O . LEU A 1 311 ? 15.627 -18.231 -41.739 1.00 63.91 311 LEU A O 1
ATOM 2406 N N . THR A 1 312 ? 16.716 -17.043 -43.294 1.00 61.00 312 THR A N 1
ATOM 2407 C CA . THR A 1 312 ? 15.621 -16.141 -43.706 1.00 61.00 312 THR A CA 1
ATOM 2408 C C . THR A 1 312 ? 14.329 -16.833 -44.161 1.00 61.00 312 THR A C 1
ATOM 2410 O O . THR A 1 312 ? 13.373 -16.149 -44.517 1.00 61.00 312 THR A O 1
ATOM 2413 N N . HIS A 1 313 ? 14.289 -18.165 -44.171 1.00 59.06 313 HIS A N 1
ATOM 2414 C CA . HIS A 1 313 ? 13.112 -18.958 -44.515 1.00 59.06 313 HIS A CA 1
ATOM 2415 C C . HIS A 1 313 ? 12.305 -19.434 -43.302 1.00 59.06 313 HIS A C 1
ATOM 2417 O O . HIS A 1 313 ? 11.171 -19.869 -43.490 1.00 59.06 313 HIS A O 1
ATOM 2423 N N . ASP A 1 314 ? 12.819 -19.294 -42.078 1.00 54.50 314 ASP A N 1
ATOM 2424 C CA . ASP A 1 314 ? 12.068 -19.658 -40.878 1.00 54.50 314 ASP A CA 1
ATOM 2425 C C . ASP A 1 314 ? 11.140 -18.502 -40.477 1.00 54.50 314 ASP A C 1
ATOM 2427 O O . ASP A 1 314 ? 11.493 -17.597 -39.717 1.00 54.50 314 ASP A O 1
ATOM 2431 N N . THR A 1 315 ? 9.925 -18.502 -41.024 1.00 58.09 315 THR A N 1
ATOM 2432 C CA . THR A 1 315 ? 8.843 -17.630 -40.563 1.00 58.09 315 THR A CA 1
ATOM 2433 C C . THR A 1 315 ? 8.432 -18.042 -39.152 1.00 58.09 315 THR A C 1
ATOM 2435 O O . THR A 1 315 ? 7.704 -19.016 -38.965 1.00 58.09 315 THR A O 1
ATOM 2438 N N . VAL A 1 316 ? 8.885 -17.299 -38.142 1.00 59.22 316 VAL A N 1
ATOM 2439 C CA . VAL A 1 316 ? 8.371 -17.433 -36.775 1.00 59.22 316 VAL A CA 1
ATOM 2440 C C . VAL A 1 316 ? 7.006 -16.749 -36.719 1.00 59.22 316 VAL A C 1
ATOM 2442 O O . VAL A 1 316 ? 6.903 -15.542 -36.497 1.00 59.22 316 VAL A O 1
ATOM 2445 N N . GLU A 1 317 ? 5.941 -17.512 -36.949 1.00 60.66 317 GLU A N 1
ATOM 2446 C CA . GLU A 1 317 ? 4.591 -17.050 -36.648 1.00 60.66 317 GLU A CA 1
ATOM 2447 C C . GLU A 1 317 ? 4.423 -16.978 -35.129 1.00 60.66 317 GLU A C 1
ATOM 2449 O O . GLU A 1 317 ? 4.340 -17.988 -34.431 1.00 60.66 317 GLU A O 1
ATOM 2454 N N . VAL A 1 318 ? 4.377 -15.760 -34.590 1.00 60.84 318 VAL A N 1
ATOM 2455 C CA . VAL A 1 318 ? 3.979 -15.541 -33.198 1.00 60.84 318 VAL A CA 1
ATOM 2456 C C . VAL A 1 318 ? 2.464 -15.704 -33.131 1.00 60.84 318 VAL A C 1
ATOM 2458 O O . VAL A 1 318 ? 1.711 -14.730 -33.204 1.00 60.84 318 VAL A O 1
ATOM 2461 N N . THR A 1 319 ? 2.000 -16.948 -33.018 1.00 48.56 319 THR A N 1
ATOM 2462 C CA . THR A 1 319 ? 0.594 -17.243 -32.751 1.00 48.56 319 THR A CA 1
ATOM 2463 C C . THR A 1 319 ? 0.280 -16.789 -31.327 1.00 48.56 319 THR A C 1
ATOM 2465 O O . THR A 1 319 ? 0.442 -17.518 -30.351 1.00 48.56 319 THR A O 1
ATOM 2468 N N . THR A 1 320 ? -0.147 -15.537 -31.186 1.00 50.78 320 THR A N 1
ATOM 2469 C CA . THR A 1 320 ? -0.798 -15.072 -29.961 1.00 50.78 320 THR A CA 1
ATOM 2470 C C . THR A 1 320 ? -2.142 -15.771 -29.917 1.00 50.78 320 THR A C 1
ATOM 2472 O O . THR A 1 320 ? -3.069 -15.317 -30.569 1.00 50.78 320 THR A O 1
ATOM 2475 N N . THR A 1 321 ? -2.244 -16.911 -29.226 1.00 39.84 321 THR A N 1
ATOM 2476 C CA . THR A 1 321 ? -3.521 -17.604 -29.018 1.00 39.84 321 THR A CA 1
ATOM 2477 C C . THR A 1 321 ? -4.514 -16.608 -28.416 1.00 39.84 321 THR A C 1
ATOM 2479 O O . THR A 1 321 ? -4.361 -16.256 -27.239 1.00 39.84 321 THR A O 1
ATOM 2482 N N . PRO A 1 322 ? -5.511 -16.112 -29.172 1.00 46.78 322 PRO A N 1
ATOM 2483 C CA . PRO A 1 322 ? -6.568 -15.338 -28.562 1.00 46.78 322 PRO A CA 1
ATOM 2484 C C . PRO A 1 322 ? -7.380 -16.328 -27.730 1.00 46.78 322 PRO A C 1
ATOM 2486 O O . PRO A 1 322 ? -7.775 -17.380 -28.234 1.00 46.78 322 PRO A O 1
ATOM 2489 N N . SER A 1 323 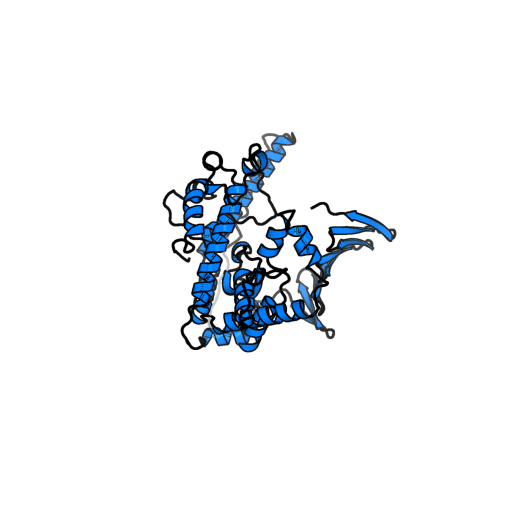? -7.548 -16.031 -26.438 1.00 41.53 323 SER A N 1
ATOM 2490 C CA . SER A 1 323 ? -8.332 -16.843 -25.506 1.00 41.53 323 SER A CA 1
ATOM 2491 C C . SER A 1 323 ? -9.597 -17.360 -26.184 1.00 41.53 323 SER A C 1
ATOM 2493 O O . SER A 1 323 ? -10.450 -16.573 -26.593 1.00 41.53 323 SER A O 1
ATOM 2495 N N . ALA A 1 324 ? -9.662 -18.683 -26.313 1.00 38.28 324 ALA A N 1
ATOM 2496 C CA . ALA A 1 324 ? -10.733 -19.413 -26.956 1.00 38.28 324 ALA A CA 1
ATOM 2497 C C . ALA A 1 324 ? -12.080 -19.047 -26.325 1.00 38.28 324 ALA A C 1
ATOM 2499 O O . ALA A 1 324 ? -12.401 -19.492 -25.228 1.00 38.28 324 ALA A O 1
ATOM 2500 N N . ASN A 1 325 ? -12.862 -18.245 -27.038 1.00 39.41 325 ASN A N 1
ATOM 2501 C CA . ASN A 1 325 ? -14.300 -18.157 -26.871 1.00 39.41 325 ASN A CA 1
ATOM 2502 C C . ASN A 1 325 ? -14.919 -18.218 -28.267 1.00 39.41 325 ASN A C 1
ATOM 2504 O O . ASN A 1 325 ? -14.831 -17.262 -29.029 1.00 39.41 325 ASN A O 1
ATOM 2508 N N . SER A 1 326 ? -15.509 -19.386 -28.537 1.00 33.56 326 SER A N 1
ATOM 2509 C CA . SER A 1 326 ? -16.687 -19.625 -29.379 1.00 33.56 326 SER A CA 1
ATOM 2510 C C . SER A 1 326 ? -16.735 -19.001 -30.777 1.00 33.56 326 SER A C 1
ATOM 2512 O O . SER A 1 326 ? -17.019 -17.819 -30.904 1.00 33.56 326 SER A O 1
ATOM 2514 N N . GLU A 1 327 ? -16.686 -19.851 -31.809 1.00 35.72 327 GLU A N 1
ATOM 2515 C CA . GLU A 1 327 ? -17.810 -19.983 -32.753 1.00 35.72 327 GLU A CA 1
ATOM 2516 C C . GLU A 1 327 ? -17.686 -21.272 -33.603 1.00 35.72 327 GLU A C 1
ATOM 2518 O O . GLU A 1 327 ? -16.588 -21.595 -34.058 1.00 35.72 327 GLU A O 1
ATOM 2523 N N . PRO A 1 328 ? -18.774 -22.050 -33.790 1.00 46.25 328 PRO A N 1
ATOM 2524 C CA . PRO A 1 328 ? -18.747 -23.318 -34.513 1.00 46.25 328 PRO A CA 1
ATOM 2525 C C . PRO A 1 328 ? -19.084 -23.126 -35.999 1.00 46.25 328 PRO A C 1
ATOM 2527 O O . PRO A 1 328 ? -20.191 -22.725 -36.362 1.00 46.25 328 PRO A O 1
ATOM 2530 N N . SER A 1 329 ? -18.148 -23.469 -36.883 1.00 36.97 329 SER A N 1
ATOM 2531 C CA . SER A 1 329 ? -18.370 -23.466 -38.329 1.00 36.97 329 SER A CA 1
ATOM 2532 C C . SER A 1 329 ? -18.989 -24.781 -38.812 1.00 36.97 329 SER A C 1
ATOM 2534 O O . SER A 1 329 ? -18.288 -25.762 -39.022 1.00 36.97 329 SER A O 1
ATOM 2536 N N . SER A 1 330 ? -20.308 -24.707 -38.999 1.00 36.38 330 SER A N 1
ATOM 2537 C CA . SER A 1 330 ? -21.137 -25.171 -40.127 1.00 36.38 330 SER A CA 1
ATOM 2538 C C . SER A 1 330 ? -21.157 -26.637 -40.610 1.00 36.38 330 SER A C 1
ATOM 2540 O O . SER A 1 330 ? -20.147 -27.330 -40.594 1.00 36.38 330 SER A O 1
ATOM 2542 N N . PRO A 1 331 ? -22.329 -27.105 -41.104 1.00 49.81 331 PRO A N 1
ATOM 2543 C CA . PRO A 1 331 ? -22.624 -28.518 -41.292 1.00 49.81 331 PRO A CA 1
ATOM 2544 C C . PRO A 1 331 ? -22.561 -28.952 -42.760 1.00 49.81 331 PRO A C 1
ATOM 2546 O O . PRO A 1 331 ? -23.091 -28.289 -43.656 1.00 49.81 331 PRO A O 1
ATOM 2549 N N . GLU A 1 332 ? -21.988 -30.130 -42.984 1.00 39.81 332 GLU A N 1
ATOM 2550 C CA . GLU A 1 332 ? -22.009 -30.806 -44.273 1.00 39.81 332 GLU A CA 1
ATOM 2551 C C . GLU A 1 332 ? -23.153 -31.826 -44.335 1.00 39.81 332 GLU A C 1
ATOM 2553 O O . GLU A 1 332 ? -23.526 -32.486 -43.366 1.00 39.81 332 GLU A O 1
ATOM 2558 N N . ARG A 1 333 ? -23.776 -31.854 -45.506 1.00 31.14 333 ARG A N 1
ATOM 2559 C CA . ARG A 1 333 ? -25.146 -32.259 -45.798 1.00 31.14 333 ARG A CA 1
ATOM 2560 C C . ARG A 1 333 ? -25.099 -33.473 -46.715 1.00 31.14 333 ARG A C 1
ATOM 2562 O O . ARG A 1 333 ? -24.617 -33.318 -47.829 1.00 31.14 333 ARG A O 1
ATOM 2569 N N . VAL A 1 334 ? -25.694 -34.608 -46.342 1.00 45.69 334 VAL A N 1
ATOM 2570 C CA . VAL A 1 334 ? -26.164 -35.620 -47.313 1.00 45.69 334 VAL A CA 1
ATOM 2571 C C . VAL A 1 334 ? -27.463 -36.274 -46.803 1.00 45.69 334 VAL A C 1
ATOM 2573 O O . VAL A 1 334 ? -27.560 -36.554 -45.609 1.00 45.69 334 VAL A O 1
ATOM 2576 N N . PRO A 1 335 ? -28.483 -36.477 -47.664 1.00 45.56 335 PRO A N 1
ATOM 2577 C CA . PRO A 1 335 ? -29.838 -36.848 -47.267 1.00 45.56 335 PRO A CA 1
ATOM 2578 C C . PRO A 1 335 ? -30.136 -38.340 -47.469 1.00 45.56 335 PRO A C 1
ATOM 2580 O O . PRO A 1 335 ? -29.579 -38.975 -48.362 1.00 45.56 335 PRO A O 1
ATOM 2583 N N . GLY A 1 336 ? -31.138 -38.861 -46.757 1.00 30.42 336 GLY A N 1
ATOM 2584 C CA . GLY A 1 336 ? -31.836 -40.050 -47.234 1.00 30.42 336 GLY A CA 1
ATOM 2585 C C . GLY A 1 336 ? -32.710 -40.777 -46.222 1.00 30.42 336 GLY A C 1
ATOM 2586 O O . GLY A 1 336 ? -32.214 -41.377 -45.282 1.00 30.42 336 GLY A O 1
ATOM 2587 N N . VAL A 1 337 ? -33.990 -40.845 -46.589 1.00 35.84 337 VAL A N 1
ATOM 2588 C CA . VAL A 1 337 ? -34.990 -41.879 -46.276 1.00 35.84 337 VAL A CA 1
ATOM 2589 C C . VAL A 1 337 ? -36.038 -41.526 -45.212 1.00 35.84 337 VAL A C 1
ATOM 2591 O O . VAL A 1 337 ? -35.788 -41.255 -44.045 1.00 35.84 337 VAL A O 1
ATOM 2594 N N . GLN A 1 338 ? -37.256 -41.515 -45.746 1.00 28.89 338 GLN A N 1
ATOM 2595 C CA . GLN A 1 338 ? -38.567 -41.189 -45.213 1.00 28.89 338 GLN A CA 1
ATOM 2596 C C . GLN A 1 338 ? -39.082 -42.257 -44.234 1.00 28.89 338 GLN A C 1
ATOM 2598 O O . GLN A 1 338 ? -38.864 -43.442 -44.464 1.00 28.89 338 GLN A O 1
ATOM 2603 N N . ALA A 1 339 ? -39.905 -41.858 -43.258 1.00 34.56 339 ALA A N 1
ATOM 2604 C CA . ALA A 1 339 ? -41.365 -42.064 -43.280 1.00 34.56 339 ALA A CA 1
ATOM 2605 C C . ALA A 1 339 ? -41.991 -42.131 -41.868 1.00 34.56 339 ALA A C 1
ATOM 2607 O O . ALA A 1 339 ? -41.537 -42.876 -41.011 1.00 34.56 339 ALA A O 1
ATOM 2608 N N . LYS A 1 340 ? -43.143 -41.446 -41.745 1.00 33.78 340 LYS A N 1
ATOM 2609 C CA . LYS 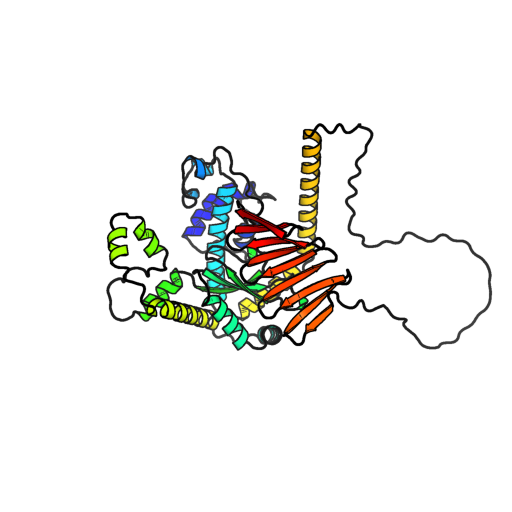A 1 340 ? -44.285 -41.672 -40.824 1.00 33.78 340 LYS A CA 1
ATOM 2610 C C . LYS A 1 340 ? -44.189 -41.264 -39.332 1.00 33.78 340 LYS A C 1
ATOM 2612 O O . LYS A 1 340 ? -43.660 -41.979 -38.498 1.00 33.78 340 LYS A O 1
ATOM 2617 N N . GLN A 1 341 ? -44.804 -40.099 -39.059 1.00 30.25 341 GLN A N 1
ATOM 2618 C CA . GLN A 1 341 ? -45.858 -39.752 -38.062 1.00 30.25 341 GLN A CA 1
ATOM 2619 C C . GLN A 1 341 ? -46.337 -40.808 -37.027 1.00 30.25 341 GLN A C 1
ATOM 2621 O O . GLN A 1 341 ? -46.308 -41.991 -37.356 1.00 30.25 341 GLN A O 1
ATOM 2626 N N . PRO A 1 342 ? -47.059 -40.416 -35.938 1.00 47.03 342 PRO A N 1
ATOM 2627 C CA . PRO A 1 342 ? -47.187 -39.102 -35.272 1.00 47.03 342 PRO A CA 1
ATOM 2628 C C . PRO A 1 342 ? -47.151 -39.146 -33.715 1.00 47.03 342 PRO A C 1
ATOM 2630 O O . PRO A 1 342 ? -47.355 -40.180 -33.096 1.00 47.03 342 PRO A O 1
ATOM 2633 N N . GLN A 1 343 ? -46.968 -37.961 -33.116 1.00 27.31 343 GLN A N 1
ATOM 2634 C CA . GLN A 1 343 ? -47.509 -37.475 -31.828 1.00 27.31 343 GLN A CA 1
ATOM 2635 C C . GLN A 1 343 ? -47.763 -38.475 -30.682 1.00 27.31 343 GLN A C 1
ATOM 2637 O O . GLN A 1 343 ? -48.760 -39.195 -30.668 1.00 27.31 343 GLN A O 1
ATOM 2642 N N . THR A 1 344 ? -46.989 -38.340 -29.602 1.00 33.53 344 THR A N 1
ATOM 2643 C CA . THR A 1 344 ? -47.528 -38.452 -28.237 1.00 33.53 344 THR A CA 1
ATOM 2644 C C . THR A 1 344 ? -46.719 -37.559 -27.297 1.00 33.53 344 THR A C 1
ATOM 2646 O O . THR A 1 344 ? -45.494 -37.625 -27.255 1.00 33.53 344 THR A O 1
ATOM 2649 N N . GLU A 1 345 ? -47.428 -36.674 -26.605 1.00 28.89 345 GLU A N 1
ATOM 2650 C CA . GLU A 1 345 ? -46.952 -35.836 -25.509 1.00 28.89 345 GLU A CA 1
ATOM 2651 C C . GLU A 1 345 ? -46.550 -36.712 -24.312 1.00 28.89 345 GLU A C 1
ATOM 2653 O O . GLU A 1 345 ? -47.241 -37.679 -23.992 1.00 28.89 345 GLU A O 1
ATOM 2658 N N . GLY A 1 346 ? -45.452 -36.373 -23.634 1.00 29.38 346 GLY A N 1
ATOM 2659 C CA . GLY A 1 346 ? -45.027 -37.088 -22.430 1.00 29.38 346 GLY A CA 1
ATOM 2660 C C . GLY A 1 346 ? -43.649 -36.667 -21.928 1.00 29.38 346 GLY A C 1
ATOM 2661 O O . GLY A 1 346 ? -42.647 -37.183 -22.399 1.00 29.38 346 GLY A O 1
ATOM 2662 N N . MET A 1 347 ? -43.663 -35.702 -21.003 1.00 31.05 347 MET A N 1
ATOM 2663 C CA . MET A 1 347 ? -42.723 -35.416 -19.900 1.00 31.05 347 MET A CA 1
ATOM 2664 C C . MET A 1 347 ? -41.308 -36.030 -19.915 1.00 31.05 347 MET A C 1
ATOM 2666 O O . MET A 1 347 ? -41.169 -37.243 -19.846 1.00 31.05 347 MET A O 1
ATOM 2670 N N . ASP A 1 348 ? -40.320 -35.120 -19.833 1.00 37.94 348 ASP A N 1
ATOM 2671 C CA . ASP A 1 348 ? -39.039 -35.159 -19.088 1.00 37.94 348 ASP A CA 1
ATOM 2672 C C . ASP A 1 348 ? -38.169 -36.438 -19.121 1.00 37.94 348 ASP A C 1
ATOM 2674 O O . ASP A 1 348 ? -38.635 -37.532 -18.812 1.00 37.94 348 ASP A O 1
ATOM 2678 N N . PRO A 1 349 ? -36.841 -36.307 -19.348 1.00 45.38 349 PRO A N 1
ATOM 2679 C CA . PRO A 1 349 ? -36.015 -35.613 -18.357 1.00 45.38 349 PRO A CA 1
ATOM 2680 C C . PRO A 1 349 ? -34.847 -34.784 -18.914 1.00 45.38 349 PRO A C 1
ATOM 2682 O O . PRO A 1 349 ? -34.083 -35.197 -19.786 1.00 45.38 349 PRO A O 1
ATOM 2685 N N . CYS A 1 350 ? -34.651 -33.619 -18.297 1.00 31.30 350 CYS A N 1
ATOM 2686 C CA . CYS A 1 350 ? -33.423 -32.835 -18.367 1.00 31.30 350 CYS A CA 1
ATOM 2687 C C . CYS A 1 350 ? -32.225 -33.656 -17.861 1.00 31.30 350 CYS A C 1
ATOM 2689 O O . CYS A 1 350 ? -32.005 -33.803 -16.659 1.00 31.30 350 CYS A O 1
ATOM 2691 N N . GLU A 1 351 ? -31.440 -34.181 -18.796 1.00 34.88 351 GLU A N 1
ATOM 2692 C CA . GLU A 1 351 ? -30.250 -34.974 -18.522 1.00 34.88 351 GLU A CA 1
ATOM 2693 C C . GLU A 1 351 ? -29.068 -34.062 -18.132 1.00 34.88 351 GLU A C 1
ATOM 2695 O O . GLU A 1 351 ? -28.462 -33.367 -18.947 1.00 34.88 351 GLU A O 1
ATOM 2700 N N . ASN A 1 352 ? -28.807 -34.024 -16.824 1.00 40.03 352 ASN A N 1
ATOM 2701 C CA . ASN A 1 352 ? -27.505 -33.926 -16.159 1.00 40.03 352 ASN A CA 1
ATOM 2702 C C . ASN A 1 352 ? -26.395 -33.113 -16.855 1.00 40.03 352 ASN A C 1
ATOM 2704 O O . ASN A 1 352 ? -25.442 -33.656 -17.416 1.00 40.03 352 ASN A O 1
ATOM 2708 N N . LYS A 1 353 ? -26.412 -31.789 -16.660 1.00 39.16 353 LYS A N 1
ATOM 2709 C CA . LYS A 1 353 ? -25.179 -30.991 -16.719 1.00 39.16 353 LYS A CA 1
ATOM 2710 C C . LYS A 1 353 ? -24.351 -31.262 -15.464 1.00 39.16 353 LYS A C 1
ATOM 2712 O O . LYS A 1 353 ? -24.715 -30.828 -14.376 1.00 39.16 353 LYS A O 1
ATOM 2717 N N . ALA A 1 354 ? -23.245 -31.976 -15.656 1.00 46.72 354 ALA A N 1
ATOM 2718 C CA . ALA A 1 354 ? -22.214 -32.258 -14.668 1.00 46.72 354 ALA A CA 1
ATOM 2719 C C . ALA A 1 354 ? -21.829 -30.998 -13.873 1.00 46.72 354 ALA A C 1
ATOM 2721 O O . ALA A 1 354 ? -21.151 -30.098 -14.373 1.00 46.72 354 ALA A O 1
ATOM 2722 N N . SER A 1 355 ? -22.272 -30.944 -12.622 1.00 49.31 355 SER A N 1
ATOM 2723 C CA . SER A 1 355 ? -21.815 -30.002 -11.612 1.00 49.31 355 SER A CA 1
ATOM 2724 C C . SER A 1 355 ? -20.328 -30.251 -11.374 1.00 49.31 355 SER A C 1
ATOM 2726 O O . SER A 1 355 ? -19.932 -31.196 -10.698 1.00 49.31 355 SER A O 1
ATOM 2728 N N . ALA A 1 356 ? -19.486 -29.421 -11.987 1.00 60.53 356 ALA A N 1
ATOM 2729 C CA . ALA A 1 356 ? -18.061 -29.401 -11.718 1.00 60.53 356 ALA A CA 1
ATOM 2730 C C . ALA A 1 356 ? -17.858 -29.068 -10.232 1.00 60.53 356 ALA A C 1
ATOM 2732 O O . ALA A 1 356 ? -18.041 -27.921 -9.830 1.00 60.53 356 ALA A O 1
ATOM 2733 N N . GLU A 1 357 ? -17.514 -30.068 -9.415 1.00 65.19 357 GLU A N 1
ATOM 2734 C CA . GLU A 1 357 ? -17.159 -29.837 -8.014 1.00 65.19 357 GLU A CA 1
ATOM 2735 C C . GLU A 1 357 ? -16.031 -28.794 -7.927 1.00 65.19 357 GLU A C 1
ATOM 2737 O O . GLU A 1 357 ? -15.085 -28.854 -8.730 1.00 65.19 357 GLU A O 1
ATOM 2742 N N . PRO A 1 358 ? -16.124 -27.832 -6.993 1.00 69.81 358 PRO A N 1
ATOM 2743 C CA . PRO A 1 358 ? -15.131 -26.780 -6.838 1.00 69.81 358 PRO A CA 1
ATOM 2744 C C . PRO A 1 358 ? -13.755 -27.373 -6.499 1.00 69.81 358 PRO A C 1
ATOM 2746 O O . PRO A 1 358 ? -13.621 -28.224 -5.623 1.00 69.81 358 PRO A O 1
ATOM 2749 N N . ASP A 1 359 ? -12.739 -26.925 -7.233 1.00 72.06 359 ASP A N 1
ATOM 2750 C CA . ASP A 1 359 ? -11.319 -27.222 -7.022 1.00 72.06 359 ASP A CA 1
ATOM 2751 C C . ASP A 1 359 ? -10.685 -25.984 -6.357 1.00 72.06 359 ASP A C 1
ATOM 2753 O O . ASP A 1 359 ? -10.847 -24.887 -6.907 1.00 72.06 359 ASP A O 1
ATOM 2757 N N . PRO A 1 360 ? -9.999 -26.095 -5.201 1.00 90.69 360 PRO A N 1
ATOM 2758 C CA . PRO A 1 360 ? -9.629 -27.317 -4.475 1.00 90.69 360 PRO A CA 1
ATOM 2759 C C . PRO A 1 360 ? -10.718 -27.895 -3.564 1.00 90.69 360 PRO A C 1
ATOM 2761 O O . PRO A 1 360 ? -11.543 -27.177 -3.001 1.00 90.69 360 PRO A O 1
ATOM 2764 N N . LYS A 1 361 ? -10.642 -29.212 -3.329 1.00 91.19 361 LYS A N 1
ATOM 2765 C CA . LYS A 1 361 ? -11.418 -29.885 -2.281 1.00 91.19 361 LYS A CA 1
ATOM 2766 C C . LYS A 1 361 ? -10.761 -29.645 -0.922 1.00 91.19 361 LYS A C 1
ATOM 2768 O O . LYS A 1 361 ? -9.639 -30.100 -0.688 1.00 91.19 361 LYS A O 1
ATOM 2773 N N . CYS A 1 362 ? -11.476 -28.971 -0.028 1.00 93.62 362 CYS A N 1
ATOM 2774 C CA . CYS A 1 362 ? -11.014 -28.644 1.321 1.00 93.62 362 CYS A CA 1
ATOM 2775 C C . CYS A 1 362 ? -11.504 -29.682 2.341 1.00 93.62 362 CYS A C 1
ATOM 2777 O O . CYS A 1 362 ? -12.665 -30.090 2.325 1.00 93.62 362 CYS A O 1
ATOM 2779 N N . THR A 1 363 ? -10.643 -30.119 3.257 1.00 95.75 363 THR A N 1
ATOM 2780 C CA . THR A 1 363 ? -11.011 -30.998 4.378 1.00 95.75 363 THR A CA 1
ATOM 2781 C C . THR A 1 363 ? -10.182 -30.634 5.604 1.00 95.75 363 THR A C 1
ATOM 2783 O O . THR A 1 363 ? -8.970 -30.468 5.498 1.00 95.75 363 THR A O 1
ATOM 2786 N N . GLN A 1 364 ? -10.819 -30.501 6.767 1.00 97.25 364 GLN A N 1
ATOM 2787 C CA . GLN A 1 364 ? -10.120 -30.271 8.030 1.00 97.25 364 GLN A CA 1
ATOM 2788 C C . GLN A 1 364 ? -9.794 -31.617 8.688 1.00 97.25 364 GLN A C 1
ATOM 2790 O O . GLN A 1 364 ? -10.676 -32.455 8.869 1.00 97.25 364 GLN A O 1
ATOM 2795 N N . LEU A 1 365 ? -8.524 -31.831 9.017 1.00 96.94 365 LEU A N 1
ATOM 2796 C CA . LEU A 1 365 ? -8.039 -33.021 9.707 1.00 96.94 365 LEU A CA 1
ATOM 2797 C C . LEU A 1 365 ? -8.252 -32.896 11.232 1.00 96.94 365 LEU A C 1
ATOM 2799 O O . LEU A 1 365 ? -8.386 -31.782 11.745 1.00 96.94 365 LEU A O 1
ATOM 2803 N N . PRO A 1 366 ? -8.266 -34.016 11.986 1.00 95.56 366 PRO A N 1
ATOM 2804 C CA . PRO A 1 366 ? -8.519 -34.007 13.433 1.00 95.56 366 PRO A CA 1
ATOM 2805 C C . PRO A 1 366 ? -7.510 -33.208 14.270 1.00 95.56 366 PRO A C 1
ATOM 2807 O O . PRO A 1 366 ? -7.832 -32.776 15.372 1.00 95.56 366 PRO A O 1
ATOM 2810 N N . ASP A 1 367 ? -6.295 -33.008 13.762 1.00 95.38 367 ASP A N 1
ATOM 2811 C CA . ASP A 1 367 ? -5.247 -32.197 14.392 1.00 95.38 367 ASP A CA 1
ATOM 2812 C C . ASP A 1 367 ? -5.435 -30.682 14.160 1.00 95.38 367 ASP A C 1
ATOM 2814 O O . ASP A 1 367 ? -4.639 -29.878 14.640 1.00 95.38 367 ASP A O 1
ATOM 2818 N N . GLY A 1 368 ? -6.476 -30.285 13.419 1.00 94.44 368 GLY A N 1
ATOM 2819 C CA . GLY A 1 368 ? -6.752 -28.906 13.026 1.00 94.44 368 GLY A CA 1
ATOM 2820 C C . GLY A 1 368 ? -6.074 -28.475 11.723 1.00 94.44 368 GLY A C 1
ATOM 2821 O O . GLY A 1 368 ? -6.301 -27.348 11.279 1.00 94.44 368 GLY A O 1
ATOM 2822 N N . THR A 1 369 ? -5.279 -29.342 11.087 1.00 97.00 369 THR A N 1
ATOM 2823 C CA . THR A 1 369 ? -4.645 -29.062 9.794 1.00 97.00 369 THR A CA 1
ATOM 2824 C C . THR A 1 369 ? -5.697 -29.021 8.685 1.00 97.00 369 THR A C 1
ATOM 2826 O O . THR A 1 369 ? -6.497 -29.941 8.528 1.00 97.00 369 THR A O 1
ATOM 2829 N N . TRP A 1 370 ? -5.680 -27.975 7.864 1.00 97.50 370 TRP A N 1
ATOM 2830 C CA . TRP A 1 370 ? -6.501 -27.896 6.657 1.00 97.50 370 TRP A CA 1
ATOM 2831 C C . TRP A 1 370 ? -5.781 -28.539 5.477 1.00 97.50 370 TRP A C 1
ATOM 2833 O O . TRP A 1 370 ? -4.653 -28.168 5.162 1.00 97.50 370 TRP A O 1
ATOM 2843 N N . GLN A 1 371 ? -6.436 -29.479 4.804 1.00 97.69 371 GLN A N 1
ATOM 2844 C CA . GLN A 1 371 ? -5.955 -30.125 3.590 1.00 97.69 371 GLN A CA 1
ATOM 2845 C C . GLN A 1 371 ? -6.747 -29.635 2.374 1.00 97.69 371 GLN A C 1
ATOM 2847 O O . GLN A 1 371 ? -7.964 -29.796 2.308 1.00 97.69 371 GLN A O 1
ATOM 2852 N N . TYR A 1 372 ? -6.034 -29.099 1.389 1.00 97.00 372 TYR A N 1
ATOM 2853 C CA . TYR A 1 372 ? -6.545 -28.684 0.086 1.00 97.00 372 TYR A CA 1
ATOM 2854 C C . TYR A 1 372 ? -6.025 -29.666 -0.958 1.00 97.00 372 TYR A C 1
ATOM 2856 O O . TYR A 1 372 ? -4.819 -29.732 -1.197 1.00 97.00 372 TYR A O 1
ATOM 2864 N N . SER A 1 373 ? -6.917 -30.452 -1.550 1.00 95.81 373 SER A N 1
ATOM 2865 C CA . SER A 1 373 ? -6.563 -31.431 -2.582 1.00 95.81 373 SER A CA 1
ATOM 2866 C C . SER A 1 373 ? -6.980 -30.893 -3.944 1.00 95.81 373 SER A C 1
ATOM 2868 O O . SER A 1 373 ? -8.151 -30.560 -4.137 1.00 95.81 373 SER A O 1
ATOM 2870 N N . TYR A 1 374 ? -6.026 -30.804 -4.865 1.00 95.31 374 TYR A N 1
ATOM 2871 C CA . TYR A 1 374 ? -6.239 -30.252 -6.199 1.00 95.31 374 TYR A CA 1
ATOM 2872 C C . TYR A 1 374 ? -6.497 -31.362 -7.220 1.00 95.31 374 TYR A C 1
ATOM 2874 O O . TYR A 1 374 ? -6.025 -32.492 -7.063 1.00 95.31 374 TYR A O 1
ATOM 2882 N N . ARG A 1 375 ? -7.193 -31.049 -8.319 1.00 91.06 375 ARG A N 1
ATOM 2883 C CA . ARG A 1 375 ? -7.479 -32.036 -9.385 1.00 91.06 375 ARG A CA 1
ATOM 2884 C C . ARG A 1 375 ? -6.235 -32.620 -10.053 1.00 91.06 375 ARG A C 1
ATOM 2886 O O . ARG A 1 375 ? -6.284 -33.734 -10.565 1.00 91.06 375 ARG A O 1
ATOM 2893 N N . ASN A 1 376 ? -5.122 -31.891 -10.055 1.00 91.19 376 ASN A N 1
ATOM 2894 C CA . ASN A 1 376 ? -3.848 -32.374 -10.592 1.00 91.19 376 ASN A CA 1
ATOM 2895 C C . ASN A 1 376 ? -3.136 -33.388 -9.664 1.00 91.19 376 ASN A C 1
ATOM 2897 O O . ASN A 1 376 ? -2.105 -33.942 -10.050 1.00 91.19 376 ASN A O 1
ATOM 2901 N N . GLY A 1 377 ? -3.689 -33.654 -8.474 1.00 92.50 377 GLY A N 1
ATOM 2902 C CA . GLY A 1 377 ? -3.117 -34.536 -7.457 1.00 92.50 377 GLY A CA 1
ATOM 2903 C C . GLY A 1 377 ? -2.165 -33.837 -6.486 1.00 92.50 377 GLY A C 1
ATOM 2904 O O . GLY A 1 377 ? -1.663 -34.492 -5.573 1.00 92.50 377 GLY A O 1
ATOM 2905 N N . ASP A 1 378 ? -1.925 -32.533 -6.650 1.00 94.69 378 ASP A N 1
ATOM 2906 C CA . ASP A 1 378 ? -1.178 -31.754 -5.667 1.00 94.69 378 ASP A CA 1
ATOM 2907 C C . ASP A 1 378 ? -2.004 -31.609 -4.382 1.00 94.69 378 ASP A C 1
ATOM 2909 O O . ASP A 1 378 ? -3.240 -31.619 -4.393 1.00 94.69 378 ASP A O 1
ATOM 2913 N N . VAL A 1 379 ? -1.313 -31.455 -3.254 1.00 96.88 379 VAL A N 1
ATOM 2914 C CA . VAL A 1 379 ? -1.947 -31.271 -1.946 1.00 96.88 379 VAL A CA 1
ATOM 2915 C C . VAL A 1 379 ? -1.273 -30.126 -1.203 1.00 96.88 379 VAL A C 1
ATOM 2917 O O . VAL A 1 379 ? -0.057 -30.134 -1.027 1.00 96.88 379 VAL A O 1
ATOM 2920 N N . THR A 1 380 ? -2.057 -29.172 -0.706 1.00 97.56 380 THR A N 1
ATOM 2921 C CA . THR A 1 380 ? -1.584 -28.150 0.239 1.00 97.56 380 THR A CA 1
ATOM 2922 C C . THR A 1 380 ? -2.111 -28.470 1.632 1.00 97.56 380 THR A C 1
ATOM 2924 O O . THR A 1 380 ? -3.306 -28.679 1.809 1.00 97.56 380 THR A O 1
ATOM 2927 N N . LEU A 1 381 ? -1.236 -28.486 2.632 1.00 97.69 381 LEU A N 1
ATOM 2928 C CA . LEU A 1 381 ? -1.583 -28.617 4.044 1.00 97.69 381 LEU A CA 1
ATOM 2929 C C . LEU A 1 381 ? -1.288 -27.295 4.753 1.00 97.69 381 LEU A C 1
ATOM 2931 O O . LEU A 1 381 ? -0.169 -26.793 4.669 1.00 97.69 381 LEU A O 1
ATOM 2935 N N . LEU A 1 382 ? -2.262 -26.748 5.469 1.00 97.56 382 LEU A N 1
ATOM 2936 C CA . LEU A 1 382 ? -2.104 -25.587 6.340 1.00 97.56 382 LEU A CA 1
ATOM 2937 C C . LEU A 1 382 ? -2.277 -26.046 7.786 1.00 97.56 382 LEU A C 1
ATOM 2939 O O . LEU A 1 382 ? -3.389 -26.337 8.226 1.00 97.56 382 LEU A O 1
ATOM 2943 N N . LYS A 1 383 ? -1.164 -26.143 8.507 1.00 97.56 383 LYS A N 1
ATOM 2944 C CA . LYS A 1 383 ? -1.143 -26.573 9.904 1.00 97.56 383 LYS A CA 1
ATOM 2945 C C . LYS A 1 383 ? -1.605 -25.447 10.845 1.00 97.56 383 LYS A C 1
ATOM 2947 O O . LYS A 1 383 ? -1.498 -24.273 10.480 1.00 97.56 383 LYS A O 1
ATOM 2952 N N . PRO A 1 384 ? -2.060 -25.772 12.071 1.00 95.69 384 PRO A N 1
ATOM 2953 C CA . PRO A 1 384 ? -2.501 -24.774 13.054 1.00 95.69 384 PRO A CA 1
ATOM 2954 C C . PRO A 1 384 ? -1.423 -23.768 13.477 1.00 95.69 384 PRO A C 1
ATOM 2956 O O . PRO A 1 384 ? -1.741 -22.641 13.841 1.00 95.69 384 PRO A O 1
ATOM 2959 N N . ASP A 1 385 ? -0.150 -24.161 13.419 1.00 95.50 385 ASP A N 1
ATOM 2960 C CA . ASP A 1 385 ? 0.997 -23.297 13.722 1.00 95.50 385 ASP A CA 1
ATOM 2961 C C . ASP A 1 385 ? 1.273 -22.245 12.627 1.00 95.50 385 ASP A C 1
ATOM 2963 O O . ASP A 1 385 ? 2.123 -21.378 12.808 1.00 95.50 385 ASP A O 1
ATOM 2967 N N . GLY A 1 386 ? 0.559 -22.304 11.496 1.00 92.94 386 GLY A N 1
ATOM 2968 C CA . GLY A 1 386 ? 0.752 -21.444 10.328 1.00 92.94 386 GLY A CA 1
ATOM 2969 C C . GLY A 1 386 ? 1.697 -22.024 9.272 1.00 92.94 386 GLY A C 1
ATOM 2970 O O . GLY A 1 386 ? 1.847 -21.422 8.206 1.00 92.94 386 GLY A O 1
ATOM 2971 N N . THR A 1 387 ? 2.304 -23.190 9.521 1.00 96.81 387 THR A N 1
ATOM 2972 C CA . THR A 1 387 ? 3.166 -23.880 8.556 1.00 96.81 387 THR A CA 1
ATOM 2973 C C . THR A 1 387 ? 2.346 -24.338 7.347 1.00 96.81 387 THR A C 1
ATOM 2975 O O . THR A 1 387 ? 1.308 -24.991 7.487 1.00 96.81 387 THR A O 1
ATOM 2978 N N . ARG A 1 388 ? 2.830 -24.037 6.138 1.00 97.62 388 ARG A N 1
ATOM 2979 C CA . ARG A 1 388 ? 2.198 -24.433 4.868 1.00 97.62 388 ARG A CA 1
ATOM 2980 C C . ARG A 1 388 ? 3.055 -25.462 4.150 1.00 97.62 388 ARG A C 1
ATOM 2982 O O . ARG A 1 388 ? 4.197 -25.165 3.822 1.00 97.62 388 ARG A O 1
ATOM 2989 N N . VAL A 1 389 ? 2.514 -26.643 3.870 1.00 97.88 389 VAL A N 1
ATOM 2990 C CA . VAL A 1 389 ? 3.208 -27.722 3.153 1.00 97.88 389 VAL A CA 1
ATOM 2991 C C . VAL A 1 389 ? 2.531 -27.954 1.809 1.00 97.88 389 VAL A C 1
ATOM 2993 O O . VAL A 1 389 ? 1.386 -28.383 1.760 1.00 97.88 389 VAL A O 1
ATOM 2996 N N . PHE A 1 390 ? 3.241 -27.714 0.718 1.00 97.38 390 PHE A N 1
ATOM 2997 C CA . PHE A 1 390 ? 2.811 -27.985 -0.649 1.00 97.38 390 PHE A CA 1
ATOM 2998 C C . PHE A 1 390 ? 3.471 -29.278 -1.121 1.00 97.38 390 PHE A C 1
ATOM 3000 O O . PHE A 1 390 ? 4.687 -29.321 -1.294 1.00 97.38 390 PHE A O 1
ATOM 3007 N N . ARG A 1 391 ? 2.691 -30.337 -1.323 1.00 96.69 391 ARG A N 1
ATOM 3008 C CA . ARG A 1 391 ? 3.158 -31.622 -1.847 1.00 96.69 391 ARG A CA 1
ATOM 3009 C C . ARG A 1 391 ? 2.798 -31.741 -3.319 1.00 96.69 391 ARG A C 1
ATOM 3011 O O . ARG A 1 391 ? 1.621 -31.774 -3.670 1.00 96.69 391 ARG A O 1
ATOM 3018 N N . LYS A 1 392 ? 3.827 -31.840 -4.151 1.00 95.06 392 LYS A N 1
ATOM 3019 C CA . LYS A 1 392 ? 3.755 -32.233 -5.560 1.00 95.06 392 LYS A CA 1
ATOM 3020 C C . LYS A 1 392 ? 4.380 -33.617 -5.722 1.00 95.06 392 LYS A C 1
ATOM 3022 O O . LYS A 1 392 ? 5.040 -34.101 -4.805 1.00 95.06 392 LYS A O 1
ATOM 3027 N N . ARG A 1 393 ? 4.223 -34.236 -6.897 1.00 90.06 393 ARG A N 1
ATOM 3028 C CA . ARG A 1 393 ? 4.741 -35.594 -7.177 1.00 90.06 393 ARG A CA 1
ATOM 3029 C C . ARG A 1 393 ? 6.220 -35.796 -6.822 1.00 90.06 393 ARG A C 1
ATOM 3031 O O . ARG A 1 393 ? 6.567 -36.855 -6.321 1.00 90.06 393 ARG A O 1
ATOM 3038 N N . GLU A 1 394 ? 7.067 -34.797 -7.063 1.00 92.62 394 GLU A N 1
ATOM 3039 C CA . GLU A 1 394 ? 8.532 -34.924 -6.925 1.00 92.62 394 GLU A CA 1
ATOM 3040 C C . GLU A 1 394 ? 9.147 -33.932 -5.928 1.00 92.62 394 GLU A C 1
ATOM 3042 O O . GLU A 1 394 ? 10.355 -33.948 -5.688 1.00 92.62 394 GLU A O 1
ATOM 3047 N N . LEU A 1 395 ? 8.325 -33.047 -5.358 1.00 96.12 395 LEU A N 1
ATOM 3048 C CA . LEU A 1 395 ? 8.780 -31.931 -4.540 1.00 96.12 395 LEU A CA 1
ATOM 3049 C C . LEU A 1 395 ? 7.772 -31.637 -3.436 1.00 96.12 395 LEU A C 1
ATOM 3051 O O . LEU A 1 395 ? 6.602 -31.362 -3.702 1.00 96.12 395 LEU A O 1
ATOM 3055 N N . THR A 1 396 ? 8.255 -31.614 -2.200 1.00 97.62 396 THR A N 1
ATOM 3056 C CA . THR A 1 396 ? 7.524 -31.057 -1.065 1.00 97.62 396 THR A CA 1
ATOM 3057 C C . THR A 1 396 ? 8.140 -29.718 -0.683 1.00 97.62 396 THR A C 1
ATOM 3059 O O . THR A 1 396 ? 9.330 -29.637 -0.394 1.00 97.62 396 THR A O 1
ATOM 3062 N N . THR A 1 397 ? 7.345 -28.653 -0.673 1.00 97.94 397 THR A N 1
ATOM 3063 C CA . THR A 1 397 ? 7.766 -27.321 -0.226 1.00 97.94 397 THR A CA 1
ATOM 3064 C C . THR A 1 397 ? 7.071 -26.984 1.083 1.00 97.94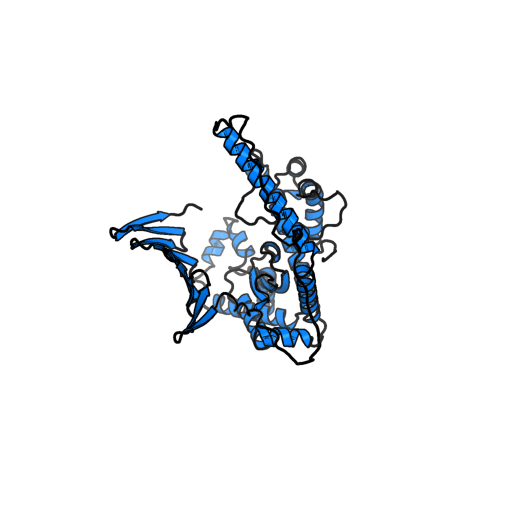 397 THR A C 1
ATOM 3066 O O . THR A 1 397 ? 5.848 -26.973 1.138 1.00 97.94 397 THR A O 1
ATOM 3069 N N . THR A 1 398 ? 7.825 -26.679 2.132 1.00 98.25 398 THR A N 1
ATOM 3070 C CA . THR A 1 398 ? 7.300 -26.265 3.436 1.00 98.25 398 THR A CA 1
ATOM 3071 C C . THR A 1 398 ? 7.687 -24.818 3.706 1.00 98.25 398 THR A C 1
ATOM 3073 O O . THR A 1 398 ? 8.868 -24.505 3.786 1.00 98.25 398 THR A O 1
ATOM 3076 N N . ALA A 1 399 ? 6.704 -23.936 3.854 1.00 97.62 399 ALA A N 1
ATOM 3077 C CA . ALA A 1 399 ? 6.900 -22.565 4.307 1.00 97.62 399 ALA A CA 1
ATOM 3078 C C . ALA A 1 399 ? 6.560 -22.479 5.797 1.00 97.62 399 ALA A C 1
ATOM 3080 O O . ALA A 1 399 ? 5.427 -22.764 6.199 1.00 97.62 399 ALA A O 1
ATOM 3081 N N . TYR A 1 400 ? 7.544 -22.102 6.602 1.00 97.50 400 TYR A N 1
ATOM 3082 C CA . TYR A 1 400 ? 7.405 -21.966 8.044 1.00 97.50 400 TYR A CA 1
ATOM 3083 C C . TYR A 1 400 ? 6.919 -20.556 8.431 1.00 97.50 400 TYR A C 1
ATOM 3085 O O . TYR A 1 400 ? 7.122 -19.598 7.677 1.00 97.50 400 TYR A O 1
ATOM 3093 N N . PRO A 1 401 ? 6.294 -20.391 9.612 1.00 95.12 401 PRO A N 1
ATOM 3094 C CA . PRO A 1 401 ? 5.787 -19.097 10.083 1.00 95.12 401 PRO A CA 1
ATOM 3095 C C . PRO A 1 401 ? 6.866 -18.026 10.292 1.00 95.12 401 PRO A C 1
ATOM 3097 O O . PRO A 1 401 ? 6.573 -16.833 10.241 1.00 95.12 401 PRO A O 1
ATOM 3100 N N . ASP A 1 402 ? 8.112 -18.439 10.525 1.00 94.62 402 ASP A N 1
ATOM 3101 C CA . ASP A 1 402 ? 9.269 -17.551 10.675 1.00 94.62 402 ASP A CA 1
ATOM 3102 C C . ASP A 1 402 ? 9.750 -16.953 9.335 1.00 94.62 402 ASP A C 1
ATOM 3104 O O . ASP A 1 402 ? 10.589 -16.052 9.328 1.00 94.62 402 ASP A O 1
ATOM 3108 N N . GLY A 1 403 ? 9.200 -17.419 8.208 1.00 92.06 403 GLY A N 1
ATOM 3109 C CA . GLY A 1 403 ? 9.580 -17.024 6.854 1.00 92.06 403 GLY A CA 1
ATOM 3110 C C . GLY A 1 403 ? 10.616 -17.939 6.200 1.00 92.06 403 GLY A C 1
ATOM 3111 O O . GLY A 1 403 ? 10.966 -17.702 5.043 1.00 92.06 403 GLY A O 1
ATOM 3112 N N . SER A 1 404 ? 11.086 -18.976 6.898 1.00 95.75 404 SER A N 1
ATOM 3113 C CA . SER A 1 404 ? 11.979 -19.982 6.329 1.00 95.75 404 SER A CA 1
ATOM 3114 C C . SER A 1 404 ? 11.223 -20.878 5.336 1.00 95.75 404 SER A C 1
ATOM 3116 O O . SER A 1 404 ? 10.045 -21.190 5.525 1.00 95.75 404 SER A O 1
ATOM 3118 N N . MET A 1 405 ? 11.890 -21.315 4.267 1.00 97.56 405 MET A N 1
ATOM 3119 C CA . MET A 1 405 ? 11.316 -22.180 3.232 1.00 97.56 405 MET A CA 1
ATOM 3120 C C . MET A 1 405 ? 12.184 -23.418 3.022 1.00 97.56 405 MET A C 1
ATOM 3122 O O . MET A 1 405 ? 13.361 -23.307 2.702 1.00 97.56 405 MET A O 1
ATOM 3126 N N . LEU A 1 406 ? 11.593 -24.599 3.167 1.00 98.19 406 LEU A N 1
ATOM 3127 C CA . LEU A 1 406 ? 12.236 -25.889 2.944 1.00 98.19 406 LEU A CA 1
ATOM 3128 C C . LEU A 1 406 ? 11.706 -26.536 1.663 1.00 98.19 406 LEU A C 1
ATOM 3130 O O . LEU A 1 406 ? 10.502 -26.696 1.495 1.00 98.19 406 LEU A O 1
ATOM 3134 N N . PHE A 1 407 ? 12.602 -26.971 0.792 1.00 98.06 407 PHE A N 1
ATOM 3135 C CA . PHE A 1 407 ? 12.326 -27.736 -0.418 1.00 98.06 407 PHE A CA 1
ATOM 3136 C C . PHE A 1 407 ? 12.892 -29.142 -0.233 1.00 98.06 407 PHE A C 1
ATOM 3138 O O . PHE A 1 407 ? 14.077 -29.278 0.043 1.00 98.06 407 PHE A O 1
ATOM 3145 N N . GLN A 1 408 ? 12.071 -30.178 -0.366 1.00 98.06 408 GLN A N 1
ATOM 3146 C CA . GLN A 1 408 ? 12.471 -31.581 -0.240 1.00 98.06 408 GLN A CA 1
ATOM 3147 C C . GLN A 1 408 ? 12.156 -32.313 -1.537 1.00 98.06 408 GLN A C 1
ATOM 3149 O O . GLN A 1 408 ? 10.995 -32.377 -1.950 1.00 98.06 408 GLN A O 1
ATOM 3154 N N . TYR A 1 409 ? 13.188 -32.855 -2.167 1.00 97.31 409 TYR A N 1
ATOM 3155 C CA . TYR A 1 409 ? 13.101 -33.568 -3.433 1.00 97.31 409 TYR A CA 1
ATOM 3156 C C . TYR A 1 409 ? 12.987 -35.078 -3.198 1.00 97.31 409 TYR A C 1
ATOM 3158 O O . TYR A 1 409 ? 13.390 -35.594 -2.155 1.00 97.31 409 TYR A O 1
ATOM 3166 N N . ALA A 1 410 ? 12.456 -35.801 -4.185 1.00 94.50 410 ALA A N 1
ATOM 3167 C CA . ALA A 1 410 ? 12.287 -37.255 -4.105 1.00 94.50 410 ALA A CA 1
ATOM 3168 C C . ALA A 1 410 ? 13.610 -38.036 -3.945 1.00 94.50 410 ALA A C 1
ATOM 3170 O O . ALA A 1 410 ? 13.607 -39.137 -3.406 1.00 94.50 410 ALA A O 1
ATOM 3171 N N . ASN A 1 411 ? 14.740 -37.464 -4.369 1.00 94.81 411 ASN A N 1
ATOM 3172 C CA . ASN A 1 411 ? 16.079 -38.049 -4.240 1.00 94.81 411 ASN A CA 1
ATOM 3173 C C . ASN A 1 411 ? 16.749 -37.750 -2.881 1.00 94.81 411 ASN A C 1
ATOM 3175 O O . ASN A 1 411 ? 17.971 -37.696 -2.797 1.00 94.81 411 ASN A O 1
ATOM 3179 N N . ASN A 1 412 ? 15.976 -37.457 -1.831 1.00 94.44 412 ASN A N 1
ATOM 3180 C CA . ASN A 1 412 ? 16.465 -37.064 -0.500 1.00 94.44 412 ASN A CA 1
ATOM 3181 C C . ASN A 1 412 ? 17.323 -35.784 -0.451 1.00 94.44 412 ASN A C 1
ATOM 3183 O O . ASN A 1 412 ? 17.809 -35.418 0.618 1.00 94.44 412 ASN A O 1
ATOM 3187 N N . THR A 1 413 ? 17.474 -35.058 -1.563 1.00 97.25 413 THR A N 1
ATOM 3188 C CA . THR A 1 413 ? 18.078 -33.722 -1.540 1.00 97.25 413 THR A CA 1
ATOM 3189 C C . THR A 1 413 ? 17.098 -32.741 -0.897 1.00 97.25 413 THR A C 1
ATOM 3191 O O . THR A 1 413 ? 15.883 -32.829 -1.103 1.00 97.25 413 THR A O 1
ATOM 3194 N N . SER A 1 414 ? 17.600 -31.775 -0.131 1.00 97.81 414 SER A N 1
ATOM 3195 C CA . SER A 1 414 ? 16.777 -30.685 0.387 1.00 97.81 414 SER A CA 1
ATOM 3196 C C . SER A 1 414 ? 17.498 -29.343 0.409 1.00 97.81 414 SER A C 1
ATOM 3198 O O . SER A 1 414 ? 18.721 -29.277 0.468 1.00 97.81 414 SER A O 1
ATOM 3200 N N . ILE A 1 415 ? 16.727 -28.261 0.326 1.00 97.88 415 ILE A N 1
ATOM 3201 C CA . ILE A 1 415 ? 17.216 -26.883 0.398 1.00 97.88 415 ILE A CA 1
ATOM 3202 C C . ILE A 1 415 ? 16.378 -26.149 1.441 1.00 97.88 415 ILE A C 1
ATOM 3204 O O . ILE A 1 415 ? 15.165 -26.056 1.288 1.00 97.88 415 ILE A O 1
ATOM 3208 N N . LEU A 1 416 ? 17.006 -25.625 2.488 1.00 98.06 416 LEU A N 1
ATOM 3209 C CA . LEU A 1 416 ? 16.383 -24.782 3.502 1.00 98.06 416 LEU A CA 1
ATOM 3210 C C . LEU A 1 416 ? 16.889 -23.346 3.354 1.00 98.06 416 LEU A C 1
ATOM 3212 O O . LEU A 1 416 ? 18.029 -23.041 3.700 1.00 98.06 416 LEU A O 1
ATOM 3216 N N . ASP A 1 417 ? 16.016 -22.461 2.893 1.00 97.19 417 ASP A N 1
ATOM 3217 C CA . ASP A 1 417 ? 16.228 -21.017 2.888 1.00 97.19 417 ASP A CA 1
ATOM 3218 C C . ASP A 1 417 ? 15.739 -20.450 4.220 1.00 97.19 417 ASP A C 1
ATOM 3220 O O . ASP A 1 417 ? 14.536 -20.376 4.468 1.00 97.19 417 ASP A O 1
ATOM 3224 N N . ARG A 1 418 ? 16.663 -20.069 5.099 1.00 97.06 418 ARG A N 1
ATOM 3225 C CA . ARG A 1 418 ? 16.347 -19.540 6.429 1.00 97.06 418 ARG A CA 1
ATOM 3226 C C . ARG A 1 418 ? 15.996 -18.054 6.373 1.00 97.06 418 ARG A C 1
ATOM 3228 O O . ARG A 1 418 ? 16.459 -17.305 5.508 1.00 97.06 418 ARG A O 1
ATOM 3235 N N . ALA A 1 419 ? 15.210 -17.599 7.347 1.00 91.50 419 ALA A N 1
ATOM 3236 C CA . ALA A 1 419 ? 14.807 -16.195 7.475 1.00 91.50 419 ALA A CA 1
ATOM 3237 C C . ALA A 1 419 ? 15.983 -15.207 7.666 1.00 91.50 419 ALA A C 1
ATOM 3239 O O . ALA A 1 419 ? 15.854 -14.023 7.350 1.00 91.50 419 ALA A O 1
ATOM 3240 N N . ASP A 1 420 ? 17.133 -15.688 8.148 1.00 92.81 420 ASP A N 1
ATOM 3241 C CA . ASP A 1 420 ? 18.383 -14.928 8.301 1.00 92.81 420 ASP A CA 1
ATOM 3242 C C . ASP A 1 420 ? 19.153 -14.726 6.977 1.00 92.81 420 ASP A C 1
ATOM 3244 O O . ASP A 1 420 ? 20.142 -13.992 6.943 1.00 92.81 420 ASP A O 1
ATOM 3248 N N . GLY A 1 421 ? 18.679 -15.318 5.875 1.00 91.62 421 GLY A N 1
ATOM 3249 C CA . GLY A 1 421 ? 19.307 -15.233 4.557 1.00 91.62 421 GLY A CA 1
ATOM 3250 C C . GLY A 1 421 ? 20.376 -16.295 4.301 1.00 91.62 421 GLY A C 1
ATOM 3251 O O . GLY A 1 421 ? 21.070 -16.204 3.289 1.00 91.62 421 GLY A O 1
ATOM 3252 N N . VAL A 1 422 ? 20.523 -17.295 5.172 1.00 96.12 422 VAL A N 1
ATOM 3253 C CA . VAL A 1 422 ? 21.380 -18.462 4.930 1.00 96.12 422 VAL A CA 1
ATOM 3254 C C . VAL A 1 422 ? 20.589 -19.548 4.199 1.00 96.12 422 VAL A C 1
ATOM 3256 O O . VAL A 1 422 ? 19.470 -19.885 4.581 1.00 96.12 422 VAL A O 1
ATOM 3259 N N . ARG A 1 423 ? 21.182 -20.119 3.151 1.00 97.62 423 ARG A N 1
ATOM 3260 C CA . ARG A 1 423 ? 20.699 -21.311 2.452 1.00 97.62 423 ARG A CA 1
ATOM 3261 C C . ARG A 1 423 ? 21.501 -22.520 2.906 1.00 97.62 423 ARG A C 1
ATOM 3263 O O . ARG A 1 423 ? 22.720 -22.533 2.767 1.00 97.62 423 ARG A O 1
ATOM 3270 N N . VAL A 1 424 ? 20.815 -23.549 3.386 1.00 97.88 424 VAL A N 1
ATOM 3271 C CA . VAL A 1 424 ? 21.400 -24.855 3.710 1.00 97.88 424 VAL A CA 1
ATOM 3272 C C . VAL A 1 424 ? 20.946 -25.853 2.653 1.00 97.88 424 VAL A C 1
ATOM 3274 O O . VAL A 1 424 ? 19.751 -26.059 2.479 1.00 97.88 424 VAL A O 1
ATOM 3277 N N . THR A 1 425 ? 21.878 -26.462 1.931 1.00 97.94 425 THR A N 1
ATOM 3278 C CA . THR A 1 425 ? 21.596 -27.521 0.952 1.00 97.94 425 THR A CA 1
ATOM 3279 C C . THR A 1 425 ? 22.091 -28.847 1.504 1.00 97.94 425 THR A C 1
ATOM 3281 O O . THR A 1 425 ? 23.279 -28.974 1.786 1.00 97.94 425 THR A O 1
ATOM 3284 N N . THR A 1 426 ? 21.203 -29.823 1.650 1.00 98.00 426 THR A N 1
ATOM 3285 C CA . THR A 1 426 ? 21.535 -31.208 1.999 1.00 98.00 426 THR A CA 1
ATOM 3286 C C . THR A 1 426 ? 21.453 -32.051 0.738 1.00 98.00 426 THR A C 1
ATOM 3288 O O . THR A 1 426 ? 20.396 -32.109 0.113 1.00 98.00 426 THR A O 1
ATOM 3291 N N . PHE A 1 427 ? 22.552 -32.680 0.346 1.00 97.62 427 PHE A N 1
ATOM 3292 C CA . PHE A 1 427 ? 22.612 -33.548 -0.825 1.00 97.62 427 PHE A CA 1
ATOM 3293 C C . PHE A 1 427 ? 22.129 -34.963 -0.489 1.00 97.62 427 PHE A C 1
ATOM 3295 O O . PHE A 1 427 ? 21.946 -35.322 0.673 1.00 97.62 427 PHE A O 1
ATOM 3302 N N . GLU A 1 428 ? 21.912 -35.770 -1.524 1.00 96.44 428 GLU A N 1
ATOM 3303 C CA . GLU A 1 428 ? 21.445 -37.158 -1.417 1.00 96.44 428 GLU A CA 1
ATOM 3304 C C . GLU A 1 428 ? 22.350 -38.050 -0.545 1.00 96.44 428 GLU A C 1
ATOM 3306 O O . GLU A 1 428 ? 21.864 -38.959 0.123 1.00 96.44 428 GLU A O 1
ATOM 3311 N N . ASP A 1 429 ? 23.652 -37.757 -0.490 1.00 96.00 429 ASP A N 1
ATOM 3312 C CA . ASP A 1 429 ? 24.633 -38.452 0.355 1.00 96.00 429 ASP A CA 1
ATOM 3313 C C . ASP A 1 429 ? 24.598 -38.018 1.837 1.00 96.00 429 ASP A C 1
ATOM 3315 O O . ASP A 1 429 ? 25.377 -38.509 2.655 1.00 96.00 429 ASP A O 1
ATOM 3319 N N . GLY A 1 430 ? 23.699 -37.096 2.194 1.00 95.75 430 GLY A N 1
ATOM 3320 C CA . GLY A 1 430 ? 23.571 -36.521 3.530 1.00 95.75 430 GLY A CA 1
ATOM 3321 C C . GLY A 1 430 ? 24.567 -35.400 3.828 1.00 95.75 430 GLY A C 1
ATOM 3322 O O . GLY A 1 430 ? 24.507 -34.814 4.911 1.00 95.75 430 GLY A O 1
ATOM 3323 N N . THR A 1 431 ? 25.463 -35.060 2.897 1.00 96.94 431 THR A N 1
ATOM 3324 C CA . THR A 1 431 ? 26.365 -33.921 3.080 1.00 96.94 431 THR A CA 1
ATOM 3325 C C . THR A 1 431 ? 25.590 -32.611 3.031 1.00 96.94 431 THR A C 1
ATOM 3327 O O . THR A 1 431 ? 24.600 -32.465 2.313 1.00 96.94 431 THR A O 1
ATOM 3330 N N . THR A 1 432 ? 26.032 -31.634 3.820 1.00 97.38 432 THR A N 1
ATOM 3331 C CA . THR A 1 432 ? 25.377 -30.329 3.927 1.00 97.38 432 THR A CA 1
ATOM 3332 C C . THR A 1 432 ? 26.324 -29.211 3.527 1.00 97.38 432 THR A C 1
ATOM 3334 O O . THR A 1 432 ? 27.473 -29.180 3.968 1.00 97.38 432 THR A O 1
ATOM 3337 N N . LYS A 1 433 ? 25.830 -28.253 2.746 1.00 97.44 433 LYS A N 1
ATOM 3338 C CA . LYS A 1 433 ? 26.540 -27.026 2.384 1.00 97.44 433 LYS A CA 1
ATOM 3339 C C . LYS A 1 433 ? 25.707 -25.812 2.771 1.00 97.44 433 LYS A C 1
ATOM 3341 O O . LYS A 1 433 ? 24.546 -25.714 2.382 1.00 97.44 433 LYS A O 1
ATOM 3346 N N . GLU A 1 434 ? 26.318 -24.876 3.486 1.00 97.44 434 GLU A N 1
ATOM 3347 C CA . GLU A 1 434 ? 25.702 -23.596 3.837 1.00 97.44 434 GLU A CA 1
ATOM 3348 C C . GLU A 1 434 ? 26.279 -22.465 2.982 1.00 97.44 434 GLU A C 1
ATOM 3350 O O . GLU A 1 434 ? 27.491 -22.380 2.771 1.00 97.44 434 GLU A O 1
ATOM 3355 N N . GLU A 1 435 ? 25.419 -21.582 2.483 1.00 95.25 435 GLU A N 1
ATOM 3356 C CA . GLU A 1 435 ? 25.817 -20.386 1.745 1.00 95.25 435 GLU A CA 1
ATOM 3357 C C . GLU A 1 435 ? 24.922 -19.192 2.091 1.00 95.25 435 GLU A C 1
ATOM 3359 O O . GLU A 1 435 ? 23.733 -19.332 2.365 1.00 95.25 435 GLU A O 1
ATOM 3364 N N . MET A 1 436 ? 25.489 -17.986 2.090 1.00 92.19 436 MET A N 1
ATOM 3365 C CA . MET A 1 436 ? 24.731 -16.764 2.363 1.00 92.19 436 MET A CA 1
ATOM 3366 C C . MET A 1 436 ? 24.095 -16.253 1.065 1.00 92.19 436 MET A C 1
ATOM 3368 O O . MET A 1 436 ? 24.803 -15.952 0.099 1.00 92.19 436 MET A O 1
ATOM 3372 N N . ILE A 1 437 ? 22.768 -16.126 1.037 1.00 84.44 437 ILE A N 1
ATOM 3373 C CA . ILE A 1 437 ? 22.025 -15.611 -0.116 1.00 84.44 437 ILE A CA 1
ATOM 3374 C C . ILE A 1 437 ? 22.311 -14.109 -0.225 1.00 84.44 437 ILE A C 1
ATOM 3376 O O . ILE A 1 437 ? 21.756 -13.294 0.515 1.00 84.44 437 ILE A O 1
ATOM 3380 N N . ARG A 1 438 ? 23.189 -13.716 -1.155 1.00 70.19 438 ARG A N 1
ATOM 3381 C CA . ARG A 1 438 ? 23.380 -12.300 -1.502 1.00 70.19 438 ARG A CA 1
ATOM 3382 C C . ARG A 1 438 ? 22.090 -11.778 -2.139 1.00 70.19 438 ARG A C 1
ATOM 3384 O O . ARG A 1 438 ? 21.744 -12.193 -3.242 1.00 70.19 438 ARG A O 1
ATOM 3391 N N . ARG A 1 439 ? 21.375 -10.911 -1.421 1.00 50.56 439 ARG A N 1
ATOM 3392 C CA . ARG A 1 439 ? 20.232 -10.158 -1.957 1.00 50.56 439 ARG A CA 1
ATOM 3393 C C . ARG A 1 439 ? 20.664 -8.996 -2.834 1.00 50.56 439 ARG A C 1
ATOM 3395 O O . ARG A 1 439 ? 21.695 -8.368 -2.506 1.00 50.56 439 ARG A O 1
#

pLDDT: mean 82.64, std 18.97, range [27.31, 98.44]